Protein AF-G2LEM2-F1 (afdb_monomer)

Foldseek 3Di:
DDDDDDDDDDDDDDDPDDDDDDDPDQKDKLLQPAPLQVLLVLQVVLAAFWKWWDDPPKIKIFGGGGSFTWFIDIPDPCLDLLVLCCVLVLDDPVRSVVLVVVVVVPHDSLVSCCVVVSDPPVLSLLSLQVSRLCSSLVRRQDNTTMIGTGGDHDDDDPSNTDPAGSLQSLLVSLVPDPDLVSLCSLVDDQQWWKAFFLDPSLQPDPHQDDPVLVVLCVVRNDTDRNVVSCVVDPDDNSVSSSSSSSCVSSRRMHTFHFQDQDPVPRDRHGPPSNPPPDPDPDDDDDDDDDDDDDPVVVVLVVVLVCLVVQVVVVALCSNLVHDDPDALVSLVVSLVVLCVSLPLVVCPVPDPVVSVSSVVSNVSNVVSSVVVNVVNVVVVVCVVVVVDDDDDDDDDDDDDDDDDDDDDDDDDDDDDDDDDDDDLDQDDQDPDDDPPDPLLNVLLVLLLCLLVVNDDLLSSLVSLQQQQAPDPPHPDDLLSVLSSQLNSLVVCCVVVVHASLVSSVSSVVSNVSSVSSVSHDNHDCVPRPVVSVVSNLSNHPPVCSVVSVVVVVVVVVSVVVD

Mean predicted aligned error: 21.32 Å

Structure (mmCIF, N/CA/C/O backbone):
data_AF-G2LEM2-F1
#
_entry.id   AF-G2LEM2-F1
#
loop_
_atom_site.group_PDB
_atom_site.id
_atom_site.type_symbol
_atom_site.label_atom_id
_atom_site.label_alt_id
_atom_site.label_comp_id
_atom_site.label_asym_id
_atom_site.label_entity_id
_atom_site.label_seq_id
_atom_site.pdbx_PDB_ins_code
_atom_site.Cartn_x
_atom_site.Cartn_y
_atom_site.Cartn_z
_atom_site.occupancy
_atom_site.B_iso_or_equiv
_atom_site.auth_seq_id
_atom_site.auth_comp_id
_atom_site.auth_asym_id
_atom_site.auth_atom_id
_atom_site.pdbx_PDB_model_num
ATOM 1 N N . MET A 1 1 ? 22.014 70.604 -37.254 1.00 48.66 1 MET A N 1
ATOM 2 C CA . MET A 1 1 ? 20.996 69.541 -37.159 1.00 48.66 1 MET A CA 1
ATOM 3 C C . MET A 1 1 ? 20.065 69.679 -38.343 1.00 48.66 1 MET A C 1
ATOM 5 O O . MET A 1 1 ? 19.527 70.763 -38.530 1.00 48.66 1 MET A O 1
ATOM 9 N N . PRO A 1 2 ? 19.965 68.635 -39.168 1.00 44.72 2 PRO A N 1
ATOM 10 C CA . PRO A 1 2 ? 18.658 68.262 -39.678 1.00 44.72 2 PRO A CA 1
ATOM 11 C C . PRO A 1 2 ? 18.379 66.768 -39.492 1.00 44.72 2 PRO A C 1
ATOM 13 O O . PRO A 1 2 ? 19.257 65.908 -39.535 1.00 44.72 2 PRO A O 1
ATOM 16 N N . GLU A 1 3 ? 17.107 66.547 -39.222 1.00 42.88 3 GLU A N 1
ATOM 17 C CA . GLU A 1 3 ? 16.372 65.333 -38.914 1.00 42.88 3 GLU A CA 1
ATOM 18 C C . GLU A 1 3 ? 16.440 64.327 -40.073 1.00 42.88 3 GLU A C 1
ATOM 20 O O . GLU A 1 3 ? 16.207 64.678 -41.230 1.00 42.88 3 GLU A O 1
ATOM 25 N N . SER A 1 4 ? 16.824 63.083 -39.770 1.00 41.53 4 SER A N 1
ATOM 26 C CA . SER A 1 4 ? 16.866 61.984 -40.743 1.00 41.53 4 SER A CA 1
ATOM 27 C C . SER A 1 4 ? 15.554 61.184 -40.715 1.00 41.53 4 SER A C 1
ATOM 29 O O . SER A 1 4 ? 15.002 60.974 -39.635 1.00 41.53 4 SER A O 1
ATOM 31 N N . PRO A 1 5 ? 15.051 60.742 -41.882 1.00 41.28 5 PRO A N 1
ATOM 32 C CA . PRO A 1 5 ? 13.690 60.236 -42.059 1.00 41.28 5 PRO A CA 1
ATOM 33 C C . PRO A 1 5 ? 13.507 58.781 -41.594 1.00 41.28 5 PRO A C 1
ATOM 35 O O . PRO A 1 5 ? 14.417 57.957 -41.698 1.00 41.28 5 PRO A O 1
ATOM 38 N N . GLN A 1 6 ? 12.295 58.465 -41.123 1.00 42.53 6 GLN A N 1
ATOM 39 C CA . GLN A 1 6 ? 11.853 57.110 -40.770 1.00 42.53 6 GLN A CA 1
ATOM 40 C C . GLN A 1 6 ? 11.747 56.182 -42.001 1.00 42.53 6 GLN A C 1
ATOM 42 O O . GLN A 1 6 ? 11.202 56.600 -43.025 1.00 42.53 6 GLN A O 1
ATOM 47 N N . PRO A 1 7 ? 12.173 54.908 -41.894 1.00 35.25 7 PRO A N 1
ATOM 48 C CA . PRO A 1 7 ? 11.866 53.862 -42.869 1.00 35.25 7 PRO A CA 1
ATOM 49 C C . PRO A 1 7 ? 10.544 53.113 -42.549 1.00 35.25 7 PRO A C 1
ATOM 51 O O . PRO A 1 7 ? 10.043 53.195 -41.426 1.00 35.25 7 PRO A O 1
ATOM 54 N N . PRO A 1 8 ? 9.955 52.411 -43.541 1.00 37.25 8 PRO A N 1
ATOM 55 C CA . PRO A 1 8 ? 8.526 52.093 -43.605 1.00 37.25 8 PRO A CA 1
ATOM 56 C C . PRO A 1 8 ? 8.083 50.897 -42.750 1.00 37.25 8 PRO A C 1
ATOM 58 O O . PRO A 1 8 ? 8.817 49.932 -42.545 1.00 37.25 8 PRO A O 1
ATOM 61 N N . THR A 1 9 ? 6.822 50.952 -42.322 1.00 38.84 9 THR A N 1
ATOM 62 C CA . THR A 1 9 ? 6.052 49.880 -41.682 1.00 38.84 9 THR A CA 1
ATOM 63 C C . THR A 1 9 ? 5.722 48.748 -42.662 1.00 38.84 9 THR A C 1
ATOM 65 O O . THR A 1 9 ? 5.122 48.983 -43.710 1.00 38.84 9 THR A O 1
ATOM 68 N N . TYR A 1 10 ? 6.045 47.509 -42.278 1.00 35.31 10 TYR A N 1
ATOM 69 C CA . TYR A 1 10 ? 5.511 46.271 -42.864 1.00 35.31 10 TYR A CA 1
ATOM 70 C C . TYR A 1 10 ? 4.662 45.521 -41.816 1.00 35.31 10 TYR A C 1
ATOM 72 O O . TYR A 1 10 ? 4.917 45.668 -40.618 1.00 35.31 10 TYR A O 1
ATOM 80 N N . PRO A 1 11 ? 3.617 44.784 -42.239 1.00 31.88 11 PRO A N 1
ATOM 81 C CA . PRO A 1 11 ? 2.566 44.278 -41.361 1.00 31.88 11 PRO A CA 1
ATOM 82 C C . PRO A 1 11 ? 3.060 43.135 -40.468 1.00 31.88 11 PRO A C 1
ATOM 84 O O . PRO A 1 11 ? 3.881 42.319 -40.877 1.00 31.88 11 PRO A O 1
ATOM 87 N N . ALA A 1 12 ? 2.528 43.073 -39.247 1.00 34.19 12 ALA A N 1
ATOM 88 C CA . ALA A 1 12 ? 2.776 41.984 -38.313 1.00 34.19 12 ALA A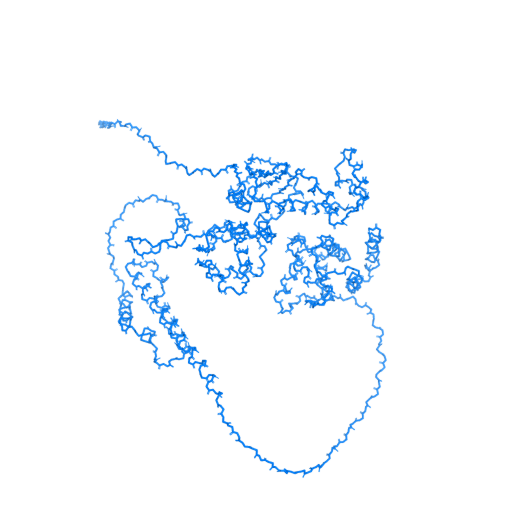 CA 1
ATOM 89 C C . ALA A 1 12 ? 2.167 40.678 -38.852 1.00 34.19 12 ALA A C 1
ATOM 91 O O . ALA A 1 12 ? 0.950 40.495 -38.824 1.00 34.19 12 ALA A O 1
ATOM 92 N N . GLU A 1 13 ? 3.011 39.770 -39.340 1.00 32.81 13 GLU A N 1
ATOM 93 C CA . GLU A 1 13 ? 2.633 38.373 -39.536 1.00 32.81 13 GLU A CA 1
ATOM 94 C C . GLU A 1 13 ? 2.438 37.727 -38.160 1.00 32.81 13 GLU A C 1
ATOM 96 O O . GLU A 1 13 ? 3.331 37.720 -37.312 1.00 32.81 13 GLU A O 1
ATOM 101 N N . GLY A 1 14 ? 1.218 37.244 -37.922 1.00 33.88 14 GLY A N 1
ATOM 102 C CA . GLY A 1 14 ? 0.836 36.583 -36.687 1.00 33.88 14 GLY A CA 1
ATOM 103 C C . GLY A 1 14 ? 1.685 35.342 -36.439 1.00 33.88 14 GLY A C 1
ATOM 104 O O . GLY A 1 14 ? 1.745 34.431 -37.264 1.00 33.88 14 GLY A O 1
ATOM 105 N N . THR A 1 15 ? 2.300 35.289 -35.263 1.00 32.81 15 THR A N 1
ATOM 106 C CA . THR A 1 15 ? 2.918 34.083 -34.724 1.00 32.81 15 THR A CA 1
ATOM 107 C C . THR A 1 15 ? 1.840 33.012 -34.559 1.00 32.81 15 THR A C 1
ATOM 109 O O . THR A 1 15 ? 1.102 32.999 -33.575 1.00 32.81 15 THR A O 1
ATOM 112 N N . SER A 1 16 ? 1.732 32.109 -35.534 1.00 35.38 16 SER A N 1
ATOM 113 C CA . SER A 1 16 ? 0.994 30.855 -35.393 1.00 35.38 16 SER A CA 1
ATOM 114 C C . SER A 1 16 ? 1.686 30.027 -34.312 1.00 35.38 16 SER A C 1
ATOM 116 O O . SER A 1 16 ? 2.724 29.413 -34.558 1.00 35.38 16 SER A O 1
ATOM 118 N N . ALA A 1 17 ? 1.134 30.047 -33.098 1.00 34.84 17 ALA A N 1
ATOM 119 C CA . ALA A 1 17 ? 1.559 29.180 -32.011 1.00 34.84 17 ALA A CA 1
ATOM 120 C C . ALA A 1 17 ? 1.480 27.716 -32.469 1.00 34.84 17 ALA A C 1
ATOM 122 O O . ALA A 1 17 ? 0.454 27.269 -32.983 1.00 34.84 17 ALA A O 1
ATOM 123 N N . ALA A 1 18 ? 2.579 26.979 -32.303 1.00 34.03 18 ALA A N 1
ATOM 124 C CA . ALA A 1 18 ? 2.589 25.535 -32.476 1.00 34.03 18 ALA A CA 1
ATOM 125 C C . ALA A 1 18 ? 1.498 24.907 -31.584 1.00 34.03 18 ALA A C 1
ATOM 127 O O . ALA A 1 18 ? 1.319 25.362 -30.449 1.00 34.03 18 ALA A O 1
ATOM 128 N N . PRO A 1 19 ? 0.753 23.895 -32.063 1.00 34.69 19 PRO A N 1
ATOM 129 C CA . PRO A 1 19 ? -0.320 23.297 -31.284 1.00 34.69 19 PRO A CA 1
ATOM 130 C C . PRO A 1 19 ? 0.258 22.687 -30.004 1.00 34.69 19 PRO A C 1
ATOM 132 O O . PRO A 1 19 ? 1.149 21.838 -30.055 1.00 34.69 19 PRO A O 1
ATOM 135 N N . ALA A 1 20 ? -0.242 23.147 -28.854 1.00 36.91 20 ALA A N 1
ATOM 136 C CA . ALA A 1 20 ? 0.022 22.525 -27.566 1.00 36.91 20 ALA A CA 1
ATOM 137 C C . ALA A 1 20 ? -0.344 21.036 -27.652 1.00 36.91 20 ALA A C 1
ATOM 139 O O . ALA A 1 20 ? -1.383 20.684 -28.217 1.00 36.91 20 ALA A O 1
ATOM 140 N N . ALA A 1 21 ? 0.516 20.167 -27.115 1.00 36.53 21 ALA A N 1
ATOM 141 C CA . ALA A 1 21 ? 0.200 18.751 -26.984 1.00 36.53 21 ALA A CA 1
ATOM 142 C C . ALA A 1 21 ? -1.178 18.607 -26.305 1.00 36.53 21 ALA A C 1
ATOM 144 O O . ALA A 1 21 ? -1.451 19.339 -25.349 1.00 36.53 21 ALA A O 1
ATOM 145 N N . PRO A 1 22 ? -2.064 17.727 -26.802 1.00 40.47 22 PRO A N 1
ATOM 146 C CA . PRO A 1 22 ? -3.411 17.605 -26.265 1.00 40.47 22 PRO A CA 1
ATOM 147 C C . PRO A 1 22 ? -3.344 17.241 -24.781 1.00 40.47 22 PRO A C 1
ATOM 149 O O . PRO A 1 22 ? -2.666 16.282 -24.406 1.00 40.47 22 PRO A O 1
ATOM 152 N N . SER A 1 23 ? -4.041 18.011 -23.941 1.00 55.97 23 SER A N 1
ATOM 153 C CA . SER A 1 23 ? -4.182 17.700 -22.521 1.00 55.97 23 SER A CA 1
ATOM 154 C C . SER A 1 23 ? -4.725 16.276 -22.370 1.00 55.97 23 SER A C 1
ATOM 156 O O . SER A 1 23 ? -5.685 15.922 -23.064 1.00 55.97 23 SER A O 1
ATOM 158 N N . PRO A 1 24 ? -4.128 15.441 -21.504 1.00 69.38 24 PRO A N 1
ATOM 159 C CA . PRO A 1 24 ? -4.568 14.065 -21.355 1.00 69.38 24 PRO A CA 1
ATOM 160 C C . PRO A 1 24 ? -6.041 14.026 -20.916 1.00 69.38 24 PRO A C 1
ATOM 162 O O . PRO A 1 24 ? -6.476 14.874 -20.130 1.00 69.38 24 PRO A O 1
ATOM 165 N N . PRO A 1 25 ? -6.834 13.067 -21.423 1.00 78.62 25 PRO A N 1
ATOM 166 C CA . PRO A 1 25 ? -8.282 13.104 -21.294 1.00 78.62 25 PRO A CA 1
ATOM 167 C C . PRO A 1 25 ? -8.702 13.042 -19.826 1.00 78.62 25 PRO A C 1
ATOM 169 O O . PRO A 1 25 ? -8.184 12.243 -19.042 1.00 78.62 25 PRO A O 1
ATOM 172 N N . THR A 1 26 ? -9.617 13.924 -19.447 1.00 88.69 26 THR A N 1
ATOM 173 C CA . THR A 1 26 ? -10.127 14.043 -18.078 1.00 88.69 26 THR A CA 1
ATOM 174 C C . THR A 1 26 ? -11.081 12.897 -17.732 1.00 88.69 26 THR A C 1
ATOM 176 O O . THR A 1 26 ? -11.184 12.517 -16.573 1.00 88.69 26 THR A O 1
ATOM 179 N N . THR A 1 27 ? -11.722 12.302 -18.739 1.00 93.88 27 THR A N 1
ATOM 180 C CA . THR A 1 27 ? -12.596 11.130 -18.625 1.00 93.88 27 THR A CA 1
ATOM 181 C C . THR A 1 27 ? -12.113 9.999 -19.526 1.00 93.88 27 THR A C 1
ATOM 183 O O . THR A 1 27 ? -11.445 10.233 -20.535 1.00 93.88 27 THR A O 1
ATOM 186 N N . GLY A 1 28 ? -12.454 8.755 -19.197 1.00 94.56 28 GLY A N 1
ATOM 187 C CA . GLY A 1 28 ? -12.117 7.617 -20.050 1.00 94.56 28 GLY A CA 1
ATOM 188 C C . GLY A 1 28 ? -12.521 6.269 -19.469 1.00 94.56 28 GLY A C 1
ATOM 189 O O . GLY A 1 28 ? -13.257 6.193 -18.489 1.00 94.56 28 GLY A O 1
ATOM 190 N N . LEU A 1 29 ? -12.036 5.193 -20.094 1.00 93.06 29 LEU A N 1
ATOM 191 C CA . LEU A 1 29 ? -12.379 3.815 -19.738 1.00 93.06 29 LEU A CA 1
ATOM 192 C C . LEU A 1 29 ? -11.240 3.120 -18.988 1.00 93.06 29 LEU A C 1
ATOM 194 O O . LEU A 1 29 ? -10.089 3.134 -19.434 1.00 93.06 29 LEU A O 1
ATOM 198 N N . LEU A 1 30 ? -11.581 2.388 -17.928 1.00 91.31 30 LEU A N 1
ATOM 199 C CA . LEU A 1 30 ? -10.636 1.559 -17.163 1.00 91.31 30 LEU A CA 1
ATOM 200 C C . LEU A 1 30 ? -10.133 0.328 -17.937 1.00 91.31 30 LEU A C 1
ATOM 202 O O . LEU A 1 30 ? -9.179 -0.327 -17.528 1.00 91.31 30 LEU A O 1
ATOM 206 N N . THR A 1 31 ? -10.737 0.025 -19.088 1.00 87.25 31 THR A N 1
ATOM 207 C CA . THR A 1 31 ? -10.208 -0.968 -20.034 1.00 87.25 31 THR A CA 1
ATOM 208 C C . THR A 1 31 ? -8.964 -0.472 -20.772 1.00 87.25 31 THR A C 1
ATOM 210 O O . THR A 1 31 ? -8.202 -1.291 -21.285 1.00 87.25 31 THR A O 1
ATOM 213 N N . THR A 1 32 ? -8.766 0.850 -20.847 1.00 82.94 32 THR A N 1
ATOM 214 C CA . THR A 1 32 ? -7.669 1.482 -21.599 1.00 82.94 32 THR A CA 1
ATOM 215 C C . THR A 1 32 ? -6.514 1.927 -20.711 1.00 82.94 32 THR A C 1
ATOM 217 O O . THR A 1 32 ? -5.364 1.839 -21.130 1.00 82.94 32 THR A O 1
ATOM 220 N N . VAL A 1 33 ? -6.808 2.372 -19.487 1.00 85.19 33 VAL A N 1
ATOM 221 C CA . VAL A 1 33 ? -5.822 2.875 -18.526 1.00 85.19 33 VAL A CA 1
ATOM 222 C C . VAL A 1 33 ? -6.115 2.258 -17.165 1.00 85.19 33 VAL A C 1
ATOM 224 O O . VAL A 1 33 ? -7.254 2.294 -16.699 1.00 85.19 33 VAL A O 1
ATOM 227 N N . GLY A 1 34 ? -5.095 1.674 -16.536 1.00 88.75 34 GLY A N 1
ATOM 228 C CA . GLY A 1 34 ? -5.231 1.080 -15.211 1.00 88.75 34 GLY A CA 1
ATOM 229 C C . GLY A 1 34 ? -5.282 2.140 -14.114 1.00 88.75 34 GLY A C 1
ATOM 230 O O . GLY A 1 34 ? -4.705 3.219 -14.238 1.00 88.75 34 GLY A O 1
ATOM 231 N N . VAL A 1 35 ? -5.915 1.808 -12.988 1.00 94.12 35 VAL A N 1
ATOM 232 C CA . VAL A 1 35 ? -5.955 2.699 -11.818 1.00 94.12 35 VAL A CA 1
ATOM 233 C C . VAL A 1 35 ? -4.557 3.133 -11.342 1.00 94.12 35 VAL A C 1
ATOM 235 O O . VAL A 1 35 ? -4.398 4.328 -11.099 1.00 94.12 35 VAL A O 1
ATOM 238 N N . PRO A 1 36 ? -3.520 2.266 -11.274 1.00 92.06 36 PRO A N 1
ATOM 239 C CA . PRO A 1 36 ? -2.173 2.703 -10.889 1.00 92.06 36 PRO A CA 1
ATOM 240 C C . PRO A 1 36 ? -1.632 3.860 -11.743 1.00 92.06 36 PRO A C 1
ATOM 242 O O . PRO A 1 36 ? -1.042 4.796 -11.204 1.00 92.06 36 PRO A O 1
ATOM 245 N N . ASP A 1 37 ? -1.898 3.846 -13.053 1.00 88.50 37 ASP A N 1
ATOM 246 C CA . ASP A 1 37 ? -1.466 4.899 -13.977 1.00 88.50 37 ASP A CA 1
ATOM 247 C C . ASP A 1 37 ? -2.232 6.206 -13.750 1.00 88.50 37 ASP A C 1
ATOM 249 O O . ASP A 1 37 ? -1.639 7.285 -13.804 1.00 88.50 37 ASP A O 1
ATOM 253 N N . LEU A 1 38 ? -3.532 6.127 -13.439 1.00 93.81 38 LEU A N 1
ATOM 254 C CA . LEU A 1 38 ? -4.346 7.296 -13.085 1.00 93.81 38 LEU A CA 1
ATOM 255 C C . LEU A 1 38 ? -3.839 7.954 -11.793 1.00 93.81 38 LEU A C 1
ATOM 257 O O . LEU A 1 38 ? -3.707 9.176 -11.740 1.00 93.81 38 LEU A O 1
ATOM 261 N N . LEU A 1 39 ? -3.489 7.158 -10.777 1.00 94.62 39 LEU A N 1
ATOM 262 C CA . LEU A 1 39 ? -2.916 7.670 -9.526 1.00 94.62 39 LEU A CA 1
ATOM 263 C C . LEU A 1 39 ? -1.534 8.301 -9.758 1.00 94.62 39 LEU A C 1
ATOM 265 O O . LEU A 1 39 ? -1.255 9.394 -9.259 1.00 94.62 39 LEU A O 1
ATOM 269 N N . ARG A 1 40 ? -0.678 7.652 -10.560 1.00 88.81 40 ARG A N 1
ATOM 270 C CA . ARG A 1 40 ? 0.634 8.190 -10.956 1.00 88.81 40 ARG A CA 1
ATOM 271 C C . ARG A 1 40 ? 0.494 9.502 -11.719 1.00 88.81 40 ARG A C 1
ATOM 273 O O . ARG A 1 40 ? 1.278 10.428 -11.492 1.00 88.81 40 ARG A O 1
ATOM 280 N N . ARG A 1 41 ? -0.489 9.591 -12.617 1.00 90.44 41 ARG A N 1
ATOM 281 C CA . ARG A 1 41 ? -0.804 10.808 -13.368 1.00 90.44 41 ARG A CA 1
ATOM 282 C C . ARG A 1 41 ? -1.210 11.936 -12.426 1.00 90.44 41 ARG A C 1
ATOM 284 O O . ARG A 1 41 ? -0.595 12.995 -12.488 1.00 90.44 41 ARG A O 1
ATOM 291 N N . ALA A 1 42 ? -2.159 11.689 -11.522 1.00 92.44 42 ALA A N 1
ATOM 292 C CA . ALA A 1 42 ? -2.600 12.673 -10.534 1.00 92.44 42 ALA A CA 1
ATOM 293 C C . ALA A 1 42 ? -1.420 13.222 -9.717 1.00 92.44 42 ALA A C 1
ATOM 295 O O . ALA A 1 42 ? -1.287 14.433 -9.539 1.00 92.44 42 ALA A O 1
ATOM 296 N N . TYR A 1 43 ? -0.515 12.336 -9.292 1.00 89.31 43 TYR A N 1
ATOM 297 C CA . TYR A 1 43 ? 0.700 12.725 -8.585 1.00 89.31 43 TYR A CA 1
ATOM 298 C C . TYR A 1 43 ? 1.646 13.572 -9.450 1.00 89.31 43 TYR A C 1
ATOM 300 O O . TYR A 1 43 ? 2.082 14.646 -9.035 1.00 89.31 43 TYR A O 1
ATOM 308 N N . SER A 1 44 ? 1.949 13.110 -10.665 1.00 85.88 44 SER A N 1
ATOM 309 C CA . SER A 1 44 ? 2.909 13.765 -11.566 1.00 85.88 44 SER A CA 1
ATOM 310 C C . SER A 1 44 ? 2.431 15.146 -12.024 1.00 85.88 44 SER A C 1
ATOM 312 O O . SER A 1 44 ? 3.238 16.062 -12.164 1.00 85.88 44 SER A O 1
ATOM 314 N N . GLU A 1 45 ? 1.120 15.305 -12.210 1.00 88.94 45 GLU A N 1
ATOM 315 C CA . GLU A 1 45 ? 0.467 16.562 -12.594 1.00 88.94 45 GLU A CA 1
ATOM 316 C C . GLU A 1 45 ? 0.172 17.476 -11.390 1.00 88.94 45 GLU A C 1
ATOM 318 O O . GLU A 1 45 ? -0.346 18.575 -11.576 1.00 88.94 45 GLU A O 1
ATOM 323 N N . ARG A 1 46 ? 0.507 17.057 -10.156 1.00 89.88 46 ARG A N 1
ATOM 324 C CA . ARG A 1 46 ? 0.149 17.751 -8.903 1.00 89.88 46 ARG A CA 1
ATOM 325 C C . ARG A 1 46 ? -1.345 18.084 -8.820 1.00 89.88 46 ARG A C 1
ATOM 327 O O . ARG A 1 46 ? -1.726 19.160 -8.362 1.00 89.88 46 ARG A O 1
ATOM 334 N N . PHE A 1 47 ? -2.183 17.159 -9.273 1.00 93.50 47 PHE A N 1
ATOM 335 C CA . PHE A 1 47 ? -3.625 17.341 -9.358 1.00 93.50 47 PHE A CA 1
ATOM 336 C C . PHE A 1 47 ? -4.252 17.600 -7.978 1.00 93.50 47 PHE A C 1
ATOM 338 O O . PHE A 1 47 ? -3.922 16.927 -7.001 1.00 93.50 47 PHE A O 1
ATOM 345 N N . THR A 1 48 ? -5.183 18.552 -7.918 1.00 95.06 48 THR A N 1
ATOM 346 C CA . THR A 1 48 ? -6.037 18.809 -6.751 1.00 95.06 48 THR A CA 1
ATOM 347 C C . THR A 1 48 ? -7.489 18.686 -7.192 1.00 95.06 48 THR A C 1
ATOM 349 O O . THR A 1 48 ? -7.928 19.396 -8.101 1.00 95.06 48 THR A O 1
ATOM 352 N N . GLY A 1 49 ? -8.223 17.763 -6.581 1.00 95.50 49 GLY A N 1
ATOM 353 C CA . GLY A 1 49 ? -9.528 17.353 -7.084 1.00 95.50 49 GLY A CA 1
ATOM 354 C C . GLY A 1 49 ? -9.927 15.959 -6.644 1.00 95.50 49 GLY A C 1
ATOM 355 O O . GLY A 1 49 ? -9.336 15.368 -5.742 1.00 95.50 49 GLY A O 1
ATOM 356 N N . GLU A 1 50 ? -10.923 15.428 -7.330 1.00 96.50 50 GLU A N 1
ATOM 357 C CA . GLU A 1 50 ? -11.431 14.074 -7.168 1.00 96.50 50 GLU A CA 1
ATOM 358 C C . GLU A 1 50 ? -11.139 13.248 -8.427 1.00 96.50 50 GLU A C 1
ATOM 360 O O . GLU A 1 50 ? -11.311 13.722 -9.547 1.00 96.50 50 GLU A O 1
ATOM 365 N N . LEU A 1 51 ? -10.717 11.999 -8.242 1.00 98.06 51 LEU A N 1
ATOM 366 C CA . LEU A 1 51 ? -10.819 10.951 -9.251 1.00 98.06 51 LEU A CA 1
ATOM 367 C C . LEU A 1 51 ? -12.055 10.108 -8.940 1.00 98.06 51 LEU A C 1
ATOM 369 O O . LEU A 1 51 ? -12.052 9.332 -7.979 1.00 98.06 51 LEU A O 1
ATOM 373 N N . LEU A 1 52 ? -13.086 10.250 -9.764 1.00 97.81 52 LEU A N 1
ATOM 374 C CA . LEU A 1 52 ? -14.302 9.454 -9.710 1.00 97.81 52 LEU A CA 1
ATOM 375 C C . LEU A 1 52 ? -14.124 8.199 -10.568 1.00 97.81 52 LEU A C 1
ATOM 377 O O . LEU A 1 52 ? -13.806 8.276 -11.753 1.00 97.81 52 LEU A O 1
ATOM 381 N N . LEU A 1 53 ? -14.354 7.036 -9.972 1.00 98.19 53 LEU A N 1
ATOM 382 C CA . LEU A 1 53 ? -14.304 5.725 -10.611 1.00 98.19 53 LEU A CA 1
ATOM 383 C C . LEU A 1 53 ? -15.695 5.100 -10.539 1.00 98.19 53 LEU A C 1
ATOM 385 O O . LEU A 1 53 ? -16.272 4.999 -9.457 1.00 98.19 53 LEU A O 1
ATOM 389 N N . SER A 1 54 ? -16.234 4.666 -11.679 1.00 97.25 54 SER A N 1
ATOM 390 C CA . SER A 1 54 ? -17.583 4.091 -11.757 1.00 97.25 54 SER A CA 1
ATOM 391 C C . SER A 1 54 ? -17.624 2.770 -12.522 1.00 97.25 54 SER A C 1
ATOM 393 O O . SER A 1 54 ? -17.022 2.629 -13.588 1.00 97.25 54 SER A O 1
ATOM 395 N N . ARG A 1 55 ? -18.363 1.791 -11.992 1.00 96.00 55 ARG A N 1
ATOM 396 C CA . ARG A 1 55 ? -18.596 0.483 -12.616 1.00 96.00 55 ARG A CA 1
ATOM 397 C C . ARG A 1 55 ? -20.006 -0.006 -12.283 1.00 96.00 55 ARG A C 1
ATOM 399 O O . ARG A 1 55 ? -20.250 -0.532 -11.201 1.00 96.00 55 ARG A O 1
ATOM 406 N N . GLY A 1 56 ? -20.932 0.145 -13.231 1.00 92.94 56 GLY A N 1
ATOM 407 C CA . GLY A 1 56 ? -22.354 -0.092 -12.964 1.00 92.94 56 GLY A CA 1
ATOM 408 C C . GLY A 1 56 ? -22.852 0.872 -11.887 1.00 92.94 56 GLY A C 1
ATOM 409 O O . GLY A 1 56 ? -22.620 2.074 -11.998 1.00 92.94 56 GLY A O 1
ATOM 410 N N . ASP A 1 57 ? -23.457 0.334 -10.829 1.00 92.25 57 ASP A N 1
ATOM 411 C CA . ASP A 1 57 ? -23.923 1.116 -9.676 1.00 92.25 57 ASP A CA 1
ATOM 412 C C . ASP A 1 57 ? -22.812 1.402 -8.650 1.00 92.25 57 ASP A C 1
ATOM 414 O O . ASP A 1 57 ? -23.031 2.120 -7.675 1.00 92.25 57 ASP A O 1
ATOM 418 N N . GLU A 1 58 ? -21.612 0.844 -8.833 1.00 96.69 58 GLU A N 1
ATOM 419 C CA . GLU A 1 58 ? -20.482 1.037 -7.927 1.00 96.69 58 GLU A CA 1
ATOM 420 C C . GLU A 1 58 ? -19.725 2.324 -8.261 1.00 96.69 58 GLU A C 1
ATOM 422 O O . GLU A 1 58 ? -19.241 2.488 -9.381 1.00 96.69 58 GLU A O 1
ATOM 427 N N . GLN A 1 59 ? -19.610 3.234 -7.288 1.00 97.38 59 GLN A N 1
ATOM 428 C CA . GLN A 1 59 ? -18.883 4.498 -7.409 1.00 97.38 59 GLN A CA 1
ATOM 429 C C . GLN A 1 59 ? -17.909 4.672 -6.248 1.00 97.38 59 GLN A C 1
ATOM 431 O O . GLN A 1 59 ? -18.289 4.555 -5.079 1.00 97.38 59 GLN A O 1
ATOM 436 N N . LYS A 1 60 ? -16.655 4.974 -6.584 1.00 98.00 60 LYS A N 1
ATOM 437 C CA . LYS A 1 60 ? -15.575 5.229 -5.630 1.00 98.00 60 LYS A CA 1
ATOM 438 C C . LYS A 1 60 ? -14.837 6.499 -6.021 1.00 98.00 60 LYS A C 1
ATOM 440 O O . LYS A 1 60 ? -14.629 6.766 -7.200 1.00 98.00 60 LYS A O 1
ATOM 445 N N . GLN A 1 61 ? -14.456 7.270 -5.018 1.00 97.81 61 GLN A N 1
ATOM 446 C CA . GLN A 1 61 ? -13.911 8.613 -5.164 1.00 97.81 61 GLN A CA 1
ATOM 447 C C . GLN A 1 61 ? -12.576 8.656 -4.440 1.00 97.81 61 GLN A C 1
ATOM 449 O O . GLN A 1 61 ? -12.492 8.207 -3.298 1.00 97.81 61 GLN A O 1
ATOM 454 N N . ILE A 1 62 ? -11.538 9.178 -5.085 1.00 98.19 62 ILE A N 1
ATOM 455 C CA . ILE A 1 62 ? -10.218 9.367 -4.476 1.00 98.19 62 ILE A CA 1
ATOM 456 C C . ILE A 1 62 ? -9.890 10.853 -4.544 1.00 98.19 62 ILE A C 1
ATOM 458 O O . ILE A 1 62 ? -9.882 11.433 -5.627 1.00 98.19 62 ILE A O 1
ATOM 462 N N . TYR A 1 63 ? -9.639 11.475 -3.397 1.00 97.25 63 TYR A N 1
ATOM 463 C CA . TYR A 1 63 ? -9.369 12.908 -3.306 1.00 97.25 63 TYR A CA 1
ATOM 464 C C . TYR A 1 63 ? -7.874 13.176 -3.259 1.00 97.25 63 TYR A C 1
ATOM 466 O O . TYR A 1 63 ? -7.126 12.490 -2.554 1.00 97.25 63 TYR A O 1
ATOM 474 N N . PHE A 1 64 ? -7.463 14.210 -3.985 1.00 96.06 64 PHE A N 1
ATOM 475 C CA . PHE A 1 64 ? -6.077 14.616 -4.135 1.00 96.06 64 PHE A CA 1
ATOM 476 C C . PHE A 1 64 ? -5.867 16.066 -3.718 1.00 96.06 64 PHE A C 1
ATOM 478 O O . PHE A 1 64 ? -6.668 16.940 -4.052 1.00 96.06 64 PHE A O 1
ATOM 485 N N . GLU A 1 65 ? -4.732 16.321 -3.072 1.00 93.25 65 GLU A N 1
ATOM 486 C CA . GLU A 1 65 ? -4.194 17.656 -2.811 1.00 93.25 65 GLU A CA 1
ATOM 487 C C . GLU A 1 65 ? -2.745 17.719 -3.307 1.00 93.25 65 GLU A C 1
ATO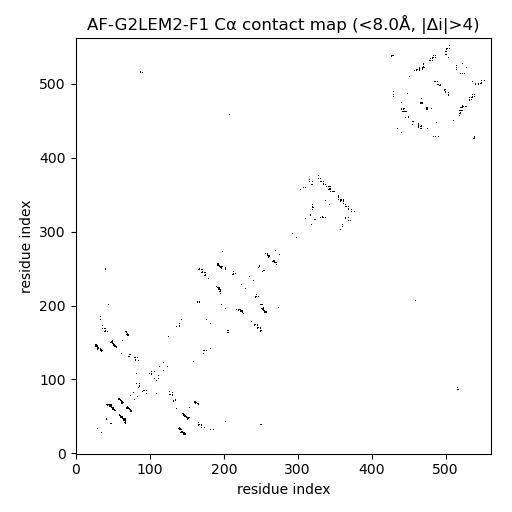M 489 O O . GLU A 1 65 ? -1.856 17.032 -2.795 1.00 93.25 65 GLU A O 1
ATOM 494 N N . THR A 1 66 ? -2.482 18.549 -4.320 1.00 89.75 66 THR A N 1
ATOM 495 C CA . THR A 1 66 ? -1.148 18.703 -4.937 1.00 89.75 66 THR A CA 1
ATOM 496 C C . THR A 1 66 ? -0.547 17.354 -5.371 1.00 89.75 66 THR A C 1
ATOM 498 O O . THR A 1 66 ? 0.648 17.098 -5.227 1.00 89.75 66 THR A O 1
ATOM 501 N N . GLY A 1 67 ? -1.393 16.456 -5.880 1.00 90.00 67 GLY A N 1
ATOM 502 C CA . GLY A 1 67 ? -1.035 15.105 -6.313 1.00 90.00 67 GLY A CA 1
ATOM 503 C C . GLY A 1 67 ? -0.974 14.051 -5.201 1.00 90.00 67 GLY A C 1
ATOM 504 O O . GLY A 1 67 ? -0.831 12.861 -5.496 1.00 90.00 67 GLY A O 1
ATOM 505 N N . ASN A 1 68 ? -1.107 14.440 -3.931 1.00 91.88 68 ASN A N 1
ATOM 506 C CA . ASN A 1 68 ? -1.125 13.501 -2.811 1.00 91.88 68 ASN A CA 1
ATOM 507 C C . ASN A 1 68 ? -2.538 12.992 -2.553 1.00 91.88 68 ASN A C 1
ATOM 509 O O . ASN A 1 68 ? -3.460 13.797 -2.463 1.00 91.88 68 ASN A O 1
ATOM 513 N N . ILE A 1 69 ? -2.708 11.678 -2.406 1.00 94.62 69 ILE A N 1
ATOM 514 C CA . ILE A 1 69 ? -3.994 11.108 -1.995 1.00 94.62 69 ILE A CA 1
ATOM 515 C C . ILE A 1 69 ? -4.239 11.489 -0.537 1.00 94.62 69 ILE A C 1
ATOM 517 O O . ILE A 1 69 ? -3.460 11.110 0.335 1.00 94.62 69 ILE A O 1
ATOM 521 N N . VAL A 1 70 ? -5.333 12.200 -0.274 1.00 94.62 70 VAL A N 1
ATOM 522 C CA . VAL A 1 70 ? -5.695 12.636 1.082 1.00 94.62 70 VAL A CA 1
ATOM 523 C C . VAL A 1 70 ? -6.882 11.873 1.650 1.00 94.62 70 VAL A C 1
ATOM 525 O O . VAL A 1 70 ? -6.978 11.733 2.864 1.00 94.62 70 VAL A O 1
ATOM 528 N N . PHE A 1 71 ? -7.783 11.362 0.808 1.00 95.44 71 PHE A N 1
ATOM 529 C CA . PHE A 1 71 ? -9.006 10.697 1.258 1.00 95.44 71 PHE A CA 1
ATOM 530 C C . PHE A 1 71 ? -9.606 9.812 0.159 1.00 95.44 71 PHE A C 1
ATOM 532 O O . PHE A 1 71 ? -9.264 9.958 -1.016 1.00 95.44 71 PHE A O 1
ATOM 539 N N . ALA A 1 72 ? -10.532 8.927 0.530 1.00 96.19 72 ALA A N 1
ATOM 540 C CA . ALA A 1 72 ? -11.364 8.196 -0.417 1.00 96.19 72 ALA A CA 1
ATOM 541 C C . ALA A 1 72 ? -12.763 7.922 0.147 1.00 96.19 72 ALA A C 1
ATOM 543 O O . ALA A 1 72 ? -12.937 7.737 1.352 1.00 96.19 72 ALA A O 1
ATOM 544 N N . ALA A 1 73 ? -13.754 7.869 -0.737 1.00 94.50 73 ALA A N 1
ATOM 545 C CA . ALA A 1 73 ? -15.146 7.589 -0.411 1.00 94.50 73 ALA A CA 1
ATOM 546 C C . ALA A 1 73 ? -15.736 6.545 -1.366 1.00 94.50 73 ALA A C 1
ATOM 548 O O . ALA A 1 73 ? -15.225 6.313 -2.461 1.00 94.50 73 ALA A O 1
ATOM 549 N N . SER A 1 74 ? -16.816 5.895 -0.937 1.00 96.25 74 SER A N 1
ATOM 550 C CA . SER A 1 74 ? -17.515 4.879 -1.721 1.00 96.25 74 SER A CA 1
ATOM 551 C C . SER A 1 74 ? -19.010 4.913 -1.444 1.00 96.25 74 SER A C 1
ATOM 553 O O . SER A 1 74 ? -19.438 5.144 -0.309 1.00 96.25 74 SER A O 1
ATOM 555 N N . ASN A 1 75 ? -19.805 4.633 -2.475 1.00 94.94 75 ASN A N 1
ATOM 556 C CA . ASN A 1 75 ? -21.249 4.475 -2.343 1.00 94.94 75 ASN A CA 1
ATOM 557 C C . ASN A 1 75 ? -21.671 3.067 -1.870 1.00 94.94 75 ASN A C 1
ATOM 559 O O . ASN A 1 75 ? -22.845 2.856 -1.558 1.00 94.94 75 ASN A O 1
ATOM 563 N N . GLN A 1 76 ? -20.742 2.108 -1.780 1.00 94.56 76 GLN A N 1
ATOM 564 C CA . GLN A 1 76 ? -21.061 0.723 -1.439 1.00 94.56 76 GLN A CA 1
ATOM 565 C C . GLN A 1 76 ? -21.308 0.531 0.061 1.00 94.56 76 GLN A C 1
ATOM 567 O O . GLN A 1 76 ? -20.460 0.897 0.879 1.00 94.56 76 GLN A O 1
ATOM 572 N N . PRO A 1 77 ? -22.411 -0.133 0.463 1.00 90.00 77 PRO A N 1
ATOM 573 C CA . PRO A 1 77 ? -22.654 -0.470 1.864 1.00 90.00 77 PRO A CA 1
ATOM 574 C C . PRO A 1 77 ? -21.528 -1.299 2.489 1.00 90.00 77 PRO A C 1
ATOM 576 O O . PRO A 1 77 ? -21.195 -1.093 3.654 1.00 90.00 77 PRO A O 1
ATOM 579 N N . ALA A 1 78 ? -20.910 -2.189 1.705 1.00 89.81 78 ALA A N 1
ATOM 580 C CA . ALA A 1 78 ? -19.793 -3.018 2.146 1.00 89.81 78 ALA A CA 1
ATOM 581 C C . ALA A 1 78 ? -18.544 -2.198 2.507 1.00 89.81 78 ALA A C 1
ATOM 583 O O . ALA A 1 78 ? -17.764 -2.616 3.358 1.00 89.81 78 ALA A O 1
ATOM 584 N N . ASP A 1 79 ? -18.368 -1.013 1.933 1.00 92.56 79 ASP A N 1
ATOM 585 C CA . ASP A 1 79 ? -17.207 -0.170 2.216 1.00 92.56 79 ASP A CA 1
ATOM 586 C C . ASP A 1 79 ? -17.410 0.733 3.429 1.00 92.56 79 ASP A C 1
ATOM 588 O O . ASP A 1 79 ? -16.482 1.430 3.823 1.00 92.56 79 ASP A O 1
ATOM 592 N N . ARG A 1 80 ? -18.607 0.764 4.030 1.00 91.31 80 ARG A N 1
ATOM 593 C CA . ARG A 1 80 ? -18.892 1.601 5.204 1.00 91.31 80 ARG A CA 1
ATOM 594 C C . ARG A 1 80 ? -18.108 1.120 6.424 1.00 91.31 80 ARG A C 1
ATOM 596 O O . ARG A 1 80 ?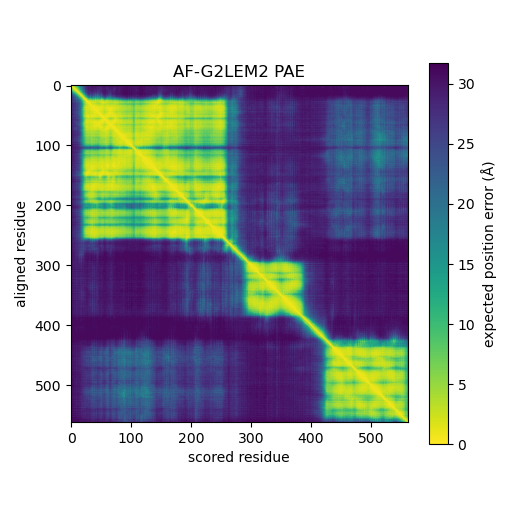 -17.922 -0.081 6.610 1.00 91.31 80 ARG A O 1
ATOM 603 N N . ILE A 1 81 ? -17.756 2.054 7.311 1.00 90.25 81 ILE A N 1
ATOM 604 C CA . ILE A 1 81 ? -16.944 1.780 8.505 1.00 90.25 81 ILE A CA 1
ATOM 605 C C . ILE A 1 81 ? -17.487 0.607 9.326 1.00 90.25 81 ILE A C 1
ATOM 607 O O . ILE A 1 81 ? -16.740 -0.310 9.629 1.00 90.25 81 ILE A O 1
ATOM 611 N N . GLY A 1 82 ? -18.793 0.554 9.603 1.00 90.38 82 GLY A N 1
ATOM 612 C CA . GLY A 1 82 ? -19.362 -0.540 10.391 1.00 90.38 82 GLY A CA 1
ATOM 613 C C . GLY A 1 82 ? -19.250 -1.911 9.708 1.00 90.38 82 GLY A C 1
ATOM 614 O O . GLY A 1 82 ? -18.936 -2.892 10.370 1.00 90.38 82 GLY A O 1
ATOM 615 N N . ALA A 1 83 ? -19.408 -1.981 8.381 1.00 89.31 83 ALA A N 1
ATOM 616 C CA . ALA A 1 83 ? -19.190 -3.220 7.630 1.00 89.31 83 ALA A CA 1
ATOM 617 C C . ALA A 1 83 ? -17.704 -3.621 7.615 1.00 89.31 83 ALA A C 1
ATOM 619 O O . ALA A 1 83 ? -17.384 -4.808 7.693 1.00 89.31 83 ALA A O 1
ATOM 620 N N . SER A 1 84 ? -16.798 -2.639 7.553 1.00 88.19 84 SER A N 1
ATOM 621 C CA . SER A 1 84 ? -15.355 -2.860 7.692 1.00 88.19 84 SER A CA 1
ATOM 622 C C . SER A 1 84 ? -15.005 -3.443 9.063 1.00 88.19 84 SER A C 1
ATOM 624 O O . SER A 1 84 ? -14.332 -4.468 9.141 1.00 88.19 84 SER A O 1
ATOM 626 N N . LEU A 1 85 ? -15.527 -2.847 10.138 1.00 89.12 85 LEU A N 1
ATOM 627 C CA . LEU A 1 85 ? -15.306 -3.296 11.514 1.00 89.12 85 LEU A CA 1
ATOM 628 C C . LEU A 1 85 ? -15.857 -4.709 11.758 1.00 89.12 85 LEU A C 1
ATOM 630 O O . LEU A 1 85 ? -15.177 -5.526 12.377 1.00 89.12 85 LEU A O 1
ATOM 634 N N . LEU A 1 86 ? -17.041 -5.025 11.219 1.00 89.31 86 LEU A N 1
ATOM 635 C CA . LEU A 1 86 ? -17.618 -6.375 11.263 1.00 89.31 86 LEU A CA 1
ATOM 636 C C . LEU A 1 86 ? -16.720 -7.406 10.572 1.00 89.31 86 LEU A C 1
ATOM 638 O O . LEU A 1 86 ? -16.434 -8.454 11.144 1.00 89.31 86 LEU A O 1
ATOM 642 N N . ARG A 1 87 ? -16.240 -7.115 9.353 1.00 85.56 87 ARG A N 1
ATOM 643 C CA . ARG A 1 87 ? -15.347 -8.030 8.617 1.00 85.56 87 ARG A CA 1
ATOM 644 C C . ARG A 1 87 ? -14.040 -8.295 9.357 1.00 85.56 87 ARG A C 1
ATOM 646 O O . ARG A 1 87 ? -13.521 -9.408 9.302 1.00 85.56 87 ARG A O 1
ATOM 653 N N . GLN A 1 88 ? -13.507 -7.278 10.027 1.00 81.38 88 GLN A N 1
ATOM 654 C CA . GLN A 1 88 ? -12.288 -7.394 10.827 1.00 81.38 88 GLN A CA 1
ATOM 655 C C . GLN A 1 88 ? -12.540 -8.119 12.164 1.00 81.38 88 GLN A C 1
ATOM 657 O O . GLN A 1 88 ? -11.599 -8.622 12.778 1.00 81.38 88 GLN A O 1
ATOM 662 N N . GLY A 1 89 ? -13.807 -8.261 12.573 1.00 84.81 89 GLY A N 1
ATOM 663 C CA . GLY A 1 89 ? -14.212 -8.868 13.842 1.00 84.81 89 GLY A CA 1
ATOM 664 C C . GLY A 1 89 ? -14.036 -7.937 15.041 1.00 84.81 89 GLY A C 1
ATOM 665 O O . GLY A 1 89 ? -13.959 -8.414 16.165 1.00 84.81 89 GLY A O 1
ATOM 666 N N . LEU A 1 90 ? -13.941 -6.624 14.808 1.00 85.19 90 LEU A N 1
ATOM 667 C CA . LEU A 1 90 ? -13.762 -5.619 15.861 1.00 85.19 90 LEU A CA 1
ATOM 668 C C . LEU A 1 90 ? -15.068 -5.263 16.575 1.00 85.19 90 LEU A C 1
ATOM 670 O O . LEU A 1 90 ? -15.035 -4.717 17.672 1.00 85.19 90 LEU A O 1
ATOM 674 N N . ILE A 1 91 ? -16.204 -5.554 15.943 1.00 89.19 91 ILE A N 1
ATOM 675 C CA . ILE A 1 91 ? -17.543 -5.458 16.526 1.00 89.19 91 ILE A CA 1
ATOM 676 C C . ILE A 1 91 ? -18.338 -6.705 16.140 1.00 89.19 91 ILE A C 1
ATOM 678 O O . ILE A 1 91 ? -18.094 -7.294 15.083 1.00 89.19 91 ILE A O 1
ATOM 682 N N . THR A 1 92 ? -19.300 -7.099 16.972 1.00 90.25 92 THR A N 1
ATOM 683 C CA . THR A 1 92 ? -20.211 -8.208 16.660 1.00 90.25 92 THR A CA 1
ATOM 684 C C . THR A 1 92 ? -21.393 -7.738 15.809 1.00 90.25 92 THR A C 1
ATOM 686 O O . THR A 1 92 ? -21.698 -6.545 15.752 1.00 90.25 92 THR A O 1
ATOM 689 N N . GLN A 1 93 ? -22.114 -8.670 15.171 1.00 91.69 93 GLN A N 1
ATOM 690 C CA . GLN A 1 93 ? -23.360 -8.331 14.467 1.00 91.69 93 GLN A CA 1
ATOM 691 C C . GLN A 1 93 ? -24.392 -7.704 15.420 1.00 91.69 93 GLN A C 1
ATOM 693 O O . GLN A 1 93 ? -25.047 -6.732 15.059 1.00 91.69 93 GLN A O 1
ATOM 698 N N . ALA A 1 94 ? -24.473 -8.203 16.658 1.00 91.19 94 ALA A N 1
ATOM 699 C CA . ALA A 1 94 ? -25.363 -7.657 17.679 1.00 91.19 94 ALA A CA 1
ATOM 700 C C . ALA A 1 94 ? -24.987 -6.215 18.066 1.00 91.19 94 ALA A C 1
ATOM 702 O O . ALA A 1 94 ? -25.869 -5.366 18.207 1.00 91.19 94 ALA A O 1
ATOM 703 N N . ASP A 1 95 ? -23.690 -5.913 18.191 1.00 90.44 95 ASP A N 1
ATOM 704 C CA . ASP A 1 95 ? -23.216 -4.545 18.417 1.00 90.44 95 ASP A CA 1
ATOM 705 C C . ASP A 1 95 ? -23.525 -3.639 17.235 1.00 90.44 95 ASP A C 1
ATOM 707 O O . ASP A 1 95 ? -24.016 -2.530 17.428 1.00 90.44 95 ASP A O 1
ATOM 711 N N . PHE A 1 96 ? -23.278 -4.110 16.014 1.00 91.50 96 PHE A N 1
ATOM 712 C CA . PHE A 1 96 ? -23.578 -3.351 14.809 1.00 91.50 96 PHE A CA 1
ATOM 713 C C . PHE A 1 96 ? -25.062 -2.981 14.737 1.00 91.50 96 PHE A C 1
ATOM 715 O O . PHE A 1 96 ? -25.372 -1.809 14.538 1.00 91.50 96 PHE A O 1
ATOM 722 N N . ASP A 1 97 ? -25.969 -3.935 14.960 1.00 90.44 97 ASP A N 1
ATOM 723 C CA . ASP A 1 97 ? -27.416 -3.695 14.919 1.00 90.44 97 ASP A CA 1
ATOM 724 C C . ASP A 1 97 ? -27.854 -2.723 16.030 1.00 90.44 97 ASP A C 1
ATOM 726 O O . ASP A 1 97 ? -28.625 -1.790 15.784 1.00 90.44 97 ASP A O 1
ATOM 730 N N . ARG A 1 98 ? -27.301 -2.884 17.243 1.00 88.38 98 ARG A N 1
ATOM 731 C CA . ARG A 1 98 ? -27.541 -1.986 18.385 1.00 88.38 98 ARG A CA 1
ATOM 732 C C . ARG A 1 98 ? -27.112 -0.550 18.082 1.00 88.38 98 ARG A C 1
ATOM 734 O O . ARG A 1 98 ? -27.860 0.385 18.357 1.00 88.38 98 ARG A O 1
ATOM 741 N N . ILE A 1 99 ? -25.917 -0.371 17.528 1.00 89.94 99 ILE A N 1
ATOM 742 C CA . ILE A 1 99 ? -25.350 0.949 17.228 1.00 89.94 99 ILE A CA 1
ATOM 743 C C . ILE A 1 99 ? -26.018 1.570 16.005 1.00 89.94 99 ILE A C 1
ATOM 745 O O . ILE A 1 99 ? -26.252 2.777 15.982 1.00 89.94 99 ILE A O 1
ATOM 749 N N . LEU A 1 100 ? -26.378 0.766 15.003 1.00 87.25 100 LEU A N 1
ATOM 750 C CA . LEU A 1 100 ? -27.104 1.237 13.829 1.00 87.25 100 LEU A CA 1
ATOM 751 C C . LEU A 1 100 ? -28.447 1.852 14.235 1.00 87.25 100 LEU A C 1
ATOM 753 O O . LEU A 1 100 ? -28.765 2.949 13.779 1.00 87.25 100 LEU A O 1
ATOM 757 N N . ALA A 1 101 ? -29.186 1.204 15.143 1.00 82.88 101 ALA A N 1
ATOM 758 C CA . ALA A 1 101 ? -30.440 1.733 15.679 1.00 82.88 101 ALA A CA 1
ATOM 759 C C . ALA A 1 101 ? -30.264 3.107 16.359 1.00 82.88 101 ALA A C 1
ATOM 761 O O . ALA A 1 101 ? -31.094 3.989 16.163 1.00 82.88 101 ALA A O 1
ATOM 762 N N . GLN A 1 102 ? -29.157 3.317 17.080 1.00 76.19 102 GLN A N 1
ATOM 763 C CA . GLN A 1 102 ? -28.824 4.598 17.721 1.00 76.19 102 GLN A CA 1
ATOM 764 C C . GLN A 1 102 ? -28.337 5.660 16.720 1.00 76.19 102 GLN A C 1
ATOM 766 O O . GLN A 1 102 ? -28.621 6.846 16.867 1.00 76.19 102 GLN A O 1
ATOM 771 N N . ALA A 1 103 ? -27.618 5.257 15.669 1.00 72.00 103 ALA A N 1
ATOM 772 C CA . ALA A 1 103 ? -27.116 6.167 14.638 1.00 72.00 103 ALA A CA 1
ATOM 773 C C . ALA A 1 103 ? -28.248 6.788 13.793 1.00 72.00 103 ALA A C 1
ATOM 775 O O . ALA A 1 103 ? -28.114 7.910 13.301 1.00 72.00 103 ALA A O 1
ATOM 776 N N . HIS A 1 104 ? -29.391 6.105 13.666 1.00 64.12 104 HIS A N 1
ATOM 777 C CA . HIS A 1 104 ? -30.586 6.653 13.015 1.00 64.12 104 HIS A CA 1
ATOM 778 C C . HIS A 1 104 ? -31.195 7.865 13.751 1.00 64.12 104 HIS A C 1
ATOM 780 O O . HIS A 1 104 ? -31.931 8.628 13.127 1.00 64.12 104 HIS A O 1
ATOM 786 N N . GLU A 1 105 ? -30.830 8.122 15.014 1.00 61.38 105 GLU A N 1
ATOM 787 C CA . GLU A 1 105 ? -31.250 9.302 15.795 1.00 61.38 105 GLU A CA 1
ATOM 788 C C . GLU A 1 105 ? -30.436 10.579 15.468 1.00 61.38 105 GLU A C 1
ATOM 790 O O . GLU A 1 105 ? -30.402 11.531 16.246 1.00 61.38 105 GLU A O 1
ATOM 795 N N . GLY A 1 106 ? -29.776 10.623 14.302 1.00 55.16 106 GLY A N 1
ATOM 796 C CA . GLY A 1 106 ? -29.055 11.798 13.790 1.00 55.16 106 GLY A CA 1
ATOM 797 C C . GLY A 1 106 ? -27.556 11.840 14.108 1.00 55.16 106 GLY A C 1
ATOM 798 O O . GLY A 1 106 ? -26.903 12.846 13.826 1.00 55.16 106 GLY A O 1
ATOM 799 N N . LYS A 1 107 ? -26.987 10.761 14.662 1.00 69.38 107 LYS A N 1
ATOM 800 C CA . LYS A 1 107 ? -25.556 10.651 15.001 1.00 69.38 107 LYS A CA 1
ATOM 801 C C . LYS A 1 107 ? -24.775 9.870 13.942 1.00 69.38 107 LYS A C 1
ATOM 803 O O . LYS A 1 107 ? -25.285 8.946 13.313 1.00 69.38 107 LYS A O 1
ATOM 808 N N . ARG A 1 108 ? -23.489 10.193 13.755 1.00 82.69 108 ARG A N 1
ATOM 809 C CA . ARG A 1 108 ? -22.607 9.393 12.882 1.00 82.69 108 ARG A CA 1
ATOM 810 C C . ARG A 1 108 ? -22.306 8.054 13.566 1.00 82.69 108 ARG A C 1
ATOM 812 O O . ARG A 1 108 ? -21.938 8.043 14.735 1.00 82.69 108 ARG A O 1
ATOM 819 N N . PHE A 1 109 ? -22.374 6.943 12.827 1.00 86.50 109 PHE A N 1
ATOM 820 C CA . PHE A 1 109 ? -22.137 5.584 13.353 1.00 86.50 109 PHE A CA 1
ATOM 821 C C . PHE A 1 109 ? -20.840 5.457 14.176 1.00 86.50 109 PHE A C 1
ATOM 823 O O . PHE A 1 109 ? -20.836 4.843 15.236 1.00 86.50 109 PHE A O 1
ATOM 830 N N . GLY A 1 110 ? -19.749 6.095 13.732 1.00 87.31 110 GLY A N 1
ATOM 831 C CA . GLY A 1 110 ? -18.480 6.109 14.469 1.00 87.31 110 GLY A CA 1
ATOM 832 C C . GLY A 1 110 ? -18.558 6.804 15.834 1.00 87.31 110 GLY A C 1
ATOM 833 O O . GLY A 1 110 ? -18.011 6.298 16.803 1.00 87.31 110 GLY A O 1
ATOM 834 N N . GLN A 1 111 ? -19.289 7.916 15.943 1.00 86.75 111 GLN A N 1
ATOM 835 C CA . GLN A 1 111 ? -19.477 8.608 17.226 1.00 86.75 111 GLN A CA 1
ATOM 836 C C . GLN A 1 111 ? -20.283 7.746 18.200 1.00 86.75 111 GLN A C 1
ATOM 838 O O . GLN A 1 111 ? -19.923 7.643 19.368 1.00 86.75 111 GLN A O 1
ATOM 843 N N . ALA A 1 112 ? -21.320 7.068 17.701 1.00 89.06 112 ALA A N 1
ATOM 844 C CA . ALA A 1 112 ? -22.121 6.155 18.510 1.00 89.06 112 ALA A CA 1
ATOM 845 C C . ALA A 1 112 ? -21.290 4.974 19.057 1.00 89.06 112 ALA A C 1
ATOM 847 O O . ALA A 1 112 ? -21.488 4.578 20.201 1.00 89.06 112 ALA A O 1
ATOM 848 N N . LEU A 1 113 ? -20.309 4.458 18.299 1.00 89.44 113 LEU A N 1
ATOM 849 C CA . LEU A 1 113 ? -19.371 3.437 18.797 1.00 89.44 113 LEU A CA 1
ATOM 850 C C . LEU A 1 113 ? -18.516 3.932 19.970 1.00 89.44 113 LEU A C 1
ATOM 852 O O . LEU A 1 113 ? -18.299 3.184 20.925 1.00 89.44 113 LEU A O 1
ATOM 856 N N . VAL A 1 114 ? -18.034 5.176 19.891 1.00 90.56 114 VAL A N 1
ATOM 857 C CA . VAL A 1 114 ? -17.192 5.778 20.934 1.00 90.56 114 VAL A CA 1
ATOM 858 C C . VAL A 1 114 ? -18.002 6.056 22.195 1.00 90.56 114 VAL A C 1
ATOM 860 O O . VAL A 1 114 ? -17.590 5.682 23.290 1.00 90.56 114 VAL A O 1
ATOM 863 N N . GLU A 1 115 ? -19.195 6.634 22.050 1.00 88.31 115 GLU A N 1
ATOM 864 C CA . GLU A 1 115 ? -20.106 6.887 23.173 1.00 88.31 115 GLU A CA 1
ATOM 865 C C . GLU A 1 115 ? -20.560 5.593 23.864 1.00 88.31 115 GLU A C 1
ATOM 867 O O . GLU A 1 115 ? -20.685 5.556 25.087 1.00 88.31 115 GLU A O 1
ATOM 872 N N . ALA A 1 116 ? -20.770 4.518 23.099 1.00 86.06 116 ALA A N 1
ATOM 873 C CA . ALA A 1 116 ? -21.127 3.208 23.637 1.00 86.06 116 ALA A CA 1
ATOM 874 C C . ALA A 1 116 ? -19.952 2.476 24.316 1.00 86.06 116 ALA A C 1
ATOM 876 O O . ALA A 1 116 ? -20.147 1.378 24.839 1.00 86.06 116 ALA A O 1
ATOM 877 N N . GLY A 1 117 ? -18.741 3.047 24.298 1.00 86.69 117 GLY A N 1
ATOM 878 C CA . GLY A 1 117 ? -17.542 2.458 24.898 1.00 86.69 117 GLY A CA 1
ATOM 879 C C . GLY A 1 117 ? -16.990 1.241 24.150 1.00 86.69 117 GLY A C 1
ATOM 880 O O . GLY A 1 117 ? -16.135 0.539 24.685 1.00 86.69 117 GLY A O 1
ATOM 881 N N . LEU A 1 118 ? -17.460 0.981 22.924 1.00 85.75 118 LEU A N 1
ATOM 882 C CA . LEU A 1 118 ? -17.005 -0.147 22.102 1.00 85.75 118 LEU A CA 1
ATOM 883 C C . LEU A 1 118 ? -15.652 0.123 21.434 1.00 85.75 118 LEU A C 1
ATOM 885 O O . LEU A 1 118 ? -14.939 -0.810 21.069 1.00 85.75 118 LEU A O 1
ATOM 889 N N . MET A 1 119 ? -15.299 1.395 21.251 1.00 87.31 119 MET A N 1
ATOM 890 C CA . MET A 1 119 ? -14.082 1.812 20.561 1.00 87.31 119 MET A CA 1
ATOM 891 C C . MET A 1 119 ? -13.591 3.155 21.102 1.00 87.31 119 MET A C 1
ATOM 893 O O . MET A 1 119 ? -14.399 4.018 21.431 1.00 87.31 119 MET A O 1
ATOM 897 N N . SER A 1 120 ? -12.275 3.362 21.180 1.00 87.44 120 SER A N 1
ATOM 898 C CA . SER A 1 120 ? -11.727 4.688 21.486 1.00 87.44 120 SER A CA 1
ATOM 899 C C . SER A 1 120 ? -11.754 5.604 20.254 1.00 87.44 120 SER A C 1
ATOM 901 O O . SER A 1 120 ? -11.818 5.140 19.117 1.00 87.44 120 SER A O 1
ATOM 903 N N . GLU A 1 121 ? -11.656 6.919 20.448 1.00 86.25 121 GLU A N 1
ATOM 904 C CA . GLU A 1 121 ? -11.553 7.868 19.327 1.00 86.25 121 GLU A CA 1
ATOM 905 C C . GLU A 1 121 ? -10.291 7.622 18.475 1.00 86.25 121 GLU A C 1
ATOM 907 O O . GLU A 1 121 ? -10.350 7.666 17.245 1.00 86.25 121 GLU A O 1
ATOM 912 N N . ARG A 1 122 ? -9.172 7.248 19.116 1.00 85.44 122 ARG A N 1
ATOM 913 C CA . ARG A 1 122 ? -7.922 6.864 18.436 1.00 85.44 122 ARG A CA 1
ATOM 914 C C . ARG A 1 122 ? -8.116 5.625 17.558 1.00 85.44 122 ARG A C 1
ATOM 916 O O . ARG A 1 122 ? -7.706 5.619 16.394 1.00 85.44 122 ARG A O 1
ATOM 923 N N . ASP A 1 123 ? -8.769 4.595 18.092 1.00 84.44 123 ASP A N 1
ATOM 924 C CA . ASP A 1 123 ? -9.068 3.372 17.342 1.00 84.44 123 ASP A CA 1
ATOM 925 C C . ASP A 1 123 ? -10.015 3.664 16.174 1.00 84.44 123 ASP A C 1
ATOM 927 O O . ASP A 1 123 ? -9.829 3.131 15.080 1.00 84.44 123 ASP A O 1
ATOM 931 N N . LEU A 1 124 ? -11.007 4.540 16.366 1.00 88.62 124 LEU A N 1
ATOM 932 C CA . LEU A 1 124 ? -11.939 4.922 15.309 1.00 88.62 124 LEU A CA 1
ATOM 933 C C . LEU A 1 124 ? -11.214 5.595 14.139 1.00 88.62 124 LEU A C 1
ATOM 935 O O . LEU A 1 124 ? -11.418 5.192 12.995 1.00 88.62 124 LEU A O 1
ATOM 939 N N . ILE A 1 125 ? -10.354 6.582 14.406 1.00 87.06 125 ILE A N 1
ATOM 940 C CA . ILE A 1 125 ? -9.569 7.270 13.365 1.00 87.06 125 ILE A CA 1
ATOM 941 C C . ILE A 1 125 ? -8.686 6.270 12.607 1.00 87.06 125 ILE A C 1
ATOM 943 O O . ILE A 1 125 ? -8.598 6.308 11.374 1.00 87.06 125 ILE A O 1
ATOM 947 N N . THR A 1 126 ? -8.077 5.327 13.324 1.00 86.00 126 THR A N 1
ATOM 948 C CA . THR A 1 126 ? -7.222 4.312 12.701 1.00 86.00 126 THR A CA 1
ATOM 949 C C . THR A 1 126 ? -8.024 3.360 11.814 1.00 86.00 126 THR A C 1
ATOM 951 O O . THR A 1 126 ? -7.629 3.072 10.684 1.00 86.00 126 THR A O 1
ATOM 954 N N . ASN A 1 127 ? -9.211 2.948 12.257 1.00 87.81 127 ASN A N 1
ATOM 955 C CA . ASN A 1 127 ? -10.105 2.114 11.457 1.00 87.81 127 ASN A CA 1
ATOM 956 C C . ASN A 1 127 ? -10.710 2.855 10.260 1.00 87.81 127 ASN A C 1
ATOM 958 O O . ASN A 1 127 ? -10.899 2.249 9.207 1.00 87.81 127 ASN A O 1
ATOM 962 N N . ILE A 1 128 ? -10.955 4.163 10.371 1.00 90.31 128 ILE A N 1
ATOM 963 C CA . ILE A 1 128 ? -11.316 5.002 9.220 1.00 90.31 128 ILE A CA 1
ATOM 964 C C . ILE A 1 128 ? -10.161 5.040 8.214 1.00 90.31 128 ILE A C 1
ATOM 966 O O . ILE A 1 128 ? -10.388 4.888 7.017 1.00 90.31 128 ILE A O 1
ATOM 970 N N . THR A 1 129 ? -8.917 5.164 8.681 1.00 89.38 129 THR A N 1
ATOM 971 C CA . THR A 1 129 ? -7.734 5.102 7.808 1.00 89.38 129 THR A CA 1
ATOM 972 C C . THR A 1 129 ? -7.664 3.765 7.065 1.00 89.38 129 THR A C 1
ATOM 974 O O . THR A 1 129 ? -7.455 3.749 5.851 1.00 89.38 129 THR A O 1
ATOM 977 N N . PHE A 1 130 ? -7.903 2.641 7.752 1.00 88.81 130 PHE A N 1
ATOM 978 C CA . PHE A 1 130 ? -7.974 1.328 7.103 1.00 88.81 130 PHE A CA 1
ATOM 979 C C . PHE A 1 130 ? -9.120 1.227 6.097 1.00 88.81 130 PHE A C 1
ATOM 981 O O . PHE A 1 130 ? -8.898 0.759 4.986 1.00 88.81 130 PHE A O 1
ATOM 988 N N . GLN A 1 131 ? -10.308 1.726 6.438 1.00 92.81 131 GLN A N 1
ATOM 989 C CA . GLN A 1 131 ? -11.456 1.766 5.532 1.00 92.81 131 GLN A CA 1
ATOM 990 C C . GLN A 1 131 ? -11.133 2.552 4.248 1.00 92.81 131 GLN A C 1
ATOM 992 O O . GLN A 1 131 ? -11.433 2.090 3.149 1.00 92.81 131 GLN A O 1
ATOM 997 N N . ILE A 1 132 ? -10.501 3.724 4.371 1.00 94.12 132 ILE A N 1
ATOM 998 C CA . ILE A 1 132 ? -10.080 4.549 3.229 1.00 94.12 132 ILE A CA 1
ATOM 999 C C . ILE A 1 132 ? -9.090 3.776 2.348 1.00 94.12 132 ILE A C 1
ATOM 1001 O O . ILE A 1 132 ? -9.242 3.745 1.126 1.00 94.12 132 ILE A O 1
ATOM 1005 N N . LEU A 1 133 ? -8.089 3.131 2.952 1.00 93.62 133 LEU A N 1
ATOM 1006 C CA . LEU A 1 133 ? -7.111 2.327 2.218 1.00 93.62 133 LEU A CA 1
ATOM 1007 C C . LEU A 1 133 ? -7.753 1.117 1.534 1.00 93.62 133 LEU A C 1
ATOM 1009 O O . LEU A 1 133 ? -7.428 0.845 0.382 1.00 93.62 133 LEU A O 1
ATOM 1013 N N . ASP A 1 134 ? -8.693 0.434 2.184 1.00 92.62 134 ASP A N 1
ATOM 1014 C CA . ASP A 1 134 ? -9.443 -0.675 1.590 1.00 92.62 134 ASP A CA 1
ATOM 1015 C C . ASP A 1 134 ? -10.255 -0.212 0.372 1.00 92.62 134 ASP A C 1
ATOM 1017 O O . ASP A 1 134 ? -10.246 -0.884 -0.664 1.00 92.62 134 ASP A O 1
ATOM 1021 N N . ILE A 1 135 ? -10.887 0.968 0.439 1.00 95.25 135 ILE A N 1
ATOM 1022 C CA . ILE A 1 135 ? -11.564 1.581 -0.714 1.00 95.25 135 ILE A CA 1
ATOM 1023 C C . ILE A 1 135 ? -10.564 1.799 -1.853 1.00 95.25 135 ILE A C 1
ATOM 1025 O O . ILE A 1 135 ? -10.822 1.360 -2.976 1.00 95.25 135 ILE A O 1
ATOM 1029 N N . ILE A 1 136 ? -9.410 2.414 -1.575 1.00 96.50 136 ILE A N 1
ATOM 1030 C CA . ILE A 1 136 ? -8.383 2.672 -2.594 1.00 96.50 136 ILE A CA 1
ATOM 1031 C C . ILE A 1 136 ? -7.857 1.360 -3.185 1.00 96.50 136 ILE A C 1
ATOM 1033 O O . ILE A 1 136 ? -7.773 1.231 -4.400 1.00 96.50 136 ILE A O 1
ATOM 1037 N N . TYR A 1 137 ? -7.534 0.353 -2.377 1.00 94.75 137 TYR A N 1
ATOM 1038 C CA . TYR A 1 137 ? -6.998 -0.911 -2.885 1.00 94.75 137 TYR A CA 1
ATOM 1039 C C . TYR A 1 137 ? -8.043 -1.741 -3.632 1.00 94.75 137 TYR A C 1
ATOM 1041 O O . TYR A 1 137 ? -7.695 -2.450 -4.576 1.00 94.75 137 TYR A O 1
ATOM 1049 N N . SER A 1 138 ? -9.326 -1.620 -3.285 1.00 93.31 138 SER A N 1
ATOM 1050 C CA . SER A 1 138 ? -10.396 -2.346 -3.976 1.00 93.31 138 SER A CA 1
ATOM 1051 C C . SER A 1 138 ? -10.520 -1.974 -5.461 1.00 93.31 138 SER A C 1
ATOM 1053 O O . SER A 1 138 ? -10.889 -2.830 -6.269 1.00 93.31 138 SER A O 1
ATOM 1055 N N . VAL A 1 139 ? -10.160 -0.740 -5.848 1.00 95.12 139 VAL A N 1
ATOM 1056 C CA . VAL A 1 139 ? -10.218 -0.299 -7.253 1.00 95.12 139 VAL A CA 1
ATOM 1057 C C . VAL A 1 139 ? -9.031 -0.761 -8.089 1.00 95.12 139 VAL A C 1
ATOM 1059 O O . VAL A 1 139 ? -9.126 -0.766 -9.312 1.00 95.12 139 VAL A O 1
ATOM 1062 N N . PHE A 1 140 ? -7.929 -1.214 -7.482 1.00 93.12 140 PHE A N 1
ATOM 1063 C CA . PHE A 1 140 ? -6.757 -1.669 -8.244 1.00 93.12 140 PHE A CA 1
ATOM 1064 C C . PHE A 1 140 ? -7.083 -2.868 -9.137 1.00 93.12 140 PHE A C 1
ATOM 1066 O O . PHE A 1 140 ? -6.527 -2.983 -10.225 1.00 93.12 140 PHE A O 1
ATOM 1073 N N . ASN A 1 141 ? -8.017 -3.723 -8.710 1.00 89.69 141 ASN A N 1
ATOM 1074 C CA . ASN A 1 141 ? -8.469 -4.882 -9.480 1.00 89.69 141 ASN A CA 1
ATOM 1075 C C . ASN A 1 141 ? -9.569 -4.548 -10.510 1.00 89.69 141 ASN A C 1
ATOM 1077 O O . ASN A 1 141 ? -10.089 -5.451 -11.166 1.00 89.69 141 ASN A O 1
ATOM 1081 N N . TRP A 1 142 ? -9.972 -3.282 -10.667 1.00 91.88 142 TRP A N 1
ATOM 1082 C CA . TRP A 1 142 ? -10.990 -2.916 -11.654 1.00 91.88 142 TRP A CA 1
ATOM 1083 C C . TRP A 1 142 ? -10.398 -2.887 -13.064 1.00 91.88 142 TRP A C 1
ATOM 1085 O O . TRP A 1 142 ? -9.520 -2.088 -13.376 1.00 91.88 142 TRP A O 1
ATOM 1095 N N . THR A 1 143 ? -10.918 -3.750 -13.939 1.00 86.56 143 THR A N 1
ATOM 1096 C CA . THR A 1 143 ? -10.502 -3.852 -15.350 1.00 86.56 143 THR A CA 1
ATOM 1097 C C . THR A 1 143 ? -11.516 -3.256 -16.328 1.00 86.56 143 THR A C 1
ATOM 1099 O O . THR A 1 143 ? -11.276 -3.237 -17.533 1.00 86.56 143 THR A O 1
ATOM 1102 N N . THR A 1 144 ? -12.677 -2.832 -15.830 1.00 91.62 144 THR A N 1
ATOM 1103 C CA . THR A 1 144 ? -13.791 -2.245 -16.585 1.00 91.62 144 THR A CA 1
ATOM 1104 C C . THR A 1 144 ? -14.414 -1.113 -15.774 1.00 91.62 144 THR A C 1
ATOM 1106 O O . THR A 1 144 ? -14.255 -1.061 -14.555 1.00 91.62 144 THR A O 1
ATOM 1109 N N . GLY A 1 145 ? -15.128 -0.214 -16.452 1.00 94.69 145 GLY A N 1
ATOM 1110 C CA . GLY A 1 145 ? -15.720 0.979 -15.850 1.00 94.69 145 GLY A CA 1
ATOM 1111 C C . GLY A 1 145 ? -15.175 2.262 -16.468 1.00 94.69 145 GLY A C 1
ATOM 1112 O O . GLY A 1 145 ? -14.424 2.218 -17.448 1.00 94.69 145 GLY A O 1
ATOM 1113 N N . ASN A 1 146 ? -15.555 3.390 -15.881 1.00 97.19 146 ASN A N 1
ATOM 1114 C CA . ASN A 1 146 ? -15.156 4.722 -16.314 1.00 97.19 146 ASN A CA 1
ATOM 1115 C C . ASN A 1 146 ? -14.367 5.427 -15.212 1.00 97.19 146 ASN A C 1
ATOM 1117 O O . ASN A 1 146 ? -14.584 5.169 -14.025 1.00 97.19 146 ASN A O 1
ATOM 1121 N N . PHE A 1 147 ? -13.503 6.350 -15.617 1.00 97.62 147 PHE A N 1
ATOM 1122 C CA . PHE A 1 147 ? -12.871 7.310 -14.725 1.00 97.62 147 PHE A CA 1
ATOM 1123 C C . PHE A 1 147 ? -13.199 8.741 -15.155 1.00 97.62 147 PHE A C 1
ATOM 1125 O O . PHE A 1 147 ? -13.403 9.002 -16.343 1.00 97.62 147 PHE A O 1
ATOM 1132 N N . GLU A 1 148 ? -13.197 9.658 -14.194 1.00 97.50 148 GLU A N 1
ATOM 1133 C CA . GLU A 1 148 ? -13.331 11.097 -14.401 1.00 97.50 148 GLU A CA 1
ATOM 1134 C C . GLU A 1 148 ? -12.489 11.861 -13.371 1.00 97.50 148 GLU A C 1
ATOM 1136 O O . GLU A 1 148 ? -12.576 11.602 -12.174 1.00 97.50 148 GLU A O 1
ATOM 1141 N N . PHE A 1 149 ? -11.668 12.802 -13.832 1.00 97.25 149 PHE A N 1
ATOM 1142 C CA . PHE A 1 149 ? -10.964 13.761 -12.983 1.00 97.25 149 PHE A CA 1
ATOM 1143 C C . PHE A 1 149 ? -11.804 15.032 -12.827 1.00 97.25 149 PHE A C 1
ATOM 1145 O O . PHE A 1 149 ? -12.069 15.741 -13.792 1.00 97.25 149 PHE A O 1
ATOM 1152 N N . ILE A 1 150 ? -12.185 15.367 -11.603 1.00 96.19 150 ILE A N 1
ATOM 1153 C CA . ILE A 1 150 ? -12.998 16.542 -11.288 1.00 96.19 150 ILE A CA 1
ATOM 1154 C C . ILE A 1 150 ? -12.121 17.515 -10.492 1.00 96.19 150 ILE A C 1
ATOM 1156 O O . ILE A 1 150 ? -11.838 17.257 -9.319 1.00 96.19 150 ILE A O 1
ATOM 1160 N N . PRO A 1 151 ? -11.630 18.614 -11.096 1.00 94.88 151 PRO A N 1
ATOM 1161 C CA . PRO A 1 151 ? -10.839 19.606 -10.377 1.00 94.88 151 PRO A CA 1
ATOM 1162 C C . PRO A 1 151 ? -11.667 20.280 -9.281 1.00 94.88 151 PRO A C 1
ATOM 1164 O O . PRO A 1 151 ? -12.817 20.658 -9.510 1.00 94.88 151 PRO A O 1
ATOM 1167 N N . GLY A 1 152 ? -11.072 20.486 -8.109 1.00 90.19 152 GLY A N 1
ATOM 1168 C CA . GLY A 1 152 ? -11.743 21.182 -7.013 1.00 90.19 152 GLY A CA 1
ATOM 1169 C C . GLY A 1 152 ? -11.126 20.903 -5.650 1.00 90.19 152 GLY A C 1
ATOM 1170 O O . GLY A 1 152 ? -10.579 19.833 -5.393 1.00 90.19 152 GLY A O 1
ATOM 1171 N N . GLU A 1 153 ? -11.224 21.869 -4.745 1.00 85.12 153 GLU A N 1
ATOM 1172 C CA . GLU A 1 153 ? -10.811 21.658 -3.361 1.00 85.12 153 GLU A CA 1
ATOM 1173 C C . GLU A 1 153 ? -11.910 20.935 -2.587 1.00 85.12 153 GLU A C 1
ATOM 1175 O O . GLU A 1 153 ? -13.065 21.366 -2.557 1.00 85.12 153 GLU A O 1
ATOM 1180 N N . HIS A 1 154 ? -11.534 19.846 -1.924 1.00 83.62 154 HIS A N 1
ATOM 1181 C CA . HIS A 1 154 ? -12.428 19.079 -1.071 1.00 83.62 154 HIS A CA 1
ATOM 1182 C C . HIS A 1 154 ? -12.056 19.326 0.387 1.00 83.62 154 HIS A C 1
ATOM 1184 O O . HIS A 1 154 ? -10.907 19.163 0.788 1.00 83.62 154 HIS A O 1
ATOM 1190 N N . ARG A 1 155 ? -13.037 19.714 1.208 1.00 80.81 155 ARG A N 1
ATOM 1191 C CA . ARG A 1 155 ? -12.816 19.914 2.645 1.00 80.81 155 ARG A CA 1
ATOM 1192 C C . ARG A 1 155 ? -12.838 18.569 3.363 1.00 80.81 155 ARG A C 1
ATOM 1194 O O . ARG A 1 155 ? -13.900 18.084 3.746 1.00 80.81 155 ARG A O 1
ATOM 1201 N N . VAL A 1 156 ? -11.660 17.988 3.548 1.00 84.25 156 VAL A N 1
ATOM 1202 C CA . VAL A 1 156 ? -11.442 16.819 4.408 1.00 84.25 156 VAL A CA 1
ATOM 1203 C C . VAL A 1 156 ? -10.896 17.306 5.747 1.00 84.25 156 VAL A C 1
ATOM 1205 O O . VAL A 1 156 ? -9.991 18.138 5.776 1.00 84.25 156 VAL A O 1
ATOM 1208 N N . ALA A 1 157 ? -11.449 16.812 6.857 1.00 81.62 157 ALA A N 1
ATOM 1209 C CA . ALA A 1 157 ? -10.907 17.110 8.181 1.00 81.62 157 ALA A CA 1
ATOM 1210 C C . ALA A 1 157 ? -9.451 16.620 8.272 1.00 81.62 157 ALA A C 1
ATOM 1212 O O . ALA A 1 157 ? -9.173 15.482 7.905 1.00 81.62 157 ALA A O 1
ATOM 1213 N N . GLU A 1 158 ? -8.539 17.462 8.765 1.00 82.75 158 GLU A N 1
ATOM 1214 C CA . GLU A 1 158 ? -7.091 17.175 8.806 1.00 82.75 158 GLU A CA 1
ATOM 1215 C C . GLU A 1 158 ? -6.754 15.852 9.514 1.00 82.75 158 GLU A C 1
ATOM 1217 O O . GLU A 1 158 ? -5.881 15.112 9.075 1.00 82.75 158 GLU A O 1
ATOM 1222 N N . GLU A 1 159 ? -7.494 15.501 10.566 1.00 80.69 159 GLU A N 1
ATOM 1223 C CA . GLU A 1 159 ? -7.335 14.240 11.305 1.00 80.69 159 GLU A CA 1
ATOM 1224 C C . GLU A 1 159 ? -7.680 12.981 10.490 1.00 80.69 159 GLU A C 1
ATOM 1226 O O . GLU A 1 159 ? -7.208 11.893 10.812 1.00 80.69 159 GLU A O 1
ATOM 1231 N N . LEU A 1 160 ? -8.483 13.124 9.430 1.00 83.38 160 LEU A N 1
ATOM 1232 C CA . LEU A 1 160 ? -8.885 12.035 8.536 1.00 83.38 160 LEU A CA 1
ATOM 1233 C C . LEU A 1 160 ? -8.031 11.970 7.268 1.00 83.38 160 LEU A C 1
ATOM 1235 O O . LEU A 1 160 ? -8.204 11.045 6.470 1.00 83.38 160 LEU A O 1
ATOM 1239 N N . LYS A 1 161 ? -7.144 12.949 7.050 1.00 87.69 161 LYS A N 1
ATOM 1240 C CA . LYS A 1 161 ? -6.262 12.949 5.885 1.00 87.69 161 LYS A CA 1
ATOM 1241 C C . LYS A 1 161 ? -5.220 11.845 6.017 1.00 87.69 161 LYS A C 1
ATOM 1243 O O . LYS A 1 161 ? -4.567 11.688 7.051 1.00 87.69 161 LYS A O 1
ATOM 1248 N N . LEU A 1 162 ? -5.030 11.096 4.935 1.00 87.75 162 LEU A N 1
ATOM 1249 C CA . LEU A 1 162 ? -3.973 10.097 4.863 1.00 87.75 162 LEU A CA 1
ATOM 1250 C C . LEU A 1 162 ? -2.598 10.762 4.977 1.00 87.75 162 LEU A C 1
ATOM 1252 O O . LEU A 1 162 ? -2.287 11.718 4.273 1.00 87.75 162 LEU A O 1
ATOM 1256 N N . LYS A 1 163 ? -1.743 10.193 5.829 1.00 81.75 163 LYS A N 1
ATOM 1257 C CA . LYS A 1 163 ? -0.342 10.621 6.004 1.00 81.75 163 LYS A CA 1
ATOM 1258 C C . LYS A 1 163 ? 0.648 9.833 5.134 1.00 81.75 163 LYS A C 1
ATOM 1260 O O . LYS A 1 163 ? 1.854 10.039 5.223 1.00 81.75 163 LYS A O 1
ATOM 1265 N N . LEU A 1 164 ? 0.154 8.896 4.324 1.00 82.12 164 LEU A N 1
ATOM 1266 C CA . LEU A 1 164 ? 0.967 8.045 3.456 1.00 82.12 164 LEU A CA 1
ATOM 1267 C C . LEU A 1 164 ? 1.277 8.756 2.138 1.00 82.12 164 LEU A C 1
ATOM 1269 O O . LEU A 1 164 ? 0.432 9.448 1.578 1.00 82.12 164 LEU A O 1
ATOM 1273 N N . THR A 1 165 ? 2.476 8.532 1.600 1.00 86.62 165 THR A N 1
ATOM 1274 C CA . THR A 1 165 ? 2.824 9.038 0.268 1.00 86.62 165 THR A CA 1
ATOM 1275 C C . THR A 1 165 ? 2.023 8.297 -0.806 1.00 86.62 165 THR A C 1
ATOM 1277 O O . THR A 1 165 ? 1.846 7.078 -0.722 1.00 86.62 165 THR A O 1
ATOM 1280 N N . THR A 1 166 ? 1.583 9.003 -1.858 1.00 90.25 166 THR A N 1
ATOM 1281 C CA . THR A 1 166 ? 0.844 8.393 -2.985 1.00 90.25 166 THR A CA 1
ATOM 1282 C C . THR A 1 166 ? 1.578 7.186 -3.565 1.00 90.25 166 THR A C 1
ATOM 1284 O O . THR A 1 166 ? 0.959 6.175 -3.876 1.00 90.25 166 THR A O 1
ATOM 1287 N N . ALA A 1 167 ? 2.905 7.238 -3.652 1.00 87.25 167 ALA A N 1
ATOM 1288 C CA . ALA A 1 167 ? 3.691 6.118 -4.145 1.00 87.25 167 ALA A CA 1
ATOM 1289 C C . ALA A 1 167 ? 3.728 4.907 -3.215 1.00 87.25 167 ALA A C 1
ATOM 1291 O O . ALA A 1 167 ? 3.721 3.784 -3.711 1.00 87.25 167 ALA A O 1
ATOM 1292 N N . SER A 1 168 ? 3.706 5.103 -1.892 1.00 87.19 168 SER A N 1
ATOM 1293 C CA . SER A 1 168 ? 3.558 3.985 -0.952 1.00 87.19 168 SER A CA 1
ATOM 1294 C C . SER A 1 168 ? 2.209 3.291 -1.134 1.00 87.19 168 SER A C 1
ATOM 1296 O O . SER A 1 168 ? 2.154 2.064 -1.151 1.00 87.19 168 SER A O 1
ATOM 1298 N N . ILE A 1 169 ? 1.139 4.067 -1.348 1.00 91.06 169 ILE A N 1
ATOM 1299 C CA . ILE A 1 169 ? -0.200 3.537 -1.645 1.00 91.06 169 ILE A CA 1
ATOM 1300 C C . ILE A 1 169 ? -0.197 2.796 -2.989 1.00 91.06 169 ILE A C 1
ATOM 1302 O O . ILE A 1 169 ? -0.684 1.673 -3.070 1.00 91.06 169 ILE A O 1
ATOM 1306 N N . ILE A 1 170 ? 0.388 3.372 -4.044 1.00 92.94 170 ILE A N 1
ATOM 1307 C CA . ILE A 1 170 ? 0.473 2.714 -5.357 1.00 92.94 170 ILE A CA 1
ATOM 1308 C C . ILE A 1 170 ? 1.249 1.398 -5.267 1.00 92.94 170 ILE A C 1
ATOM 1310 O O . ILE A 1 170 ? 0.777 0.373 -5.760 1.00 92.94 170 ILE A O 1
ATOM 1314 N N . LEU A 1 171 ? 2.420 1.411 -4.629 1.00 90.75 171 LEU A N 1
ATOM 1315 C CA . LEU A 1 171 ? 3.275 0.235 -4.519 1.00 90.75 171 LEU A CA 1
ATOM 1316 C C . LEU A 1 171 ? 2.579 -0.880 -3.729 1.00 90.75 171 LEU A C 1
ATOM 1318 O O . LEU A 1 171 ? 2.549 -2.027 -4.177 1.00 90.75 171 LEU A O 1
ATOM 1322 N N . GLU A 1 172 ? 1.954 -0.546 -2.599 1.00 88.31 172 GLU A N 1
ATOM 1323 C CA . GLU A 1 172 ? 1.197 -1.507 -1.796 1.00 88.31 172 GLU A CA 1
ATOM 1324 C C . GLU A 1 172 ? -0.051 -2.030 -2.525 1.00 88.31 172 GLU A C 1
ATOM 1326 O O . GLU A 1 172 ? -0.324 -3.231 -2.496 1.00 88.31 172 GLU A O 1
ATOM 1331 N N . GLY A 1 173 ? -0.758 -1.175 -3.265 1.00 91.88 173 GLY A N 1
ATOM 1332 C CA . GLY A 1 173 ? -1.883 -1.589 -4.103 1.00 91.88 173 GLY A CA 1
ATOM 1333 C C . GLY A 1 173 ? -1.461 -2.562 -5.207 1.00 91.88 173 GLY A C 1
ATOM 1334 O O . GLY A 1 173 ? -2.108 -3.590 -5.407 1.00 91.88 173 GLY A O 1
ATOM 1335 N N . VAL A 1 174 ? -0.324 -2.318 -5.870 1.00 91.88 174 VAL A N 1
ATOM 1336 C CA . VAL A 1 174 ? 0.222 -3.247 -6.873 1.00 91.88 174 VAL A CA 1
ATOM 1337 C C . VAL A 1 174 ? 0.633 -4.577 -6.243 1.00 91.88 174 VAL A C 1
ATOM 1339 O O . VAL A 1 174 ? 0.348 -5.628 -6.817 1.00 91.88 174 VAL A O 1
ATOM 1342 N N . ARG A 1 175 ? 1.235 -4.579 -5.045 1.00 89.19 175 ARG A N 1
ATOM 1343 C CA . ARG A 1 175 ? 1.580 -5.819 -4.317 1.00 89.19 175 ARG A CA 1
ATOM 1344 C C . ARG A 1 175 ? 0.356 -6.690 -4.025 1.00 89.19 175 ARG A C 1
ATOM 1346 O O . ARG A 1 175 ? 0.501 -7.913 -3.976 1.00 89.19 175 ARG A O 1
ATOM 1353 N N . ARG A 1 176 ? -0.830 -6.091 -3.899 1.00 88.56 176 ARG A N 1
ATOM 1354 C CA . ARG A 1 176 ? -2.113 -6.771 -3.647 1.00 88.56 176 ARG A CA 1
ATOM 1355 C C . ARG A 1 176 ? -2.825 -7.269 -4.904 1.00 88.56 176 ARG A C 1
ATOM 1357 O O . ARG A 1 176 ? -3.777 -8.026 -4.777 1.00 88.56 176 ARG A O 1
ATOM 1364 N N . LEU A 1 177 ? -2.372 -6.898 -6.103 1.00 87.38 177 LEU A N 1
ATOM 1365 C CA . LEU A 1 177 ? -2.994 -7.359 -7.349 1.00 87.38 177 LEU A CA 1
ATOM 1366 C C . LEU A 1 177 ? -2.922 -8.881 -7.483 1.00 87.38 177 LEU A C 1
ATOM 1368 O O . LEU A 1 177 ? -1.835 -9.458 -7.429 1.00 87.38 177 LEU A O 1
ATOM 1372 N N . GLU A 1 178 ? -4.058 -9.523 -7.715 1.00 77.44 178 GLU A N 1
ATOM 1373 C CA . GLU A 1 178 ? -4.121 -10.967 -7.979 1.00 77.44 178 GLU A CA 1
ATOM 1374 C C . GLU A 1 178 ? -4.167 -11.253 -9.484 1.00 77.44 178 GLU A C 1
ATOM 1376 O O . GLU A 1 178 ? -3.549 -12.207 -9.959 1.00 77.44 178 GLU A O 1
ATOM 1381 N N . ASP A 1 179 ? -4.832 -10.386 -10.257 1.00 78.12 179 ASP A N 1
ATOM 1382 C CA . ASP A 1 179 ? -4.935 -10.529 -11.707 1.00 78.12 179 ASP A CA 1
ATOM 1383 C C . ASP A 1 179 ? -3.645 -10.084 -12.413 1.00 78.12 179 ASP A C 1
ATOM 1385 O O . ASP A 1 179 ? -3.363 -8.896 -12.615 1.00 78.12 179 ASP A O 1
ATOM 1389 N N . PHE A 1 180 ? -2.875 -11.070 -12.870 1.00 77.94 180 PHE A N 1
ATOM 1390 C CA . PHE A 1 180 ? -1.673 -10.849 -13.667 1.00 77.94 180 PHE A CA 1
ATOM 1391 C C . PHE A 1 180 ? -1.956 -10.162 -15.017 1.00 77.94 180 PHE A C 1
ATOM 1393 O O . PHE A 1 180 ? -1.072 -9.530 -15.599 1.00 77.94 180 PHE A O 1
ATOM 1400 N N . GLY A 1 181 ? -3.191 -10.230 -15.520 1.00 73.06 181 GLY A N 1
ATOM 1401 C CA . GLY A 1 181 ? -3.629 -9.522 -16.718 1.00 73.06 181 GLY A CA 1
ATOM 1402 C C . GLY A 1 181 ? -3.517 -8.003 -16.589 1.00 73.06 181 GLY A C 1
ATOM 1403 O O . GLY A 1 181 ? -3.165 -7.346 -17.569 1.00 73.06 181 GLY A O 1
ATOM 1404 N N . ILE A 1 182 ? -3.743 -7.448 -15.394 1.00 80.69 182 ILE A N 1
ATOM 1405 C CA . ILE A 1 182 ? -3.561 -6.014 -15.107 1.00 80.69 182 ILE A CA 1
ATOM 1406 C C . ILE A 1 182 ? -2.083 -5.642 -15.218 1.00 80.69 182 ILE A C 1
ATOM 1408 O O . ILE A 1 182 ? -1.744 -4.694 -15.921 1.00 80.69 182 ILE A O 1
ATOM 1412 N N . ILE A 1 183 ? -1.209 -6.442 -14.602 1.00 80.38 183 ILE A N 1
ATOM 1413 C CA . ILE A 1 183 ? 0.247 -6.249 -14.625 1.00 80.38 183 ILE A CA 1
ATOM 1414 C C . ILE A 1 183 ? 0.762 -6.303 -16.067 1.00 80.38 183 ILE A C 1
ATOM 1416 O O . ILE A 1 183 ? 1.498 -5.422 -16.500 1.00 80.38 183 ILE A O 1
ATOM 1420 N N . ARG A 1 184 ? 0.333 -7.304 -16.845 1.00 73.25 184 ARG A N 1
ATOM 1421 C CA . ARG A 1 184 ? 0.736 -7.447 -18.250 1.00 73.25 184 ARG A CA 1
ATOM 1422 C C . ARG A 1 184 ? 0.250 -6.282 -19.112 1.00 73.25 184 ARG A C 1
ATOM 1424 O O . ARG A 1 184 ? 1.001 -5.818 -19.959 1.00 73.25 184 ARG A O 1
ATOM 1431 N N . ARG A 1 185 ? -0.990 -5.814 -18.918 1.00 76.06 185 ARG A N 1
ATOM 1432 C CA . ARG A 1 185 ? -1.511 -4.643 -19.644 1.00 76.06 185 ARG A CA 1
ATOM 1433 C C . ARG A 1 185 ? -0.731 -3.377 -19.296 1.00 76.06 185 ARG A C 1
ATOM 1435 O O . ARG A 1 185 ? -0.364 -2.653 -20.210 1.00 76.06 185 ARG A O 1
ATOM 1442 N N . GLY A 1 186 ? -0.457 -3.152 -18.011 1.00 77.69 186 GLY A N 1
ATOM 1443 C CA . GLY A 1 186 ? 0.295 -1.987 -17.545 1.00 77.69 186 GLY A CA 1
ATOM 1444 C C . GLY A 1 186 ? 1.759 -1.993 -17.990 1.00 77.69 186 GLY A C 1
ATOM 1445 O O . GLY A 1 186 ? 2.301 -0.949 -18.332 1.00 77.69 186 GLY A O 1
ATOM 1446 N N . LEU A 1 187 ? 2.399 -3.166 -18.053 1.00 75.69 187 LEU A N 1
ATOM 1447 C CA . LEU A 1 187 ? 3.755 -3.294 -18.593 1.00 75.69 187 LEU A CA 1
ATOM 1448 C C . LEU A 1 187 ? 3.811 -3.209 -20.124 1.00 75.69 187 LEU A C 1
ATOM 1450 O O . LEU A 1 187 ? 4.851 -2.844 -20.662 1.00 75.69 187 LEU A O 1
ATOM 1454 N N . GLY A 1 188 ? 2.733 -3.537 -20.836 1.00 74.25 188 GLY A N 1
ATOM 1455 C CA . GLY A 1 188 ? 2.712 -3.481 -22.295 1.00 74.25 188 GLY A CA 1
ATOM 1456 C C . GLY A 1 188 ? 3.726 -4.433 -22.945 1.00 74.25 188 GLY A C 1
ATOM 1457 O O . GLY A 1 188 ? 3.738 -5.631 -22.658 1.00 74.25 188 GLY A O 1
ATOM 1458 N N . ASP A 1 189 ? 4.542 -3.909 -23.865 1.00 66.81 189 ASP A N 1
ATOM 1459 C CA . ASP A 1 189 ? 5.565 -4.684 -24.578 1.00 66.81 189 ASP A CA 1
ATOM 1460 C C . ASP A 1 189 ? 6.718 -5.073 -23.643 1.00 66.81 189 ASP A C 1
ATOM 1462 O O . ASP A 1 189 ? 7.356 -4.221 -23.025 1.00 66.81 189 ASP A O 1
ATOM 1466 N N . LEU A 1 190 ? 7.012 -6.372 -23.571 1.00 64.69 190 LEU A N 1
ATOM 1467 C CA . LEU A 1 190 ? 8.064 -6.902 -22.709 1.00 64.69 190 LEU A CA 1
ATOM 1468 C C . LEU A 1 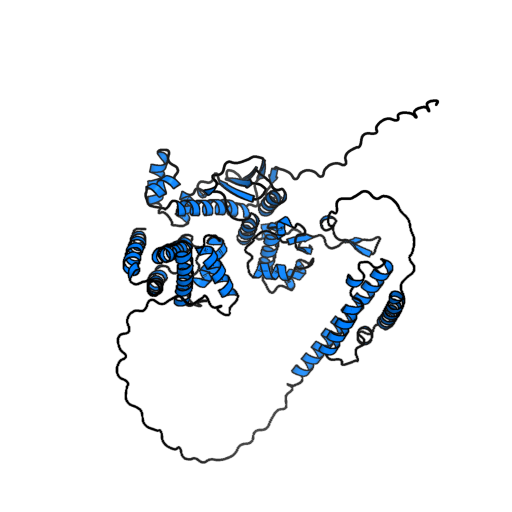190 ? 9.478 -6.717 -23.285 1.00 64.69 190 LEU A C 1
ATOM 1470 O O . LEU A 1 190 ? 10.436 -6.974 -22.569 1.00 64.69 190 LEU A O 1
ATOM 1474 N N . ASN A 1 191 ? 9.626 -6.235 -24.525 1.00 59.12 191 ASN A N 1
ATOM 1475 C CA . ASN A 1 191 ? 10.925 -5.907 -25.139 1.00 59.12 191 ASN A CA 1
ATOM 1476 C C . ASN A 1 191 ? 11.411 -4.476 -24.814 1.00 59.12 191 ASN A C 1
ATOM 1478 O O . ASN A 1 191 ? 12.199 -3.881 -25.555 1.00 59.12 191 ASN A O 1
ATOM 1482 N N . ARG A 1 192 ? 10.879 -3.870 -23.748 1.00 64.94 192 ARG A N 1
ATOM 1483 C CA . ARG A 1 192 ? 11.219 -2.515 -23.294 1.00 64.94 192 ARG A CA 1
ATOM 1484 C C . ARG A 1 192 ? 12.422 -2.541 -22.354 1.00 64.94 192 ARG A C 1
ATOM 1486 O O . ARG A 1 192 ? 12.617 -3.486 -21.590 1.00 64.94 192 ARG A O 1
ATOM 1493 N N . PHE A 1 193 ? 13.177 -1.446 -22.356 1.00 75.81 193 PHE A N 1
ATOM 1494 C CA . PHE A 1 193 ? 14.239 -1.228 -21.382 1.00 75.81 193 PHE A CA 1
ATOM 1495 C C . PHE A 1 193 ? 13.668 -0.537 -20.148 1.00 75.81 193 PHE A C 1
ATOM 1497 O O . PHE A 1 193 ? 12.907 0.429 -20.260 1.00 75.81 193 PHE A O 1
ATOM 1504 N N . ILE A 1 194 ? 14.050 -1.027 -18.975 1.00 81.75 194 ILE A N 1
ATOM 1505 C CA . ILE A 1 194 ? 13.697 -0.460 -17.678 1.00 81.75 194 ILE A CA 1
ATOM 1506 C C . ILE A 1 194 ? 14.876 0.363 -17.178 1.00 81.75 194 ILE A C 1
ATOM 1508 O O . ILE A 1 194 ? 16.004 -0.127 -17.152 1.00 81.75 194 ILE A O 1
ATOM 1512 N N . ALA A 1 195 ? 14.618 1.602 -16.775 1.00 82.69 195 ALA A N 1
ATOM 1513 C CA . ALA A 1 195 ? 15.632 2.517 -16.266 1.00 82.69 195 ALA A CA 1
ATOM 1514 C C . ALA A 1 195 ? 15.167 3.182 -14.961 1.00 82.69 195 ALA A C 1
ATOM 1516 O O . ALA A 1 195 ? 13.957 3.250 -14.707 1.00 82.69 195 ALA A O 1
ATOM 1517 N N . PRO A 1 196 ? 16.092 3.714 -14.141 1.00 83.38 196 PRO A N 1
ATOM 1518 C CA . PRO A 1 196 ? 15.730 4.647 -13.082 1.00 83.38 196 PRO A CA 1
ATOM 1519 C C . PRO A 1 196 ? 14.927 5.813 -13.655 1.00 83.38 196 PRO A C 1
ATOM 1521 O O . PRO A 1 196 ? 15.322 6.396 -14.664 1.00 83.38 196 PRO A O 1
ATOM 1524 N N . SER A 1 197 ? 13.832 6.175 -12.987 1.00 80.38 197 SER A N 1
ATOM 1525 C CA . SER A 1 197 ? 12.992 7.307 -13.386 1.00 80.38 197 SER A CA 1
ATOM 1526 C C . SER A 1 197 ? 13.823 8.565 -13.580 1.00 80.38 197 SER A C 1
ATOM 1528 O O . SER A 1 197 ? 14.701 8.846 -12.771 1.00 80.38 197 SER A O 1
ATOM 1530 N N . SER A 1 198 ? 13.576 9.346 -14.624 1.00 66.81 198 SER A N 1
ATOM 1531 C CA . SER A 1 198 ? 14.314 10.586 -14.902 1.00 66.81 198 SER A CA 1
ATOM 1532 C C . SER A 1 198 ? 13.863 11.767 -14.032 1.00 66.81 198 SER A C 1
ATOM 1534 O O . SER A 1 198 ? 14.635 12.705 -13.817 1.00 66.81 198 SER A O 1
ATOM 1536 N N . SER A 1 199 ? 12.656 11.691 -13.460 1.00 63.00 199 SER A N 1
ATOM 1537 C CA . SER A 1 199 ? 12.040 12.751 -12.658 1.00 63.00 199 SER A CA 1
ATOM 1538 C C . SER A 1 199 ? 12.555 12.771 -11.210 1.00 63.00 199 SER A C 1
ATOM 1540 O O . SER A 1 199 ? 12.302 11.827 -10.453 1.00 63.00 199 SER A O 1
ATOM 1542 N N . PRO A 1 200 ? 13.204 13.863 -10.754 1.00 52.50 200 PRO A N 1
ATOM 1543 C CA . PRO A 1 200 ? 13.665 13.981 -9.370 1.00 52.50 200 PRO A CA 1
ATOM 1544 C C . PRO A 1 200 ? 12.531 13.900 -8.337 1.00 52.50 200 PRO A C 1
ATOM 1546 O O . PRO A 1 200 ? 12.733 13.357 -7.254 1.00 52.50 200 PRO A O 1
ATOM 1549 N N . LEU A 1 201 ? 11.331 14.393 -8.675 1.00 55.22 201 LEU A N 1
ATOM 1550 C CA . LEU A 1 201 ? 10.168 14.388 -7.775 1.00 55.22 201 LEU A CA 1
ATOM 1551 C C . LEU A 1 201 ? 9.672 12.973 -7.461 1.00 55.22 201 LEU A C 1
ATOM 1553 O O . LEU A 1 201 ? 9.216 12.723 -6.351 1.00 55.22 201 LEU A O 1
ATOM 1557 N N . LEU A 1 202 ? 9.782 12.050 -8.419 1.00 58.22 202 LEU A N 1
ATOM 1558 C CA . LEU A 1 202 ? 9.356 10.665 -8.228 1.00 58.22 202 LEU A CA 1
ATOM 1559 C C . LEU A 1 202 ? 10.424 9.824 -7.504 1.00 58.22 202 LEU A C 1
ATOM 1561 O O . LEU A 1 202 ? 10.081 8.876 -6.809 1.00 58.22 202 LEU A O 1
ATOM 1565 N N . ARG A 1 203 ? 11.713 10.191 -7.594 1.00 56.34 203 ARG A N 1
ATOM 1566 C CA . ARG A 1 203 ? 12.796 9.494 -6.867 1.00 56.34 203 ARG A CA 1
ATOM 1567 C C . ARG A 1 203 ? 12.887 9.841 -5.381 1.00 56.34 203 ARG A C 1
ATOM 1569 O O . ARG A 1 203 ? 13.364 9.022 -4.605 1.00 56.34 203 ARG A O 1
ATOM 1576 N N . LEU A 1 204 ? 12.508 11.059 -4.990 1.00 51.56 204 LEU A N 1
ATOM 1577 C CA . LEU A 1 204 ? 12.696 11.572 -3.622 1.00 51.56 204 LEU A CA 1
ATOM 1578 C C . LEU A 1 204 ? 11.593 11.152 -2.639 1.00 51.56 204 LEU A C 1
ATOM 1580 O O . LEU A 1 204 ? 11.557 11.628 -1.505 1.00 51.56 204 LEU A O 1
ATOM 1584 N N . GLN A 1 205 ? 10.678 10.285 -3.058 1.00 59.16 205 GLN A N 1
ATOM 1585 C CA . GLN A 1 205 ? 9.601 9.818 -2.200 1.00 59.16 205 GLN A CA 1
ATOM 1586 C C . GLN A 1 205 ? 10.144 8.874 -1.125 1.00 59.16 205 GLN A C 1
ATOM 1588 O O . GLN A 1 205 ? 10.860 7.915 -1.411 1.00 59.16 205 GLN A O 1
ATOM 1593 N N . THR A 1 206 ? 9.752 9.110 0.123 1.00 62.09 206 THR A N 1
ATOM 1594 C CA . THR A 1 206 ? 9.946 8.153 1.211 1.00 62.09 206 THR A CA 1
ATOM 1595 C C . THR A 1 206 ? 8.996 6.975 0.997 1.00 62.09 206 THR A C 1
ATOM 1597 O O . THR A 1 206 ? 7.802 7.046 1.297 1.00 62.09 206 THR A O 1
ATOM 1600 N N . VAL A 1 207 ? 9.522 5.901 0.404 1.00 72.69 207 VAL A N 1
ATOM 1601 C CA . VAL A 1 207 ? 8.792 4.659 0.128 1.00 72.69 207 VAL A CA 1
ATOM 1602 C C . VAL A 1 207 ? 9.452 3.507 0.875 1.00 72.69 207 VAL A C 1
ATOM 1604 O O . VAL A 1 207 ? 10.670 3.329 0.827 1.00 72.69 207 VAL A O 1
ATOM 1607 N N . THR A 1 208 ? 8.642 2.692 1.546 1.00 76.62 208 THR A N 1
ATOM 1608 C CA . THR A 1 208 ? 9.112 1.455 2.174 1.00 76.62 208 THR A CA 1
ATOM 1609 C C . THR A 1 208 ? 9.230 0.358 1.119 1.00 76.62 208 THR A C 1
ATOM 1611 O O . THR A 1 208 ? 8.236 -0.239 0.691 1.00 76.62 208 THR A O 1
ATOM 1614 N N . LEU A 1 209 ? 10.466 0.107 0.690 1.00 81.12 209 LEU A N 1
ATOM 1615 C CA . LEU A 1 209 ? 10.807 -0.932 -0.280 1.00 81.12 209 LEU A CA 1
ATOM 1616 C C . LEU A 1 209 ? 11.036 -2.277 0.409 1.00 81.12 209 LEU A C 1
ATOM 1618 O O . LEU A 1 209 ? 11.770 -2.355 1.399 1.00 81.12 209 LEU A O 1
ATOM 1622 N N . LYS A 1 210 ? 10.469 -3.345 -0.156 1.00 82.62 210 LYS A N 1
ATOM 1623 C CA . LYS A 1 210 ? 10.780 -4.721 0.256 1.00 82.62 210 LYS A CA 1
ATOM 1624 C C . LYS A 1 210 ? 12.193 -5.115 -0.204 1.00 82.62 210 LYS A C 1
ATOM 1626 O O . LYS A 1 210 ? 12.685 -4.555 -1.188 1.00 82.62 210 LYS A O 1
ATOM 1631 N N . PRO A 1 211 ? 12.841 -6.111 0.432 1.00 83.69 211 PRO A N 1
ATOM 1632 C CA . PRO A 1 211 ? 14.203 -6.524 0.074 1.00 83.69 211 PRO A CA 1
ATOM 1633 C C . PRO A 1 211 ? 14.384 -6.825 -1.420 1.00 83.69 211 PRO A C 1
ATOM 1635 O O . PRO A 1 211 ? 15.353 -6.389 -2.034 1.00 83.69 211 PRO A O 1
ATOM 1638 N N . PHE A 1 212 ? 13.402 -7.494 -2.028 1.00 82.44 212 PHE A N 1
ATOM 1639 C CA . PHE A 1 212 ? 13.430 -7.827 -3.450 1.00 82.44 212 PHE A CA 1
ATOM 1640 C C . PHE A 1 212 ? 13.322 -6.597 -4.368 1.00 82.44 212 PHE A C 1
ATOM 1642 O O . PHE A 1 212 ? 14.004 -6.516 -5.383 1.00 82.44 212 PHE A O 1
ATOM 1649 N N . GLU A 1 213 ? 12.513 -5.602 -3.999 1.00 87.12 213 GLU A N 1
ATOM 1650 C CA . GLU A 1 213 ? 12.405 -4.344 -4.752 1.00 87.12 213 GLU A CA 1
ATOM 1651 C C . GLU A 1 213 ? 13.717 -3.551 -4.674 1.00 87.12 213 GLU A C 1
ATOM 1653 O O . GLU A 1 213 ? 14.165 -3.003 -5.678 1.00 87.12 213 GLU A O 1
ATOM 1658 N N . ARG A 1 214 ? 14.382 -3.551 -3.509 1.00 85.88 214 ARG A N 1
ATOM 1659 C CA . ARG A 1 214 ? 15.706 -2.932 -3.333 1.00 85.88 214 ARG A CA 1
ATOM 1660 C C . ARG A 1 214 ? 16.765 -3.605 -4.207 1.00 85.88 214 ARG A C 1
ATOM 1662 O O . ARG A 1 214 ? 17.498 -2.907 -4.899 1.00 85.88 214 ARG A O 1
ATOM 1669 N N . GLN A 1 215 ? 16.785 -4.938 -4.244 1.00 84.81 215 GLN A N 1
ATOM 1670 C CA . GLN A 1 215 ? 17.681 -5.701 -5.118 1.00 84.81 215 GLN A CA 1
ATOM 1671 C C . GLN A 1 215 ? 17.486 -5.337 -6.599 1.00 84.81 215 GLN A C 1
ATOM 1673 O O . GLN A 1 215 ? 18.461 -5.197 -7.336 1.00 84.81 215 GLN A O 1
ATOM 1678 N N . LEU A 1 216 ? 16.237 -5.160 -7.043 1.00 82.38 216 LEU A N 1
ATOM 1679 C CA . LEU A 1 216 ? 15.947 -4.737 -8.415 1.00 82.38 216 LEU A CA 1
ATOM 1680 C C . LEU A 1 216 ? 16.477 -3.328 -8.707 1.00 82.38 216 LEU A C 1
ATOM 1682 O O . LEU A 1 216 ? 17.022 -3.108 -9.784 1.00 82.38 216 LEU A O 1
ATOM 1686 N N . LEU A 1 217 ? 16.375 -2.389 -7.765 1.00 84.75 217 LEU A N 1
ATOM 1687 C CA . LEU A 1 217 ? 16.923 -1.038 -7.941 1.00 84.75 217 LEU A CA 1
ATOM 1688 C C . LEU A 1 217 ? 18.458 -1.013 -7.963 1.00 84.75 217 LEU A C 1
ATOM 1690 O O . LEU A 1 217 ? 19.040 -0.244 -8.722 1.00 84.75 217 LEU A O 1
ATOM 1694 N N . GLU A 1 218 ? 19.116 -1.862 -7.172 1.00 83.19 218 GLU A N 1
ATOM 1695 C CA . GLU A 1 218 ? 20.579 -2.010 -7.190 1.00 83.19 218 GLU A CA 1
ATOM 1696 C C . GLU A 1 218 ? 21.084 -2.630 -8.502 1.00 83.19 218 GLU A C 1
ATOM 1698 O O . GLU A 1 218 ? 22.169 -2.290 -8.974 1.00 83.19 218 GLU A O 1
ATOM 1703 N N . LEU A 1 219 ? 20.291 -3.513 -9.117 1.00 80.50 219 LEU A N 1
ATOM 1704 C CA . LEU A 1 219 ? 20.589 -4.087 -10.429 1.00 80.50 219 LEU A CA 1
ATOM 1705 C C . LEU A 1 219 ? 20.361 -3.071 -11.561 1.00 80.50 219 LEU A C 1
ATOM 1707 O O . LEU A 1 219 ? 21.189 -2.945 -12.463 1.00 80.50 219 LEU A O 1
ATOM 1711 N N . ILE A 1 220 ? 19.247 -2.337 -11.517 1.00 80.19 220 ILE A N 1
ATOM 1712 C CA . ILE A 1 220 ? 18.811 -1.410 -12.572 1.00 80.19 220 ILE A CA 1
ATOM 1713 C C . ILE A 1 220 ? 19.397 -0.017 -12.303 1.00 80.19 220 ILE A C 1
ATOM 1715 O O . ILE A 1 220 ? 18.684 0.956 -12.083 1.00 80.19 220 ILE A O 1
ATOM 1719 N N . THR A 1 221 ? 20.725 0.092 -12.314 1.00 75.12 221 THR A N 1
ATOM 1720 C CA . THR A 1 221 ? 21.426 1.393 -12.230 1.00 75.12 221 THR A CA 1
ATOM 1721 C C . THR A 1 221 ? 21.538 2.089 -13.588 1.00 75.12 221 THR A C 1
ATOM 1723 O O . THR A 1 221 ? 21.782 3.293 -13.660 1.00 75.12 221 THR A O 1
ATOM 1726 N N . GLN A 1 222 ? 21.332 1.335 -14.668 1.00 72.06 222 GLN A N 1
ATOM 1727 C CA . GLN A 1 222 ? 21.335 1.777 -16.060 1.00 72.06 222 GLN A CA 1
ATOM 1728 C C . GLN A 1 222 ? 20.157 1.119 -16.796 1.00 72.06 222 GLN A C 1
ATOM 1730 O O . GLN A 1 222 ? 19.628 0.122 -16.295 1.00 72.06 222 GLN A O 1
ATOM 1735 N N . PRO A 1 223 ? 19.743 1.637 -17.969 1.00 74.62 223 PRO A N 1
ATOM 1736 C CA . PRO A 1 223 ? 18.703 1.001 -18.769 1.00 74.62 223 PRO A CA 1
ATOM 1737 C C . PRO A 1 223 ? 19.035 -0.469 -19.056 1.00 74.62 223 PRO A C 1
ATOM 1739 O O . PRO A 1 223 ? 20.063 -0.769 -19.663 1.00 74.62 223 PRO A O 1
ATOM 1742 N N . LEU A 1 224 ? 18.157 -1.380 -18.637 1.00 70.25 224 LEU A N 1
ATOM 1743 C CA . LEU A 1 224 ? 18.331 -2.824 -18.785 1.00 70.25 224 LEU A CA 1
ATOM 1744 C C . LEU A 1 224 ? 17.103 -3.440 -19.458 1.00 70.25 224 LEU A C 1
ATOM 1746 O O . LEU A 1 224 ? 15.975 -3.045 -19.173 1.00 70.25 224 LEU A O 1
ATOM 1750 N N . ASP A 1 225 ? 17.314 -4.410 -20.346 1.00 72.88 225 ASP A N 1
ATOM 1751 C CA . ASP A 1 225 ? 16.219 -5.132 -21.000 1.00 72.88 225 ASP A CA 1
ATOM 1752 C C . ASP A 1 225 ? 15.400 -5.913 -19.959 1.00 72.88 225 ASP A C 1
ATOM 1754 O O . ASP A 1 225 ? 15.958 -6.659 -19.147 1.00 72.88 225 ASP A O 1
ATOM 1758 N N . LEU A 1 226 ? 14.074 -5.754 -19.988 1.00 72.25 226 LEU A N 1
ATOM 1759 C CA . LEU A 1 226 ? 13.164 -6.456 -19.090 1.00 72.25 226 LEU A CA 1
ATOM 1760 C C . LEU A 1 226 ? 13.345 -7.976 -19.160 1.00 72.25 226 LEU A C 1
ATOM 1762 O O . LEU A 1 226 ? 13.361 -8.628 -18.115 1.00 72.25 226 LEU A O 1
ATOM 1766 N N . LEU A 1 227 ? 13.547 -8.551 -20.349 1.00 65.12 227 LEU A N 1
ATOM 1767 C CA . LEU A 1 227 ? 13.780 -9.993 -20.488 1.00 65.12 227 LEU A CA 1
ATOM 1768 C C . LEU A 1 227 ? 15.108 -10.419 -19.855 1.00 65.12 227 LEU A C 1
ATOM 1770 O O . LEU A 1 227 ? 15.175 -11.469 -19.214 1.00 65.12 227 LEU A O 1
ATOM 1774 N N . HIS A 1 228 ? 16.147 -9.591 -19.968 1.00 70.00 228 HIS A N 1
ATOM 1775 C CA . HIS A 1 228 ? 17.422 -9.831 -19.297 1.00 70.00 228 HIS A CA 1
ATOM 1776 C C . HIS A 1 228 ? 17.278 -9.785 -17.769 1.00 70.00 228 HIS A C 1
ATOM 1778 O O . HIS A 1 228 ? 17.810 -10.662 -17.086 1.00 70.00 228 HIS A O 1
ATOM 1784 N N . ILE A 1 229 ? 16.504 -8.834 -17.229 1.00 72.44 229 ILE A N 1
ATOM 1785 C CA . ILE A 1 229 ? 16.211 -8.762 -15.788 1.00 72.44 229 ILE A CA 1
ATOM 1786 C C . ILE A 1 229 ? 15.561 -10.069 -15.308 1.00 72.44 229 ILE A C 1
ATOM 1788 O O . ILE A 1 229 ? 15.971 -10.610 -14.283 1.00 72.44 229 ILE A O 1
ATOM 1792 N N . LEU A 1 230 ? 14.603 -10.625 -16.060 1.00 66.88 230 LEU A N 1
ATOM 1793 C CA . LEU A 1 230 ? 13.946 -11.891 -15.700 1.00 66.88 230 LEU A CA 1
ATOM 1794 C C . LEU A 1 230 ? 14.899 -13.095 -15.658 1.00 66.88 230 LEU A C 1
ATOM 1796 O O . LEU A 1 230 ? 14.611 -14.053 -14.948 1.00 66.88 230 LEU A O 1
ATOM 1800 N N . VAL A 1 231 ? 15.999 -13.063 -16.415 1.00 64.06 231 VAL A N 1
ATOM 1801 C CA . VAL A 1 231 ? 16.988 -14.153 -16.469 1.00 64.06 231 VAL A CA 1
ATOM 1802 C C . VAL A 1 231 ? 18.052 -14.007 -15.383 1.00 64.06 231 VAL A C 1
ATOM 1804 O O . VAL A 1 231 ? 18.472 -15.001 -14.794 1.00 64.06 231 VAL A O 1
ATOM 1807 N N . VAL A 1 232 ? 18.514 -12.780 -15.127 1.00 67.31 232 VAL A N 1
ATOM 1808 C CA . VAL A 1 232 ? 19.584 -12.508 -14.152 1.00 67.31 232 VAL A CA 1
ATOM 1809 C C . VAL A 1 232 ? 19.075 -12.600 -12.717 1.00 67.31 232 VAL A C 1
ATOM 1811 O O . VAL A 1 232 ? 19.812 -13.002 -11.814 1.00 67.31 232 VAL A O 1
ATOM 1814 N N . VAL A 1 233 ? 17.814 -12.235 -12.490 1.00 73.38 233 VAL A N 1
ATOM 1815 C CA . VAL A 1 233 ? 17.205 -12.269 -11.164 1.00 73.38 233 VAL A CA 1
ATOM 1816 C C . VAL A 1 233 ? 16.760 -13.694 -10.840 1.00 73.38 233 VAL A C 1
ATOM 1818 O O . VAL A 1 233 ? 15.909 -14.266 -11.514 1.00 73.38 233 VAL A O 1
ATOM 1821 N N . ASN A 1 234 ? 17.292 -14.258 -9.755 1.00 70.00 234 ASN A N 1
ATOM 1822 C CA . ASN A 1 234 ? 16.914 -15.582 -9.257 1.00 70.00 234 ASN A CA 1
ATOM 1823 C C . ASN A 1 234 ? 15.560 -15.551 -8.512 1.00 70.00 234 ASN A C 1
ATOM 1825 O O . ASN A 1 234 ? 15.501 -15.800 -7.307 1.00 70.00 234 ASN A O 1
ATOM 1829 N N . ALA A 1 235 ? 14.478 -15.188 -9.207 1.00 73.94 235 ALA A N 1
ATOM 1830 C CA . ALA A 1 235 ? 13.121 -15.120 -8.662 1.00 73.94 235 ALA A CA 1
ATOM 1831 C C . ALA A 1 235 ? 12.057 -15.505 -9.710 1.00 73.94 235 ALA A C 1
ATOM 1833 O O . ALA A 1 235 ? 12.317 -15.429 -10.912 1.00 73.94 235 ALA A O 1
ATOM 1834 N N . PRO A 1 236 ? 10.836 -15.900 -9.291 1.00 75.25 236 PRO A N 1
ATOM 1835 C CA . PRO A 1 236 ? 9.765 -16.244 -10.224 1.00 75.25 236 PRO A CA 1
ATOM 1836 C C . PRO A 1 236 ? 9.401 -15.070 -11.157 1.00 75.25 236 PRO A C 1
ATOM 1838 O O . PRO A 1 236 ? 9.150 -13.970 -10.655 1.00 75.25 236 PRO A O 1
ATOM 1841 N N . PRO A 1 237 ? 9.254 -15.281 -12.483 1.00 72.25 237 PRO A N 1
ATOM 1842 C CA . PRO A 1 237 ? 8.997 -14.197 -13.439 1.00 72.25 237 PRO A CA 1
ATOM 1843 C C . PRO A 1 237 ? 7.773 -13.339 -13.106 1.00 72.25 237 PRO A C 1
ATOM 1845 O O . PRO A 1 237 ? 7.811 -12.120 -13.243 1.00 72.25 237 PRO A O 1
ATOM 1848 N N . ALA A 1 238 ? 6.696 -13.954 -12.612 1.00 72.81 238 ALA A N 1
ATOM 1849 C CA . ALA A 1 238 ? 5.492 -13.230 -12.214 1.00 72.81 238 ALA A CA 1
ATOM 1850 C C . ALA A 1 238 ? 5.740 -12.272 -11.034 1.00 72.81 238 ALA A C 1
ATOM 1852 O O . ALA A 1 238 ? 5.219 -11.158 -11.028 1.00 72.81 238 ALA A O 1
ATOM 1853 N N . ALA A 1 239 ? 6.564 -12.678 -10.062 1.00 78.94 239 ALA A N 1
ATOM 1854 C CA . ALA A 1 239 ? 6.931 -11.840 -8.924 1.00 78.94 239 ALA A CA 1
ATOM 1855 C C . ALA A 1 239 ? 7.837 -10.678 -9.360 1.00 78.94 239 ALA A C 1
ATOM 1857 O O . ALA A 1 239 ? 7.609 -9.539 -8.952 1.00 78.94 239 ALA A O 1
ATOM 1858 N N . THR A 1 240 ? 8.803 -10.941 -10.247 1.00 83.31 240 THR A N 1
ATOM 1859 C CA . THR A 1 240 ? 9.684 -9.916 -10.829 1.00 83.31 240 THR A CA 1
ATOM 1860 C C . THR A 1 240 ? 8.897 -8.882 -11.631 1.00 83.31 240 THR A C 1
ATOM 1862 O O . THR A 1 240 ? 9.050 -7.684 -11.405 1.00 83.31 240 THR A O 1
ATOM 1865 N N . LEU A 1 241 ? 7.991 -9.322 -12.511 1.00 83.19 241 LEU A N 1
ATOM 1866 C CA . LEU A 1 241 ? 7.148 -8.425 -13.311 1.00 83.19 241 LEU A CA 1
ATOM 1867 C C . LEU A 1 241 ? 6.222 -7.579 -12.434 1.00 83.19 241 LEU A C 1
ATOM 1869 O O . LEU A 1 241 ? 6.074 -6.386 -12.679 1.00 83.19 241 LEU A O 1
ATOM 1873 N N . LYS A 1 242 ? 5.650 -8.163 -11.375 1.00 86.75 242 LYS A N 1
ATOM 1874 C CA . LYS A 1 242 ? 4.825 -7.434 -10.403 1.00 86.75 242 LYS A CA 1
ATOM 1875 C C . LYS A 1 242 ? 5.619 -6.356 -9.665 1.00 86.75 242 LYS A C 1
ATOM 1877 O O . LYS A 1 242 ? 5.140 -5.232 -9.543 1.00 86.75 242 LYS A O 1
ATOM 1882 N N . ALA A 1 243 ? 6.828 -6.681 -9.205 1.00 90.12 243 ALA A N 1
ATOM 1883 C CA . ALA A 1 243 ? 7.700 -5.730 -8.522 1.00 90.12 243 ALA A CA 1
ATOM 1884 C C . ALA A 1 243 ? 8.120 -4.580 -9.455 1.00 90.12 243 ALA A C 1
ATOM 1886 O O . ALA A 1 243 ? 7.992 -3.415 -9.087 1.00 90.12 243 ALA A O 1
ATOM 1887 N N . ILE A 1 244 ? 8.532 -4.891 -10.689 1.00 90.12 244 ILE A N 1
ATOM 1888 C CA . ILE A 1 244 ? 8.886 -3.885 -11.702 1.00 90.12 244 ILE A CA 1
ATOM 1889 C C . ILE A 1 244 ? 7.681 -3.000 -12.036 1.00 90.12 244 ILE A C 1
ATOM 1891 O O . ILE A 1 244 ? 7.808 -1.779 -12.050 1.00 90.12 244 ILE A O 1
ATOM 1895 N N . PHE A 1 245 ? 6.502 -3.589 -12.243 1.00 89.38 245 PHE A N 1
ATOM 1896 C CA . PHE A 1 245 ? 5.273 -2.836 -12.488 1.00 89.38 245 PHE A CA 1
ATOM 1897 C C . PHE A 1 245 ? 4.927 -1.898 -11.324 1.00 89.38 245 PHE A C 1
ATOM 1899 O O . PHE A 1 245 ? 4.564 -0.745 -11.556 1.00 89.38 245 PHE A O 1
ATOM 1906 N N . GLY A 1 246 ? 5.095 -2.352 -10.079 1.00 90.75 246 GLY A N 1
ATOM 1907 C CA . GLY A 1 246 ? 4.898 -1.528 -8.886 1.00 90.75 246 GLY A CA 1
ATOM 1908 C C . GLY A 1 246 ? 5.863 -0.348 -8.824 1.00 90.75 246 GLY A C 1
ATOM 1909 O O . GLY A 1 246 ? 5.432 0.781 -8.606 1.00 90.75 246 GLY A O 1
ATOM 1910 N N . LEU A 1 247 ? 7.149 -0.586 -9.093 1.00 91.12 247 LEU A N 1
ATOM 1911 C CA . LEU A 1 247 ? 8.181 0.454 -9.125 1.00 91.12 247 LEU A CA 1
ATOM 1912 C C . LEU A 1 247 ? 7.965 1.465 -10.263 1.00 91.12 247 LEU A C 1
ATOM 1914 O O . LEU A 1 247 ? 8.209 2.656 -10.069 1.00 91.12 247 LEU A O 1
ATOM 1918 N N . ILE A 1 248 ? 7.474 1.024 -11.426 1.00 89.25 248 ILE A N 1
ATOM 1919 C CA . ILE A 1 248 ? 7.092 1.913 -12.536 1.00 89.25 248 ILE A CA 1
ATOM 1920 C C . ILE A 1 248 ? 5.863 2.748 -12.168 1.00 89.25 248 ILE A C 1
ATOM 1922 O O . ILE A 1 248 ? 5.860 3.966 -12.352 1.00 89.25 248 ILE A O 1
ATOM 1926 N N . SER A 1 249 ? 4.839 2.109 -11.599 1.00 88.38 249 SER A N 1
ATOM 1927 C CA . SER A 1 249 ? 3.598 2.772 -11.181 1.00 88.38 249 SER A CA 1
ATOM 1928 C C . SER A 1 249 ? 3.855 3.800 -10.073 1.00 88.38 249 SER A C 1
ATOM 1930 O O . SER A 1 249 ? 3.285 4.886 -10.089 1.00 88.38 249 SER A O 1
ATOM 1932 N N . ALA A 1 250 ? 4.767 3.501 -9.144 1.00 86.44 250 ALA A N 1
ATOM 1933 C CA . ALA A 1 250 ? 5.236 4.442 -8.127 1.00 86.44 250 ALA A CA 1
ATOM 1934 C C . ALA A 1 250 ? 6.104 5.575 -8.713 1.00 86.44 250 ALA A C 1
ATOM 1936 O O . ALA A 1 250 ? 6.333 6.584 -8.053 1.00 86.44 250 ALA A O 1
ATOM 1937 N N . GLY A 1 251 ? 6.575 5.434 -9.957 1.00 83.06 251 GLY A N 1
ATOM 1938 C CA . GLY A 1 251 ? 7.431 6.406 -10.630 1.00 83.06 251 GLY A CA 1
ATOM 1939 C C . GLY A 1 251 ? 8.908 6.321 -10.249 1.00 83.06 251 GLY A C 1
ATOM 1940 O O . GLY A 1 251 ? 9.662 7.229 -10.586 1.00 83.06 251 GLY A O 1
ATOM 1941 N N . ILE A 1 252 ? 9.329 5.250 -9.574 1.00 86.12 252 ILE A N 1
ATOM 1942 C CA . ILE A 1 252 ? 10.725 4.993 -9.189 1.00 86.12 252 ILE A CA 1
ATOM 1943 C C . ILE A 1 252 ? 11.522 4.483 -10.399 1.00 86.12 252 ILE A C 1
ATOM 1945 O O . ILE A 1 252 ? 12.668 4.882 -10.612 1.00 86.12 252 ILE A O 1
ATOM 1949 N N . LEU A 1 253 ? 10.891 3.641 -11.218 1.00 87.69 253 LEU A N 1
ATOM 1950 C CA . LEU A 1 253 ? 11.402 3.183 -12.509 1.00 87.69 253 LEU A CA 1
ATOM 1951 C C . LEU A 1 253 ? 10.564 3.767 -13.651 1.00 87.69 253 LEU A C 1
ATOM 1953 O O . LEU A 1 253 ? 9.432 4.209 -13.453 1.00 87.69 253 LEU A O 1
ATOM 1957 N N . GLU A 1 254 ? 11.105 3.743 -14.861 1.00 86.19 254 GLU A N 1
ATOM 1958 C CA . GLU A 1 254 ? 10.372 4.090 -16.076 1.00 86.19 254 GLU A CA 1
ATOM 1959 C C . GLU A 1 254 ? 10.682 3.115 -17.213 1.00 86.19 254 GLU A C 1
ATOM 1961 O O . GLU A 1 254 ? 11.762 2.519 -17.276 1.00 86.19 254 GLU A O 1
ATOM 1966 N N . GLN A 1 255 ? 9.705 2.937 -18.105 1.00 80.75 255 GLN A N 1
ATOM 1967 C CA . GLN A 1 255 ? 9.924 2.241 -19.365 1.00 80.75 255 GLN A CA 1
ATOM 1968 C C . GLN A 1 255 ? 10.487 3.210 -20.391 1.00 80.75 255 GLN A C 1
ATOM 1970 O O . GLN A 1 255 ? 10.008 4.333 -20.545 1.00 80.75 255 GLN A O 1
ATOM 1975 N N . THR A 1 256 ? 11.473 2.729 -21.127 1.00 70.38 256 THR A N 1
ATOM 1976 C CA . THR A 1 256 ? 12.187 3.481 -22.150 1.00 70.38 256 THR A CA 1
ATOM 1977 C C . THR A 1 256 ? 12.166 2.694 -23.454 1.00 70.38 256 THR A C 1
ATOM 1979 O O . THR A 1 256 ? 12.104 1.457 -23.457 1.00 70.38 256 THR A O 1
ATOM 1982 N N . GLU A 1 257 ? 12.155 3.403 -24.583 1.00 56.00 257 GLU A N 1
ATOM 1983 C CA . GLU A 1 257 ? 12.334 2.747 -25.876 1.00 56.00 257 GLU A CA 1
ATOM 1984 C C . GLU A 1 257 ? 13.721 2.093 -25.942 1.00 56.00 257 GLU A C 1
ATOM 1986 O O . GLU A 1 257 ? 14.665 2.608 -25.330 1.00 56.00 257 GLU A O 1
ATOM 1991 N N . PRO A 1 258 ? 13.873 0.978 -26.683 1.00 43.78 258 PRO A N 1
ATOM 1992 C CA . PRO A 1 258 ? 15.202 0.496 -27.020 1.00 43.78 258 PRO A CA 1
ATOM 1993 C C . PRO A 1 258 ? 15.968 1.650 -27.677 1.00 43.78 258 PRO A C 1
ATOM 1995 O O . PRO A 1 258 ? 15.398 2.338 -28.529 1.00 43.78 258 PRO A O 1
ATOM 1998 N N . PRO A 1 259 ? 17.227 1.905 -27.289 1.00 44.25 259 PRO A N 1
ATOM 1999 C CA . PRO A 1 259 ? 17.973 3.018 -27.848 1.00 44.25 259 PRO A CA 1
ATOM 2000 C C . PRO A 1 259 ? 17.995 2.885 -29.376 1.00 44.25 259 PRO A C 1
ATOM 2002 O O . PRO A 1 259 ? 18.393 1.853 -29.924 1.00 44.25 259 PRO A O 1
ATOM 2005 N N . THR A 1 260 ? 17.499 3.898 -30.083 1.00 33.53 260 THR A N 1
ATOM 2006 C CA . THR A 1 260 ? 17.350 3.823 -31.538 1.00 33.53 260 THR A CA 1
ATOM 2007 C C . THR A 1 260 ? 18.695 4.050 -32.202 1.00 33.53 260 THR A C 1
ATOM 2009 O O . THR A 1 260 ? 19.339 5.073 -31.985 1.00 33.53 260 THR A O 1
ATOM 2012 N N . LEU A 1 261 ? 19.117 3.110 -33.046 1.00 28.95 261 LEU A N 1
ATOM 2013 C CA . LEU A 1 261 ? 20.232 3.313 -33.967 1.00 28.95 261 LEU A CA 1
ATOM 2014 C C . LEU A 1 261 ? 19.817 4.334 -35.032 1.00 28.95 261 LEU A C 1
ATOM 2016 O O . LEU A 1 261 ? 19.020 4.037 -35.923 1.00 28.95 261 LEU A O 1
ATOM 2020 N N . SER A 1 262 ? 20.364 5.541 -34.932 1.00 30.98 262 SER A N 1
ATOM 2021 C CA . SER A 1 262 ? 20.215 6.590 -35.935 1.00 30.98 262 SER A CA 1
ATOM 2022 C C . SER A 1 262 ? 20.792 6.102 -37.262 1.00 30.98 262 SER A C 1
ATOM 2024 O O . SER A 1 262 ? 21.992 5.827 -37.352 1.00 30.98 262 SER A O 1
ATOM 2026 N N . ARG A 1 263 ? 19.948 5.963 -38.296 1.00 31.47 263 ARG A N 1
ATOM 2027 C CA . ARG A 1 263 ? 20.365 5.449 -39.617 1.00 31.47 263 ARG A CA 1
ATOM 2028 C C . ARG A 1 263 ? 21.384 6.359 -40.313 1.00 31.47 263 ARG A C 1
ATOM 2030 O O . ARG A 1 263 ? 22.154 5.870 -41.132 1.00 31.47 263 ARG A O 1
ATOM 2037 N N . ASP A 1 264 ? 21.451 7.626 -39.908 1.00 32.16 264 ASP A N 1
ATOM 2038 C CA . ASP A 1 264 ? 22.333 8.632 -40.504 1.00 32.16 264 ASP A CA 1
ATOM 2039 C C . ASP A 1 264 ? 23.699 8.721 -39.801 1.00 32.16 264 ASP A C 1
ATOM 2041 O O . ASP A 1 264 ? 24.681 9.163 -40.395 1.00 32.16 264 ASP A O 1
ATOM 2045 N N . THR A 1 265 ? 23.793 8.301 -38.531 1.00 33.78 265 THR A N 1
ATOM 2046 C CA . THR A 1 265 ? 25.022 8.449 -37.722 1.00 33.78 265 THR A CA 1
ATOM 2047 C C . THR A 1 265 ? 25.548 7.158 -37.094 1.00 33.78 265 THR A C 1
ATOM 2049 O O . THR A 1 265 ? 26.654 7.165 -36.549 1.00 33.78 265 THR A O 1
ATOM 2052 N N . GLY A 1 266 ? 24.792 6.056 -37.155 1.00 26.75 266 GLY A N 1
ATOM 2053 C CA . GLY A 1 266 ? 25.170 4.753 -36.596 1.00 26.75 266 GLY A CA 1
ATOM 2054 C C . GLY A 1 266 ? 25.287 4.727 -35.067 1.00 26.75 266 GLY A C 1
ATOM 2055 O O . GLY A 1 266 ? 25.876 3.800 -34.516 1.00 26.75 266 GLY A O 1
ATOM 2056 N N . LYS A 1 267 ? 24.767 5.745 -34.370 1.00 31.58 267 LYS A N 1
ATOM 2057 C CA . LYS A 1 267 ? 24.796 5.856 -32.906 1.00 31.58 267 LYS A CA 1
ATOM 2058 C C . LYS A 1 267 ? 23.442 5.518 -32.293 1.00 31.58 267 LYS A C 1
ATOM 2060 O O . LYS A 1 267 ? 22.406 5.796 -32.887 1.00 31.58 267 LYS A O 1
ATOM 2065 N N . PHE A 1 268 ? 23.480 4.972 -31.081 1.00 34.50 268 PHE A N 1
ATOM 2066 C CA . PHE A 1 268 ? 22.328 4.831 -30.199 1.00 34.50 268 PHE A CA 1
ATOM 2067 C C . PHE A 1 268 ? 21.879 6.219 -29.715 1.00 34.50 268 PHE A C 1
ATOM 2069 O O . PHE A 1 268 ? 22.597 6.883 -28.968 1.00 34.50 268 PHE A O 1
ATOM 2076 N N . GLU A 1 269 ? 20.721 6.686 -30.170 1.00 34.06 269 GLU A N 1
ATOM 2077 C CA . GLU A 1 269 ? 20.083 7.909 -29.686 1.00 34.06 269 GLU A CA 1
ATOM 2078 C C . GLU A 1 269 ? 19.162 7.579 -28.503 1.00 34.06 269 GLU A C 1
ATOM 2080 O O . GLU A 1 269 ? 18.295 6.711 -28.610 1.00 34.06 269 GLU A O 1
ATOM 2085 N N . LEU A 1 270 ? 19.354 8.266 -27.368 1.00 33.44 270 LEU A N 1
ATOM 2086 C CA . LEU A 1 270 ? 18.408 8.209 -26.252 1.00 33.44 270 LEU A CA 1
ATOM 2087 C C . LEU A 1 270 ? 17.114 8.969 -26.611 1.00 33.44 270 LEU A C 1
ATOM 2089 O O . LEU A 1 270 ? 17.203 10.059 -27.201 1.00 33.44 270 LEU A O 1
ATOM 2093 N N . PRO A 1 271 ? 15.935 8.459 -26.198 1.00 40.00 271 PRO A N 1
ATOM 2094 C CA . PRO A 1 271 ? 14.654 9.138 -26.364 1.00 40.00 271 PRO A CA 1
ATOM 2095 C C . PRO A 1 271 ? 14.686 10.570 -25.827 1.00 40.00 271 PRO A C 1
ATOM 2097 O O . PRO A 1 271 ? 15.299 10.849 -24.796 1.00 40.00 271 PRO A O 1
ATOM 2100 N N . ALA A 1 272 ? 13.987 11.486 -26.500 1.00 39.28 272 ALA A N 1
ATOM 2101 C CA . ALA A 1 272 ? 13.958 12.907 -26.144 1.00 39.28 272 ALA A CA 1
ATOM 2102 C C . ALA A 1 272 ? 13.543 13.174 -24.680 1.00 39.28 272 ALA A C 1
ATOM 2104 O O . ALA A 1 272 ? 13.994 14.156 -24.101 1.00 39.28 272 ALA A O 1
ATOM 2105 N N . ALA A 1 273 ? 12.760 12.273 -24.071 1.00 38.72 273 ALA A N 1
ATOM 2106 C CA . ALA A 1 273 ? 12.333 12.330 -22.670 1.00 38.72 273 ALA A CA 1
ATOM 2107 C C . ALA A 1 273 ? 13.483 12.201 -21.647 1.00 38.72 273 ALA A C 1
ATOM 2109 O O . ALA A 1 273 ? 13.354 12.669 -20.522 1.00 38.72 273 ALA A O 1
ATOM 2110 N N . LEU A 1 274 ? 14.615 11.608 -22.046 1.00 36.06 274 LEU A N 1
ATOM 2111 C CA . LEU A 1 274 ? 15.820 11.441 -21.223 1.00 36.06 274 LEU A CA 1
ATOM 2112 C C . LEU A 1 274 ? 16.879 12.518 -21.487 1.00 36.06 274 LEU A C 1
ATOM 2114 O O . LEU A 1 274 ? 17.953 12.501 -20.882 1.00 36.06 274 LEU A O 1
ATOM 2118 N N . ARG A 1 275 ? 16.607 13.466 -22.393 1.00 36.78 275 ARG A N 1
ATOM 2119 C CA . ARG A 1 275 ? 17.468 14.635 -22.577 1.00 36.78 275 ARG A CA 1
ATOM 2120 C C . ARG A 1 275 ? 17.151 15.609 -21.438 1.00 36.78 275 ARG A C 1
ATOM 2122 O O . ARG A 1 275 ? 15.995 16.014 -21.324 1.00 36.78 275 ARG A O 1
ATOM 2129 N N . PRO A 1 276 ? 18.118 16.008 -20.593 1.00 30.89 276 PRO A N 1
ATOM 2130 C CA . PRO A 1 276 ? 17.863 17.044 -19.603 1.00 30.89 276 PRO A CA 1
ATOM 2131 C C . PRO A 1 276 ? 17.379 18.301 -20.333 1.00 30.89 276 PRO A C 1
ATOM 2133 O O . PRO A 1 276 ? 18.077 18.825 -21.202 1.00 30.89 276 PRO A O 1
ATOM 2136 N N . VAL A 1 277 ? 16.168 18.764 -20.011 1.00 32.25 277 VAL A N 1
ATOM 2137 C CA . VAL A 1 277 ? 15.651 20.044 -20.506 1.00 32.25 277 VAL A CA 1
ATOM 2138 C C . VAL A 1 277 ? 16.457 21.141 -19.821 1.00 32.25 277 VAL A C 1
ATOM 2140 O O . VAL A 1 277 ? 16.137 21.586 -18.723 1.00 32.25 277 VAL A O 1
ATOM 2143 N N . ILE A 1 278 ? 17.547 21.553 -20.459 1.00 34.41 278 ILE A N 1
ATOM 2144 C CA . ILE A 1 278 ? 18.187 22.831 -20.170 1.00 34.41 278 ILE A CA 1
ATOM 2145 C C . ILE A 1 278 ? 17.335 23.879 -20.901 1.00 34.41 278 ILE A C 1
ATOM 2147 O O . ILE A 1 278 ? 17.154 23.742 -22.115 1.00 34.41 278 ILE A O 1
ATOM 2151 N N . PRO A 1 279 ? 16.773 24.895 -20.220 1.00 28.36 279 PRO A N 1
ATOM 2152 C CA . PRO A 1 279 ? 16.048 25.962 -20.898 1.00 28.36 279 PRO A CA 1
ATOM 2153 C C . PRO A 1 279 ? 16.960 26.601 -21.950 1.00 28.36 279 PRO A C 1
ATOM 2155 O O . PRO A 1 279 ? 18.064 27.041 -21.624 1.00 28.36 279 PRO A O 1
ATOM 2158 N N . LEU A 1 280 ? 16.522 26.616 -23.214 1.00 29.31 280 LEU A N 1
ATOM 2159 C CA . LEU A 1 280 ? 17.265 27.240 -24.304 1.00 29.31 280 LEU A CA 1
ATOM 2160 C C . LEU A 1 280 ? 17.421 28.741 -24.024 1.00 29.31 280 LEU A C 1
ATOM 2162 O O . LEU A 1 280 ? 16.485 29.515 -24.211 1.00 29.31 280 LEU A O 1
ATOM 2166 N N . ALA A 1 281 ? 18.628 29.158 -23.651 1.00 26.84 281 ALA A N 1
ATOM 2167 C CA . ALA A 1 281 ? 19.104 30.479 -24.026 1.00 26.84 281 ALA A CA 1
ATOM 2168 C C . ALA A 1 281 ? 19.405 30.442 -25.534 1.00 26.84 281 ALA A C 1
ATOM 2170 O O . ALA A 1 281 ? 20.105 29.553 -26.022 1.00 26.84 281 ALA A O 1
ATOM 2171 N N . THR A 1 282 ? 18.814 31.371 -26.280 1.00 24.80 282 THR A N 1
ATOM 2172 C CA . THR A 1 282 ? 18.960 31.521 -27.735 1.00 24.80 282 THR A CA 1
ATOM 2173 C C . THR A 1 282 ? 20.429 31.597 -28.170 1.00 24.80 282 THR A C 1
ATOM 2175 O O . THR A 1 282 ? 21.225 32.243 -27.483 1.00 24.80 282 THR A O 1
ATOM 2178 N N . PRO A 1 283 ? 20.808 31.009 -29.320 1.00 29.11 283 PRO A N 1
ATOM 2179 C CA . PRO A 1 283 ? 22.183 31.040 -29.783 1.00 29.11 283 PRO A CA 1
ATOM 2180 C C . PRO A 1 283 ? 22.486 32.383 -30.456 1.00 29.11 283 PRO A C 1
ATOM 2182 O O . PRO A 1 283 ? 21.830 32.766 -31.422 1.00 29.11 283 PRO A O 1
ATOM 2185 N N . THR A 1 284 ? 23.530 33.061 -29.984 1.00 24.41 284 THR A N 1
ATOM 2186 C CA . THR A 1 284 ? 24.256 34.051 -30.786 1.00 24.41 284 THR A CA 1
ATOM 2187 C C . THR A 1 284 ? 25.461 33.365 -31.422 1.00 24.41 284 THR A C 1
ATOM 2189 O O . THR A 1 284 ? 26.248 32.690 -30.762 1.00 24.41 284 THR A O 1
ATOM 2192 N N . THR A 1 285 ? 25.557 33.537 -32.733 1.00 34.72 285 THR A N 1
ATOM 2193 C CA . THR A 1 285 ? 26.566 33.061 -33.682 1.00 34.72 285 THR A CA 1
ATOM 2194 C C . THR A 1 285 ? 28.017 33.361 -33.279 1.00 34.72 285 THR A C 1
ATOM 2196 O O . THR A 1 285 ? 28.330 34.507 -32.983 1.00 34.72 285 THR A O 1
ATOM 2199 N N . ALA A 1 286 ? 28.917 32.375 -33.397 1.00 25.78 286 ALA A N 1
ATOM 2200 C CA . ALA A 1 286 ? 30.331 32.526 -33.806 1.00 25.78 286 ALA A CA 1
ATOM 2201 C C . ALA A 1 286 ? 30.964 31.120 -33.912 1.00 25.78 286 ALA A C 1
ATOM 2203 O O . ALA A 1 286 ? 30.953 30.359 -32.955 1.00 25.78 286 ALA A O 1
ATOM 2204 N N . SER A 1 287 ? 31.297 30.645 -35.113 1.00 29.12 287 SER A N 1
ATOM 2205 C CA . SER A 1 287 ? 32.578 30.823 -35.823 1.00 29.12 287 SER A CA 1
ATOM 2206 C C . SER A 1 287 ? 33.583 29.696 -35.535 1.00 29.12 287 SER A C 1
ATOM 2208 O O . SER A 1 287 ? 33.920 29.395 -34.395 1.00 29.12 287 SER A O 1
ATOM 2210 N N . GLN A 1 288 ? 34.026 29.057 -36.618 1.00 37.31 288 GLN A N 1
ATOM 2211 C CA . GLN A 1 288 ? 34.966 27.941 -36.663 1.00 37.31 288 GLN A CA 1
ATOM 2212 C C . GLN A 1 288 ? 36.409 28.424 -36.439 1.00 37.31 288 GLN A C 1
ATOM 2214 O O . GLN A 1 288 ? 36.880 29.299 -37.159 1.00 37.31 288 GLN A O 1
ATOM 2219 N N . ALA A 1 289 ? 37.138 27.788 -35.515 1.00 28.44 289 ALA A N 1
ATOM 2220 C CA . ALA A 1 289 ? 38.603 27.773 -35.484 1.00 28.44 289 ALA A CA 1
ATOM 2221 C C . ALA A 1 289 ? 39.106 26.496 -34.779 1.00 28.44 289 ALA A C 1
ATOM 2223 O O . ALA A 1 289 ? 38.666 26.174 -33.677 1.00 28.44 289 ALA A O 1
ATOM 2224 N N . GLN A 1 290 ? 40.016 25.755 -35.419 1.00 39.16 290 GLN A N 1
ATOM 2225 C CA . GLN A 1 290 ? 40.740 24.632 -34.806 1.00 39.16 290 GLN A CA 1
ATOM 2226 C C . GLN A 1 290 ? 41.865 25.170 -33.899 1.00 39.16 290 GLN A C 1
ATOM 2228 O O . GLN A 1 290 ? 42.620 26.026 -34.365 1.00 39.16 290 GLN A O 1
ATOM 2233 N N . PRO A 1 291 ? 42.044 24.687 -32.652 1.00 33.22 291 PRO A N 1
ATOM 2234 C CA . PRO A 1 291 ? 43.117 25.166 -31.787 1.00 33.22 291 PRO A CA 1
ATOM 2235 C C . PRO A 1 291 ? 44.382 24.293 -31.845 1.00 33.22 291 PRO A C 1
ATOM 2237 O O . PRO A 1 291 ? 44.328 23.069 -31.974 1.00 33.22 291 PRO A O 1
ATOM 2240 N N . ALA A 1 292 ? 45.528 24.961 -31.706 1.00 31.78 292 ALA A N 1
ATOM 2241 C CA . ALA A 1 292 ? 46.851 24.384 -31.483 1.00 31.78 292 ALA A CA 1
ATOM 2242 C C . ALA A 1 292 ? 46.932 23.678 -30.109 1.00 31.78 292 ALA A C 1
ATOM 2244 O O . ALA A 1 292 ? 46.413 24.191 -29.119 1.00 31.78 292 ALA A O 1
ATOM 2245 N N . TYR A 1 293 ? 47.577 22.507 -30.045 1.00 37.38 293 TYR A N 1
ATOM 2246 C CA . TYR A 1 293 ? 47.575 21.617 -28.872 1.00 37.38 293 TYR A CA 1
ATOM 2247 C C . TYR A 1 293 ? 48.856 21.682 -28.014 1.00 37.38 293 TYR A C 1
ATOM 2249 O O . TYR A 1 293 ? 49.962 21.789 -28.536 1.00 37.38 293 TYR A O 1
ATOM 2257 N N . SER A 1 294 ? 48.668 21.559 -26.690 1.00 38.66 294 SER A N 1
ATOM 2258 C CA . SER A 1 294 ? 49.673 21.482 -25.606 1.00 38.66 294 SER A CA 1
ATOM 2259 C C . SER A 1 294 ? 50.635 20.272 -25.724 1.00 38.66 294 SER A C 1
ATOM 2261 O O . SER A 1 294 ? 50.220 19.241 -26.259 1.00 38.66 294 SER A O 1
ATOM 2263 N N . PRO A 1 295 ? 51.881 20.328 -25.194 1.00 42.59 295 PRO A N 1
ATOM 2264 C CA . PRO A 1 295 ? 52.834 19.201 -25.166 1.00 42.59 295 PRO A CA 1
ATOM 2265 C C . PRO A 1 295 ? 52.282 17.889 -24.570 1.00 42.59 295 PRO A C 1
ATOM 2267 O O . PRO A 1 295 ? 52.661 16.810 -25.029 1.00 42.59 295 PRO A O 1
ATOM 2270 N N . ASP A 1 296 ? 51.320 17.954 -23.643 1.00 56.59 296 ASP A N 1
ATOM 2271 C CA . ASP A 1 296 ? 50.645 16.768 -23.082 1.00 56.59 296 ASP A CA 1
ATOM 2272 C C . ASP A 1 296 ? 49.810 15.999 -24.119 1.00 56.59 296 ASP A C 1
ATOM 2274 O O . ASP A 1 296 ? 49.643 14.778 -24.032 1.00 56.59 296 ASP A O 1
ATOM 2278 N N . TYR A 1 297 ? 49.321 16.694 -25.148 1.00 58.12 297 TYR A N 1
ATOM 2279 C CA . TYR A 1 297 ? 48.509 16.104 -26.207 1.00 58.12 297 TYR A CA 1
ATOM 2280 C C . TYR A 1 297 ? 49.334 15.228 -27.152 1.00 58.12 297 TYR A C 1
ATOM 2282 O O . TYR A 1 297 ? 48.869 14.172 -27.579 1.00 58.12 297 TYR A O 1
ATOM 2290 N N . ALA A 1 298 ? 50.570 15.635 -27.458 1.00 63.69 298 ALA A N 1
ATOM 2291 C CA . ALA A 1 298 ? 51.470 14.866 -28.316 1.00 63.69 298 ALA A CA 1
ATOM 2292 C C . ALA A 1 298 ? 51.865 13.535 -27.655 1.00 63.69 298 ALA A C 1
ATOM 2294 O O . ALA A 1 298 ? 51.787 12.483 -28.287 1.00 63.69 298 ALA A O 1
ATOM 2295 N N . ALA A 1 299 ? 52.192 13.559 -26.358 1.00 68.75 299 ALA A N 1
ATOM 2296 C CA . ALA A 1 299 ? 52.511 12.356 -25.588 1.00 68.75 299 ALA A CA 1
ATOM 2297 C C . ALA A 1 299 ? 51.297 11.426 -25.393 1.00 68.75 299 ALA A C 1
ATOM 2299 O O . ALA A 1 299 ? 51.444 10.206 -25.293 1.00 68.75 299 ALA A O 1
ATOM 2300 N N . PHE A 1 300 ? 50.085 11.978 -25.310 1.00 69.06 300 PHE A N 1
ATOM 2301 C CA . PHE A 1 300 ? 48.850 11.193 -25.301 1.00 69.06 300 PHE A CA 1
ATOM 2302 C C . PHE A 1 300 ? 48.591 10.516 -26.654 1.00 69.06 300 PHE A C 1
ATOM 2304 O O . PHE A 1 300 ? 48.329 9.315 -26.691 1.00 69.06 300 PHE A O 1
ATOM 2311 N N . ARG A 1 301 ? 48.737 11.251 -27.762 1.00 75.06 301 ARG A N 1
ATOM 2312 C CA . ARG A 1 301 ? 48.534 10.719 -29.118 1.00 75.06 301 ARG A CA 1
ATOM 2313 C C . ARG A 1 301 ? 49.451 9.548 -29.440 1.00 75.06 301 ARG A C 1
ATOM 2315 O O . ARG A 1 301 ? 48.960 8.523 -29.889 1.00 75.06 301 ARG A O 1
ATOM 2322 N N . SER A 1 302 ? 50.737 9.641 -29.101 1.00 73.12 302 SER A N 1
ATOM 2323 C CA . SER A 1 302 ? 51.668 8.524 -29.302 1.00 73.12 302 SER A CA 1
ATOM 2324 C C . SER A 1 302 ? 51.249 7.259 -28.538 1.00 73.12 302 SER A C 1
ATOM 2326 O O . SER A 1 302 ? 51.384 6.155 -29.057 1.00 73.12 302 SER A O 1
ATOM 2328 N N . ARG A 1 303 ? 50.694 7.402 -27.323 1.00 78.75 303 ARG A N 1
ATOM 2329 C CA . ARG A 1 303 ? 50.174 6.268 -26.534 1.00 78.75 303 ARG A CA 1
ATOM 2330 C C . ARG A 1 303 ? 48.893 5.680 -27.133 1.00 78.75 303 ARG A C 1
ATOM 2332 O O . ARG A 1 303 ? 48.709 4.464 -27.095 1.00 78.75 303 ARG A O 1
ATOM 2339 N N . LEU A 1 304 ? 48.024 6.524 -27.688 1.00 78.44 304 LEU A N 1
ATOM 2340 C CA . LEU A 1 304 ? 46.805 6.103 -28.383 1.00 78.44 304 LEU A CA 1
ATOM 2341 C C . LEU A 1 304 ? 47.136 5.352 -29.686 1.00 78.44 304 LEU A C 1
ATOM 2343 O O . LEU A 1 304 ? 46.580 4.284 -29.935 1.00 78.44 304 LEU A O 1
ATOM 2347 N N . ASP A 1 305 ? 48.110 5.834 -30.460 1.00 78.56 305 ASP A N 1
ATOM 2348 C CA . ASP A 1 305 ? 48.594 5.173 -31.681 1.00 78.56 305 ASP A CA 1
ATOM 2349 C C . ASP A 1 305 ? 49.234 3.803 -31.390 1.00 78.56 305 ASP A C 1
ATOM 2351 O O . ASP A 1 305 ? 49.044 2.828 -32.131 1.00 78.56 305 ASP A O 1
ATOM 2355 N N . GLU A 1 306 ? 49.968 3.692 -30.281 1.00 77.25 306 GLU A N 1
ATOM 2356 C CA . GLU A 1 306 ? 50.546 2.429 -29.820 1.00 77.25 306 GLU A CA 1
ATOM 2357 C C . GLU A 1 306 ? 49.462 1.427 -29.383 1.00 77.25 306 GLU A C 1
ATOM 2359 O O . GLU A 1 306 ? 49.570 0.229 -29.663 1.00 77.25 306 GLU A O 1
ATOM 2364 N N . LEU A 1 307 ? 48.395 1.892 -28.724 1.00 76.81 307 LEU A N 1
ATOM 2365 C CA . LEU A 1 307 ? 47.239 1.062 -28.371 1.00 76.81 307 LEU A CA 1
ATOM 2366 C C . LEU A 1 307 ? 46.514 0.565 -29.629 1.00 76.81 307 LEU A C 1
ATOM 2368 O O . LEU A 1 307 ? 46.239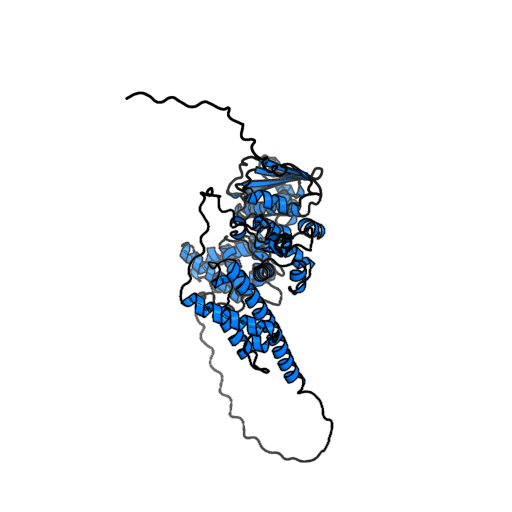 -0.627 -29.747 1.00 76.81 307 LEU A O 1
ATOM 2372 N N . TRP A 1 308 ? 46.289 1.434 -30.613 1.00 77.38 308 TRP A N 1
ATOM 2373 C CA . TRP A 1 308 ? 45.690 1.039 -31.889 1.00 77.38 308 TRP A CA 1
ATOM 2374 C C . TRP A 1 308 ? 46.547 0.057 -32.680 1.00 77.38 308 TRP A C 1
ATOM 2376 O O . TRP A 1 308 ? 46.019 -0.832 -33.347 1.00 77.38 308 TRP A O 1
ATOM 2386 N N . THR A 1 309 ? 47.871 0.159 -32.578 1.00 79.62 309 THR A N 1
ATOM 2387 C CA . THR A 1 309 ? 48.781 -0.830 -33.170 1.00 79.62 309 THR A CA 1
ATOM 2388 C C . THR A 1 309 ? 48.593 -2.203 -32.531 1.00 79.62 309 THR A C 1
ATOM 2390 O O . THR A 1 309 ? 48.535 -3.200 -33.247 1.00 79.62 309 THR A O 1
ATOM 2393 N N . ARG A 1 310 ? 48.393 -2.263 -31.210 1.00 77.75 310 ARG A N 1
ATOM 2394 C CA . ARG A 1 310 ? 48.073 -3.508 -30.494 1.00 77.75 310 ARG A CA 1
ATOM 2395 C C . ARG A 1 310 ? 46.685 -4.049 -30.845 1.00 77.75 310 ARG A C 1
ATOM 2397 O O . ARG A 1 310 ? 46.546 -5.252 -31.049 1.00 77.75 310 ARG A O 1
ATOM 2404 N N . ILE A 1 311 ? 45.683 -3.177 -30.978 1.00 72.56 311 ILE A N 1
ATOM 2405 C CA . ILE A 1 311 ? 44.313 -3.551 -31.371 1.00 72.56 311 ILE A CA 1
ATOM 2406 C C . ILE A 1 311 ? 44.288 -4.149 -32.781 1.00 72.56 311 ILE A C 1
ATOM 2408 O O . ILE A 1 311 ? 43.660 -5.184 -32.993 1.00 72.56 311 ILE A O 1
ATOM 2412 N N . ARG A 1 312 ? 45.030 -3.569 -33.734 1.00 79.62 312 ARG A N 1
ATOM 2413 C CA . ARG A 1 312 ? 45.134 -4.091 -35.110 1.00 79.62 312 ARG A CA 1
ATOM 2414 C C . ARG A 1 312 ? 45.697 -5.511 -35.186 1.00 79.62 312 ARG A C 1
ATOM 2416 O O . ARG A 1 312 ? 45.348 -6.248 -36.102 1.00 79.62 312 ARG A O 1
ATOM 2423 N N . LEU A 1 313 ? 46.538 -5.903 -34.229 1.00 72.69 313 LEU A N 1
ATOM 2424 C CA . LEU A 1 313 ? 47.082 -7.262 -34.138 1.00 72.69 313 LEU A CA 1
ATOM 2425 C C . LEU A 1 313 ? 46.058 -8.283 -33.601 1.00 72.69 313 LEU A C 1
ATOM 2427 O O . LEU A 1 313 ? 46.362 -9.473 -33.572 1.00 72.69 313 LEU A O 1
ATOM 2431 N N . ASN A 1 314 ? 44.866 -7.827 -33.186 1.00 74.00 314 ASN A N 1
ATOM 2432 C CA . ASN A 1 314 ? 43.718 -8.622 -32.738 1.00 74.00 314 ASN A CA 1
ATOM 2433 C C . ASN A 1 314 ? 44.071 -9.729 -31.728 1.00 74.00 314 ASN A C 1
ATOM 2435 O O . ASN A 1 314 ? 43.561 -10.847 -31.787 1.00 74.00 314 ASN A O 1
ATOM 2439 N N . ASN A 1 315 ? 44.985 -9.425 -30.805 1.00 73.44 315 ASN A N 1
ATOM 2440 C CA . ASN A 1 315 ? 45.431 -10.350 -29.773 1.00 73.44 315 ASN A CA 1
ATOM 2441 C C . ASN A 1 315 ? 45.115 -9.768 -28.382 1.00 73.44 315 ASN A C 1
ATOM 2443 O O . ASN A 1 315 ? 45.761 -8.793 -27.984 1.00 73.44 315 ASN A O 1
ATOM 2447 N N . PRO A 1 316 ? 44.179 -10.365 -27.617 1.00 68.19 316 PRO A N 1
ATOM 2448 C CA . PRO A 1 316 ? 43.757 -9.858 -26.307 1.00 68.19 316 PRO A CA 1
ATOM 2449 C C . PRO A 1 316 ? 44.902 -9.675 -25.299 1.00 68.19 316 PRO A C 1
ATOM 2451 O O . PRO A 1 316 ? 44.890 -8.725 -24.515 1.00 68.19 316 PRO A O 1
ATOM 2454 N N . HIS A 1 317 ? 45.925 -10.538 -25.348 1.00 71.88 317 HIS A N 1
ATOM 2455 C CA . HIS A 1 317 ? 47.110 -10.439 -24.487 1.00 71.88 317 HIS A CA 1
ATOM 2456 C C . HIS A 1 317 ? 47.974 -9.222 -24.835 1.00 71.88 317 HIS A C 1
ATOM 2458 O O . HIS A 1 317 ? 48.484 -8.549 -23.943 1.00 71.88 317 HIS A O 1
ATOM 2464 N N . LEU A 1 318 ? 48.097 -8.892 -26.123 1.00 74.19 318 LEU A N 1
ATOM 2465 C CA . LEU A 1 318 ? 48.846 -7.715 -26.571 1.00 74.19 318 LEU A CA 1
ATOM 2466 C C . LEU A 1 318 ? 48.070 -6.415 -26.320 1.00 74.19 318 LEU A C 1
ATOM 2468 O O . LEU A 1 318 ? 48.687 -5.408 -25.980 1.00 74.19 318 LEU A O 1
ATOM 2472 N N . ILE A 1 319 ? 46.736 -6.437 -26.421 1.00 70.25 319 ILE A N 1
ATOM 2473 C CA . ILE A 1 319 ? 45.870 -5.275 -26.148 1.00 70.25 319 ILE A CA 1
ATOM 2474 C C . ILE A 1 319 ? 45.960 -4.864 -24.672 1.00 70.25 319 ILE A C 1
ATOM 2476 O O . ILE A 1 319 ? 46.189 -3.691 -24.380 1.00 70.25 319 ILE A O 1
ATOM 2480 N N . LEU A 1 320 ? 45.869 -5.826 -23.746 1.00 68.00 320 LEU A N 1
ATOM 2481 C CA . LEU A 1 320 ? 46.055 -5.577 -22.310 1.00 68.00 320 LEU A CA 1
ATOM 2482 C C . LEU A 1 320 ? 47.529 -5.501 -21.876 1.00 68.00 320 LEU A C 1
ATOM 2484 O O . LEU A 1 320 ? 47.810 -5.149 -20.733 1.00 68.00 320 LEU A O 1
ATOM 2488 N N . ASN A 1 321 ? 48.469 -5.790 -22.781 1.00 73.38 321 ASN A N 1
ATOM 2489 C CA . ASN A 1 321 ? 49.907 -5.856 -22.517 1.00 73.38 321 ASN A CA 1
ATOM 2490 C C . ASN A 1 321 ? 50.274 -6.812 -21.361 1.00 73.38 321 ASN A C 1
ATOM 2492 O O . ASN A 1 321 ? 51.028 -6.461 -20.451 1.00 73.38 321 ASN A O 1
ATOM 2496 N N . VAL A 1 322 ? 49.715 -8.023 -21.394 1.00 71.62 322 VAL A N 1
ATOM 2497 C CA . VAL A 1 322 ? 49.942 -9.092 -20.410 1.00 71.62 322 VAL A CA 1
ATOM 2498 C C . VAL A 1 322 ? 50.513 -10.342 -21.091 1.00 71.62 322 VAL A C 1
ATOM 2500 O O . VAL A 1 322 ? 50.082 -10.682 -22.193 1.00 71.62 322 VAL A O 1
ATOM 2503 N N . PRO A 1 323 ? 51.464 -11.067 -20.471 1.00 74.69 323 PRO A N 1
ATOM 2504 C CA . PRO A 1 323 ? 52.023 -12.281 -21.062 1.00 74.69 323 PRO A CA 1
ATOM 2505 C C . PRO A 1 323 ? 50.985 -13.412 -21.148 1.00 74.69 323 PRO A C 1
ATOM 2507 O O . PRO A 1 323 ? 50.009 -13.467 -20.393 1.00 74.69 323 PRO A O 1
ATOM 2510 N N . VAL A 1 324 ? 51.210 -14.355 -22.066 1.00 70.62 324 VAL A N 1
ATOM 2511 C CA . VAL A 1 324 ? 50.375 -15.557 -22.200 1.00 70.62 324 VAL A CA 1
ATOM 2512 C C . VAL A 1 324 ? 50.586 -16.436 -20.961 1.00 70.62 324 VAL A C 1
ATOM 2514 O O . VAL A 1 324 ? 51.686 -16.930 -20.731 1.00 70.62 324 VAL A O 1
ATOM 2517 N N . GLY A 1 325 ? 49.542 -16.594 -20.139 1.00 65.19 325 GLY A N 1
ATOM 2518 C CA . GLY A 1 325 ? 49.601 -17.287 -18.842 1.00 65.19 325 GLY A CA 1
ATOM 2519 C C . GLY A 1 325 ? 49.566 -16.379 -17.604 1.00 65.19 325 GLY A C 1
ATOM 2520 O O . GLY A 1 325 ? 49.725 -16.887 -16.495 1.00 65.19 325 GLY A O 1
ATOM 2521 N N . ALA A 1 326 ? 49.349 -15.070 -17.779 1.00 67.44 326 ALA A N 1
ATOM 2522 C CA . ALA A 1 326 ? 49.158 -14.114 -16.687 1.00 67.44 326 ALA A CA 1
ATOM 2523 C C . ALA A 1 326 ? 48.047 -14.543 -15.711 1.00 67.44 326 ALA A C 1
ATOM 2525 O O . ALA A 1 326 ? 47.038 -15.138 -16.109 1.00 67.44 326 ALA A O 1
ATOM 2526 N N . THR A 1 327 ? 48.232 -14.243 -14.424 1.00 61.75 327 THR A N 1
ATOM 2527 C CA . THR A 1 327 ? 47.233 -14.571 -13.404 1.00 61.75 327 THR A CA 1
ATOM 2528 C C . THR A 1 327 ? 46.034 -13.623 -13.486 1.00 61.75 327 THR A C 1
ATOM 2530 O O . THR A 1 327 ? 46.101 -12.548 -14.079 1.00 61.75 327 THR A O 1
ATOM 2533 N N . LEU A 1 328 ? 44.912 -14.010 -12.871 1.00 59.66 328 LEU A N 1
ATOM 2534 C CA . LEU A 1 328 ? 43.711 -13.166 -12.810 1.00 59.66 328 LEU A CA 1
ATOM 2535 C C . LEU A 1 328 ? 43.999 -11.791 -12.178 1.00 59.66 328 LEU A C 1
ATOM 2537 O O . LEU A 1 328 ? 43.397 -10.792 -12.560 1.00 59.66 328 LEU A O 1
ATOM 2541 N N . GLU A 1 329 ? 44.932 -11.747 -11.229 1.00 53.69 329 GLU A N 1
ATOM 2542 C CA . GLU A 1 329 ? 45.359 -10.526 -10.551 1.00 53.69 329 GLU A CA 1
ATOM 2543 C C . GLU A 1 329 ? 46.159 -9.616 -11.494 1.00 53.69 329 GLU A C 1
ATOM 2545 O O . GLU A 1 329 ? 45.836 -8.435 -11.620 1.00 53.69 329 GLU A O 1
ATOM 2550 N N . ASP A 1 330 ? 47.090 -10.183 -12.266 1.00 52.53 330 ASP A N 1
ATOM 2551 C CA . ASP A 1 330 ? 47.859 -9.450 -13.283 1.00 52.53 330 ASP A CA 1
ATOM 2552 C C . ASP A 1 330 ? 46.953 -8.862 -14.382 1.00 52.53 330 ASP A C 1
ATOM 2554 O O . ASP A 1 330 ? 47.157 -7.732 -14.829 1.00 52.53 330 ASP A O 1
ATOM 2558 N N . ILE A 1 331 ? 45.916 -9.608 -14.790 1.00 53.03 331 ILE A N 1
ATOM 2559 C CA . ILE A 1 331 ? 44.926 -9.176 -15.791 1.00 53.03 331 ILE A CA 1
ATOM 2560 C C . ILE A 1 331 ? 44.084 -8.001 -15.262 1.00 53.03 331 ILE A C 1
ATOM 2562 O O . ILE A 1 331 ? 43.861 -7.030 -15.989 1.00 53.03 331 ILE A O 1
ATOM 2566 N N . ASN A 1 332 ? 43.657 -8.043 -13.994 1.00 51.31 332 ASN A N 1
ATOM 2567 C CA . ASN A 1 332 ? 42.913 -6.949 -13.359 1.00 51.31 332 ASN A CA 1
ATOM 2568 C C . ASN A 1 332 ? 43.771 -5.683 -13.209 1.00 51.31 332 ASN A C 1
ATOM 2570 O O . ASN A 1 332 ? 43.306 -4.584 -13.513 1.00 51.31 332 ASN A O 1
ATOM 2574 N N . VAL A 1 333 ? 45.031 -5.822 -12.783 1.00 53.09 333 VAL A N 1
ATOM 2575 C CA . VAL A 1 333 ? 45.961 -4.689 -12.633 1.00 53.09 333 VAL A CA 1
ATOM 2576 C C . VAL A 1 333 ? 46.254 -4.032 -13.985 1.00 53.09 333 VAL A C 1
ATOM 2578 O O . VAL A 1 333 ? 46.286 -2.802 -14.084 1.00 53.09 333 VAL A O 1
ATOM 2581 N N . ALA A 1 334 ? 46.425 -4.828 -15.043 1.00 50.03 334 ALA A N 1
ATOM 2582 C CA . ALA A 1 334 ? 46.629 -4.320 -16.396 1.00 50.03 334 ALA A CA 1
ATOM 2583 C C . ALA A 1 334 ? 45.394 -3.579 -16.940 1.00 50.03 334 ALA A C 1
ATOM 2585 O O . ALA A 1 334 ? 45.537 -2.497 -17.516 1.00 50.03 334 ALA A O 1
ATOM 2586 N N . TYR A 1 335 ? 44.187 -4.104 -16.694 1.00 54.34 335 TYR A N 1
ATOM 2587 C CA . TYR A 1 335 ? 42.931 -3.436 -17.045 1.00 54.34 335 TYR A CA 1
ATOM 2588 C C . TYR A 1 335 ? 42.772 -2.098 -16.318 1.00 54.34 335 TYR A C 1
ATOM 2590 O O . TYR A 1 335 ? 42.531 -1.087 -16.969 1.00 54.34 335 TYR A O 1
ATOM 2598 N N . LEU A 1 336 ? 42.975 -2.055 -14.997 1.00 47.00 336 LEU A N 1
ATOM 2599 C CA . LEU A 1 336 ? 42.841 -0.821 -14.212 1.00 47.00 336 LEU A CA 1
ATOM 2600 C C . LEU A 1 336 ? 43.832 0.261 -14.661 1.00 47.00 336 LEU A C 1
ATOM 2602 O O . LEU A 1 336 ? 43.473 1.434 -14.731 1.00 47.00 336 LEU A O 1
ATOM 2606 N N . ARG A 1 337 ? 45.057 -0.126 -15.041 1.00 58.22 337 ARG A N 1
ATOM 2607 C CA . ARG A 1 337 ? 46.067 0.797 -15.582 1.00 58.22 337 ARG A CA 1
ATOM 2608 C C . ARG A 1 337 ? 45.648 1.405 -16.925 1.00 58.22 337 ARG A C 1
ATOM 2610 O O . ARG A 1 337 ? 45.950 2.571 -17.179 1.00 58.22 337 ARG A O 1
ATOM 2617 N N . LEU A 1 338 ? 45.007 0.623 -17.794 1.00 52.53 338 LEU A N 1
ATOM 2618 C CA . LEU A 1 338 ? 44.501 1.095 -19.086 1.00 52.53 338 LEU A CA 1
ATOM 2619 C C . LEU A 1 338 ? 43.201 1.886 -18.932 1.00 52.53 338 LEU A C 1
ATOM 2621 O O . LEU A 1 338 ? 43.021 2.883 -19.625 1.00 52.53 338 LEU A O 1
ATOM 2625 N N . ALA A 1 339 ? 42.340 1.492 -17.994 1.00 51.81 339 ALA A N 1
ATOM 2626 C CA . ALA A 1 339 ? 41.137 2.228 -17.646 1.00 51.81 339 ALA A CA 1
ATOM 2627 C C . ALA A 1 339 ? 41.477 3.605 -17.088 1.00 51.81 339 ALA A C 1
ATOM 2629 O O . ALA A 1 339 ? 40.926 4.581 -17.570 1.00 51.81 339 ALA A O 1
ATOM 2630 N N . ASP A 1 340 ? 42.455 3.727 -16.191 1.00 54.25 340 ASP A N 1
ATOM 2631 C CA . ASP A 1 340 ? 42.892 5.042 -15.718 1.00 54.25 340 ASP A CA 1
ATOM 2632 C C . ASP A 1 340 ? 43.367 5.940 -16.878 1.00 54.25 340 ASP A C 1
ATOM 2634 O O . ASP A 1 340 ? 43.003 7.110 -16.950 1.00 54.25 340 ASP A O 1
ATOM 2638 N N . GLN A 1 341 ? 44.106 5.392 -17.847 1.00 57.69 341 GLN A N 1
ATOM 2639 C CA . GLN A 1 341 ? 44.686 6.169 -18.952 1.00 57.69 341 GLN A CA 1
ATOM 2640 C C . GLN A 1 341 ? 43.707 6.509 -20.087 1.00 57.69 341 GLN A C 1
ATOM 2642 O O . GLN A 1 341 ? 43.869 7.551 -20.725 1.00 57.69 341 GLN A O 1
ATOM 2647 N N . PHE A 1 342 ? 42.718 5.652 -20.350 1.00 55.03 342 PHE A N 1
ATOM 2648 C CA . PHE A 1 342 ? 41.843 5.737 -21.526 1.00 55.03 342 PHE A CA 1
ATOM 2649 C C . PHE A 1 342 ? 40.345 5.709 -21.180 1.00 55.03 342 PHE A C 1
ATOM 2651 O O . PHE A 1 342 ? 39.527 5.459 -22.063 1.00 55.03 342 PHE A O 1
ATOM 2658 N N . HIS A 1 343 ? 39.963 5.981 -19.923 1.00 56.34 343 HIS A N 1
ATOM 2659 C CA . HIS A 1 343 ? 38.549 6.082 -19.549 1.00 56.34 343 HIS A CA 1
ATOM 2660 C C . HIS A 1 343 ? 37.848 7.184 -20.365 1.00 56.34 343 HIS A C 1
ATOM 2662 O O . HIS A 1 343 ? 38.314 8.330 -20.328 1.00 56.34 343 HIS A O 1
ATOM 2668 N N . PRO A 1 344 ? 36.708 6.901 -21.025 1.00 48.31 344 PRO A N 1
ATOM 2669 C CA . PRO A 1 344 ? 35.977 7.889 -21.823 1.00 48.31 344 PRO A CA 1
ATOM 2670 C C . PRO A 1 344 ? 35.622 9.171 -21.048 1.00 48.31 344 PRO A C 1
ATOM 2672 O O . PRO A 1 344 ? 35.720 10.270 -21.596 1.00 48.31 344 PRO A O 1
ATOM 2675 N N . ASP A 1 345 ? 35.321 9.051 -19.749 1.00 47.59 345 ASP A N 1
ATOM 2676 C CA . ASP A 1 345 ? 34.940 10.193 -18.900 1.00 47.59 345 ASP A CA 1
ATOM 2677 C C . ASP A 1 345 ? 36.059 11.230 -18.702 1.00 47.59 345 ASP A C 1
ATOM 2679 O O . ASP A 1 345 ? 35.789 12.407 -18.461 1.00 47.59 345 ASP A O 1
ATOM 2683 N N . ARG A 1 346 ? 37.333 10.841 -18.853 1.00 50.06 346 ARG A N 1
ATOM 2684 C CA . ARG A 1 346 ? 38.460 11.791 -18.771 1.00 50.06 346 ARG A CA 1
ATOM 2685 C C . ARG A 1 346 ? 38.562 12.687 -20.008 1.00 50.06 346 ARG A C 1
ATOM 2687 O O . ARG A 1 346 ? 39.266 13.693 -19.971 1.00 50.06 346 ARG A O 1
ATOM 2694 N N . PHE A 1 347 ? 37.847 12.351 -21.083 1.00 50.28 347 PHE A N 1
ATOM 2695 C CA . PHE A 1 347 ? 37.893 13.036 -22.376 1.00 50.28 347 PHE A CA 1
ATOM 2696 C C . PHE A 1 347 ? 36.542 13.662 -22.765 1.00 50.28 347 PHE A C 1
ATOM 2698 O O . PHE A 1 347 ? 36.325 13.995 -23.930 1.00 50.28 347 PHE A O 1
ATOM 2705 N N . LEU A 1 348 ? 35.644 13.885 -21.795 1.00 44.62 348 LEU A N 1
ATOM 2706 C CA . LEU A 1 348 ? 34.328 14.514 -22.011 1.00 44.62 348 LEU A CA 1
ATOM 2707 C C . LEU A 1 348 ? 34.424 15.932 -22.589 1.00 44.62 348 LEU A C 1
ATOM 2709 O O . LEU A 1 348 ? 33.554 16.351 -23.350 1.00 44.62 348 LEU A O 1
ATOM 2713 N N . THR A 1 349 ? 35.494 16.655 -22.254 1.00 44.62 349 THR A N 1
ATOM 2714 C CA . THR A 1 349 ? 35.782 18.013 -22.740 1.00 44.62 349 THR A CA 1
ATOM 2715 C C . THR A 1 349 ? 36.670 18.031 -23.991 1.00 44.62 349 THR A C 1
ATOM 2717 O O . THR A 1 349 ? 36.937 19.100 -24.539 1.00 44.62 349 THR A O 1
ATOM 2720 N N . ALA A 1 350 ? 37.131 16.866 -24.464 1.00 52.81 350 ALA A N 1
ATOM 2721 C CA . ALA A 1 350 ? 37.993 16.744 -25.635 1.00 52.81 350 ALA A CA 1
ATOM 2722 C C . ALA A 1 350 ? 37.191 16.820 -26.954 1.00 52.81 350 ALA A C 1
ATOM 2724 O O . ALA A 1 350 ? 35.981 16.563 -26.978 1.00 52.81 350 ALA A O 1
ATOM 2725 N N . PRO A 1 351 ? 37.842 17.140 -28.090 1.00 56.53 351 PRO A N 1
ATOM 2726 C CA . PRO A 1 351 ? 37.173 17.195 -29.384 1.00 56.53 351 PRO A CA 1
ATOM 2727 C C . PRO A 1 351 ? 36.486 15.882 -29.741 1.00 56.53 351 PRO A C 1
ATOM 2729 O O . PRO A 1 351 ? 37.019 14.793 -29.526 1.00 56.53 351 PRO A O 1
ATOM 2732 N N . ILE A 1 352 ? 35.327 16.003 -30.385 1.00 45.34 352 ILE A N 1
ATOM 2733 C CA . ILE A 1 352 ? 34.481 14.874 -30.790 1.00 45.34 352 ILE A CA 1
ATOM 2734 C C . ILE A 1 352 ? 35.250 13.777 -31.557 1.00 45.34 352 ILE A C 1
ATOM 2736 O O . ILE A 1 352 ? 35.001 12.610 -31.258 1.00 45.34 352 ILE A O 1
ATOM 2740 N N . PRO A 1 353 ? 36.171 14.084 -32.497 1.00 58.91 353 PRO A N 1
ATOM 2741 C CA . PRO A 1 353 ? 36.924 13.047 -33.208 1.00 58.91 353 PRO A CA 1
ATOM 2742 C C . PRO A 1 353 ? 37.790 12.193 -32.275 1.00 58.91 353 PRO A C 1
ATOM 2744 O O . PRO A 1 353 ? 37.742 10.971 -32.350 1.00 58.91 353 PRO A O 1
ATOM 2747 N N . LEU A 1 354 ? 38.505 12.830 -31.345 1.00 59.53 354 LEU A N 1
ATOM 2748 C CA . LEU A 1 354 ? 39.396 12.149 -30.408 1.00 59.53 354 LEU A CA 1
ATOM 2749 C C . LEU A 1 354 ? 38.619 11.333 -29.373 1.00 59.53 354 LEU A C 1
ATOM 2751 O O . LEU A 1 354 ? 38.999 10.219 -29.041 1.00 59.53 354 LEU A O 1
ATOM 2755 N N . ARG A 1 355 ? 37.494 11.866 -28.887 1.00 57.97 355 ARG A N 1
ATOM 2756 C CA . ARG A 1 355 ? 36.626 11.149 -27.947 1.00 57.97 355 ARG A CA 1
ATOM 2757 C C . ARG A 1 355 ? 36.076 9.857 -28.555 1.00 57.97 355 ARG A C 1
ATOM 2759 O O . ARG A 1 355 ? 36.096 8.831 -27.889 1.00 57.97 355 ARG A O 1
ATOM 2766 N N . ARG A 1 356 ? 35.638 9.891 -29.820 1.00 61.94 356 ARG A N 1
ATOM 2767 C CA . ARG A 1 356 ? 35.173 8.683 -30.527 1.00 61.94 356 ARG A CA 1
ATOM 2768 C C . ARG A 1 356 ? 36.286 7.642 -30.661 1.00 61.94 356 ARG A C 1
ATOM 2770 O O . ARG A 1 356 ? 36.038 6.464 -30.447 1.00 61.94 356 ARG A O 1
ATOM 2777 N N . GLU A 1 357 ? 37.498 8.088 -30.975 1.00 65.75 357 GLU A N 1
ATOM 2778 C CA . GLU A 1 357 ? 38.674 7.224 -31.108 1.00 65.75 357 GLU A CA 1
ATOM 2779 C C . GLU A 1 357 ? 39.059 6.558 -29.773 1.00 65.75 357 GLU A C 1
ATOM 2781 O O . GLU A 1 357 ? 39.363 5.366 -29.735 1.00 65.75 357 GLU A O 1
ATOM 2786 N N . VAL A 1 358 ? 38.972 7.291 -28.658 1.00 60.47 358 VAL A N 1
ATOM 2787 C CA . VAL A 1 358 ? 39.212 6.755 -27.306 1.00 60.47 358 VAL A CA 1
ATOM 2788 C C . VAL A 1 358 ? 38.098 5.802 -26.864 1.00 60.47 358 VAL A C 1
ATOM 2790 O O . VAL A 1 358 ? 38.396 4.741 -26.323 1.00 60.47 358 VAL A O 1
ATOM 2793 N N . GLU A 1 359 ? 36.829 6.130 -27.120 1.00 59.75 359 GLU A N 1
ATOM 2794 C CA . GLU A 1 359 ? 35.680 5.256 -26.826 1.00 59.75 359 GLU A CA 1
ATOM 2795 C C . GLU A 1 359 ? 35.794 3.904 -27.547 1.00 59.75 359 GLU A C 1
ATOM 2797 O O . GLU A 1 359 ? 35.491 2.852 -26.977 1.00 59.75 359 GLU A O 1
ATOM 2802 N N . GLU A 1 360 ? 36.248 3.917 -28.800 1.00 66.25 360 GLU A N 1
ATOM 2803 C CA . GLU A 1 360 ? 36.422 2.709 -29.601 1.00 66.25 360 GLU A CA 1
ATOM 2804 C C . GLU A 1 360 ? 37.611 1.872 -29.118 1.00 66.25 360 GLU A C 1
ATOM 2806 O O . GLU A 1 360 ? 37.470 0.666 -28.897 1.00 66.25 360 GLU A O 1
ATOM 2811 N N . ALA A 1 361 ? 38.752 2.508 -28.843 1.00 63.03 361 ALA A N 1
ATOM 2812 C CA . ALA A 1 361 ? 39.904 1.829 -28.261 1.00 63.03 361 ALA A CA 1
ATOM 2813 C C . ALA A 1 361 ? 39.575 1.220 -26.883 1.00 63.03 361 ALA A C 1
ATOM 2815 O O . ALA A 1 361 ? 39.950 0.080 -26.595 1.00 63.03 361 ALA A O 1
ATOM 2816 N N . PHE A 1 362 ? 38.812 1.935 -26.050 1.00 58.22 362 PHE A N 1
ATOM 2817 C CA . PHE A 1 362 ? 38.388 1.469 -24.729 1.00 58.22 362 PHE A CA 1
ATOM 2818 C C . PHE A 1 362 ? 37.437 0.267 -24.810 1.00 58.22 362 PHE A C 1
ATOM 2820 O O . PHE A 1 362 ? 37.557 -0.672 -24.021 1.00 58.22 362 PHE A O 1
ATOM 2827 N N . ARG A 1 363 ? 36.556 0.217 -25.816 1.00 66.19 363 ARG A N 1
ATOM 2828 C CA . ARG A 1 363 ? 35.705 -0.957 -26.071 1.00 66.19 363 ARG A CA 1
ATOM 2829 C C . ARG A 1 363 ? 36.536 -2.221 -26.313 1.00 66.19 363 ARG A C 1
ATOM 2831 O O . ARG A 1 363 ? 36.231 -3.267 -25.743 1.00 66.19 363 ARG A O 1
ATOM 2838 N N . HIS A 1 364 ? 37.606 -2.122 -27.103 1.00 65.50 364 HIS A N 1
ATOM 2839 C CA . HIS A 1 364 ? 38.512 -3.247 -27.357 1.00 65.50 364 HIS A CA 1
ATOM 2840 C C . HIS A 1 364 ? 39.287 -3.688 -26.103 1.00 65.50 364 HIS A C 1
ATOM 2842 O O . HIS A 1 364 ? 39.558 -4.882 -25.941 1.00 65.50 364 HIS A O 1
ATOM 2848 N N . ILE A 1 365 ? 39.597 -2.759 -25.190 1.00 58.72 365 ILE A N 1
ATOM 2849 C CA . ILE A 1 365 ? 40.207 -3.064 -23.885 1.00 58.72 365 ILE A CA 1
ATOM 2850 C C . ILE A 1 365 ? 39.245 -3.890 -23.021 1.00 58.72 365 ILE A C 1
ATOM 2852 O O . ILE A 1 365 ? 39.638 -4.939 -22.509 1.00 58.72 365 ILE A O 1
ATOM 2856 N N . VAL A 1 366 ? 37.986 -3.456 -22.894 1.00 54.50 366 VAL A N 1
ATOM 2857 C CA . VAL A 1 366 ? 36.961 -4.152 -22.093 1.00 54.50 366 VAL A CA 1
ATOM 2858 C C . VAL A 1 366 ? 36.697 -5.557 -22.642 1.00 54.50 366 VAL A C 1
ATOM 2860 O O . VAL A 1 366 ? 36.744 -6.528 -21.890 1.00 54.50 366 VAL A O 1
ATOM 2863 N N . GLN A 1 367 ? 36.521 -5.692 -23.959 1.00 62.41 367 GLN A N 1
ATOM 2864 C CA . GLN A 1 367 ? 36.307 -6.994 -24.604 1.00 62.41 367 GLN A CA 1
ATOM 2865 C C . GLN A 1 367 ? 37.485 -7.955 -24.388 1.00 62.41 367 GLN A C 1
ATOM 2867 O O . GLN A 1 367 ? 37.289 -9.135 -24.090 1.00 62.41 367 GLN A O 1
ATOM 2872 N N . SER A 1 368 ? 38.719 -7.452 -24.494 1.00 56.69 368 SER A N 1
ATOM 2873 C CA . SER A 1 368 ? 39.926 -8.256 -24.261 1.00 56.69 368 SER A CA 1
ATOM 2874 C C . SER A 1 368 ? 40.045 -8.696 -22.799 1.00 56.69 368 SER A C 1
ATOM 2876 O O . SER A 1 368 ? 40.424 -9.835 -22.524 1.00 56.69 368 SER A O 1
ATOM 2878 N N . PHE A 1 369 ? 39.687 -7.819 -21.858 1.00 58.97 369 PHE A N 1
ATOM 2879 C CA . PHE A 1 369 ? 39.656 -8.124 -20.430 1.00 58.97 369 PHE A CA 1
ATOM 2880 C C . PHE A 1 369 ? 38.649 -9.221 -20.095 1.00 58.97 369 PHE A C 1
ATOM 2882 O O . PHE A 1 369 ? 39.010 -10.197 -19.437 1.00 58.97 369 PHE A O 1
ATOM 2889 N N . GLU A 1 370 ? 37.412 -9.107 -20.574 1.00 64.69 370 GLU A N 1
ATOM 2890 C CA . GLU A 1 370 ? 36.377 -10.108 -20.316 1.00 64.69 370 GLU A CA 1
ATOM 2891 C C . GLU A 1 370 ? 36.765 -11.484 -20.859 1.00 64.69 370 GLU A C 1
ATOM 2893 O O . GLU A 1 370 ? 36.617 -12.486 -20.153 1.00 64.69 370 GLU A O 1
ATOM 2898 N N . TYR A 1 371 ? 37.339 -11.522 -22.065 1.00 70.62 371 TYR A N 1
ATOM 2899 C CA . TYR A 1 371 ? 37.822 -12.751 -22.686 1.00 70.62 371 TYR A CA 1
ATOM 2900 C C . TYR A 1 371 ? 38.936 -13.419 -21.859 1.00 70.62 371 TYR A C 1
ATOM 2902 O O . TYR A 1 371 ? 38.825 -14.594 -21.495 1.00 70.62 371 TYR A O 1
ATOM 2910 N N . LEU A 1 372 ? 39.983 -12.673 -21.483 1.00 64.88 372 LEU A N 1
ATOM 2911 C CA . LEU A 1 372 ? 41.091 -13.218 -20.686 1.00 64.88 372 LEU A CA 1
ATOM 2912 C C . LEU A 1 372 ? 40.660 -13.608 -19.267 1.00 64.88 372 LEU A C 1
ATOM 2914 O O . LEU A 1 372 ? 41.129 -14.616 -18.731 1.00 64.88 372 LEU A O 1
ATOM 2918 N N . ARG A 1 373 ? 39.726 -12.859 -18.669 1.00 72.56 373 ARG A N 1
ATOM 2919 C CA . ARG A 1 373 ? 39.143 -13.164 -17.355 1.00 72.56 373 ARG A CA 1
ATOM 2920 C C . ARG A 1 373 ? 38.408 -14.503 -17.373 1.00 72.56 373 ARG A C 1
ATOM 2922 O O . ARG A 1 373 ? 38.595 -15.316 -16.466 1.00 72.56 373 ARG A O 1
ATOM 2929 N N . GLN A 1 374 ? 37.596 -14.750 -18.402 1.00 67.31 374 GLN A N 1
ATOM 2930 C CA . GLN A 1 374 ? 36.880 -16.017 -18.577 1.00 67.31 374 GLN A CA 1
ATOM 2931 C C . GLN A 1 374 ? 37.848 -17.183 -18.817 1.00 67.31 374 GLN A C 1
ATOM 2933 O O . GLN A 1 374 ? 37.707 -18.234 -18.187 1.00 67.31 374 GLN A O 1
ATOM 2938 N N . GLN A 1 375 ? 38.874 -16.985 -19.649 1.00 70.00 375 GLN A N 1
ATOM 2939 C CA . GLN A 1 375 ? 39.887 -18.005 -19.929 1.00 70.00 375 GLN A CA 1
ATOM 2940 C C . GLN A 1 375 ? 40.695 -18.385 -18.672 1.00 70.00 375 GLN A C 1
ATOM 2942 O O . GLN A 1 375 ? 40.876 -19.569 -18.383 1.00 70.00 375 GLN A O 1
ATOM 2947 N N . ALA A 1 376 ? 41.131 -17.405 -17.872 1.00 63.91 376 ALA A N 1
ATOM 2948 C CA . ALA A 1 376 ? 41.857 -17.649 -16.622 1.00 63.91 376 ALA A CA 1
ATOM 2949 C C . ALA A 1 376 ? 40.993 -18.373 -15.570 1.00 63.91 376 ALA A C 1
ATOM 2951 O O . ALA A 1 376 ? 41.483 -19.255 -14.855 1.00 63.91 376 ALA A O 1
ATOM 2952 N N . LEU A 1 377 ? 39.697 -18.046 -15.501 1.00 60.75 377 LEU A N 1
ATOM 2953 C CA . LEU A 1 377 ? 38.744 -18.710 -14.610 1.00 60.75 377 LEU A CA 1
ATOM 2954 C C . LEU A 1 377 ? 38.523 -20.176 -15.013 1.00 60.75 377 LEU A C 1
ATOM 2956 O O . LEU A 1 377 ? 38.543 -21.055 -14.151 1.00 60.75 377 LEU A O 1
ATOM 2960 N N . GLN A 1 378 ? 38.394 -20.460 -16.312 1.00 60.22 378 GLN A N 1
ATOM 2961 C CA . GLN A 1 378 ? 38.272 -21.829 -16.823 1.00 60.22 378 GLN A CA 1
ATOM 2962 C C . GLN A 1 378 ? 39.521 -22.673 -16.534 1.00 60.22 378 GLN A C 1
ATOM 2964 O O . GLN A 1 378 ? 39.395 -23.802 -16.062 1.00 60.22 378 GLN A O 1
ATOM 2969 N N . ILE A 1 379 ? 40.726 -22.125 -16.728 1.00 62.59 379 ILE A N 1
ATOM 2970 C CA . ILE A 1 379 ? 41.986 -22.824 -16.406 1.00 62.59 379 ILE A CA 1
ATOM 2971 C C . ILE A 1 379 ? 42.076 -23.132 -14.900 1.00 62.59 379 ILE A C 1
ATOM 2973 O O . ILE A 1 379 ? 42.524 -24.215 -14.511 1.00 62.59 379 ILE A O 1
ATOM 2977 N N . ARG A 1 380 ? 41.611 -22.221 -14.032 1.00 56.16 380 ARG A N 1
ATOM 2978 C CA . ARG A 1 380 ? 41.553 -22.445 -12.576 1.00 56.16 380 ARG A CA 1
ATOM 2979 C C . ARG A 1 380 ? 40.593 -23.581 -12.211 1.00 56.16 380 ARG A C 1
ATOM 2981 O O . ARG A 1 380 ? 40.968 -24.439 -11.415 1.00 56.16 380 ARG A O 1
ATOM 2988 N N . LEU A 1 381 ? 39.411 -23.619 -12.830 1.00 50.91 381 LEU A N 1
ATOM 2989 C CA . LEU A 1 381 ? 38.400 -24.662 -12.618 1.00 50.91 381 LEU A CA 1
ATOM 2990 C C . LEU A 1 381 ? 38.867 -26.045 -13.107 1.00 50.91 381 LEU A C 1
ATOM 2992 O O . LEU A 1 381 ? 38.626 -27.055 -12.436 1.00 50.91 381 LEU A O 1
ATOM 2996 N N . GLN A 1 382 ? 39.595 -26.098 -14.226 1.00 57.31 382 GLN A N 1
ATOM 2997 C CA . GLN A 1 382 ? 40.191 -27.330 -14.760 1.00 57.31 382 GLN A CA 1
ATOM 2998 C C . GLN A 1 382 ? 41.318 -27.873 -13.865 1.00 57.31 382 GLN A C 1
ATOM 3000 O O . GLN A 1 382 ? 41.418 -29.080 -13.651 1.00 57.31 382 GLN A O 1
ATOM 3005 N N . ARG A 1 383 ? 42.133 -27.001 -13.250 1.00 55.94 383 ARG A N 1
ATOM 3006 C CA . ARG A 1 383 ? 43.159 -27.418 -12.270 1.00 55.94 383 ARG A CA 1
ATOM 3007 C C . ARG A 1 383 ? 42.565 -27.968 -10.970 1.00 55.94 383 ARG A C 1
ATOM 3009 O O . ARG A 1 383 ? 43.177 -28.837 -10.353 1.00 55.94 383 ARG A O 1
ATOM 3016 N N . THR A 1 384 ? 41.387 -27.501 -10.558 1.00 51.31 384 THR A N 1
ATOM 3017 C CA . THR A 1 384 ? 40.673 -28.041 -9.389 1.00 51.31 384 THR A CA 1
ATOM 3018 C 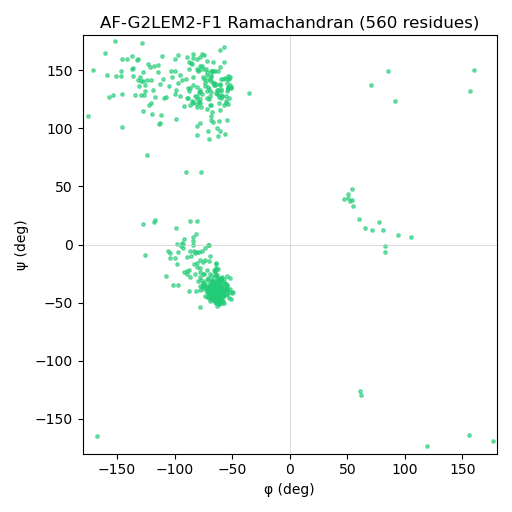C . THR A 1 384 ? 39.949 -29.358 -9.672 1.00 51.31 384 THR A C 1
ATOM 3020 O O . THR A 1 384 ? 39.816 -30.173 -8.765 1.00 51.31 384 THR A O 1
ATOM 3023 N N . THR A 1 385 ? 39.532 -29.608 -10.917 1.00 48.66 385 THR A N 1
ATOM 3024 C CA . THR A 1 385 ? 38.853 -30.855 -11.327 1.00 48.66 385 THR A CA 1
ATOM 3025 C C . THR A 1 385 ? 39.827 -31.954 -11.769 1.00 48.66 385 THR A C 1
ATOM 3027 O O . THR A 1 385 ? 39.545 -33.132 -11.573 1.00 48.66 385 THR A O 1
ATOM 3030 N N . GLY A 1 386 ? 41.028 -31.604 -12.244 1.00 42.12 386 GLY A N 1
ATOM 3031 C CA . GLY A 1 386 ? 42.081 -32.556 -12.634 1.00 42.12 386 GLY A CA 1
ATOM 3032 C C . GLY A 1 386 ? 42.768 -33.323 -11.490 1.00 42.12 386 GLY A C 1
ATOM 3033 O O . GLY A 1 386 ? 43.643 -34.141 -11.759 1.00 42.12 386 GLY A O 1
ATOM 3034 N N . ARG A 1 387 ? 42.399 -33.092 -10.219 1.00 40.91 387 ARG A N 1
ATOM 3035 C CA . ARG A 1 387 ? 42.945 -33.820 -9.051 1.00 40.91 387 ARG A CA 1
ATOM 3036 C C . ARG A 1 387 ? 42.142 -35.055 -8.626 1.00 40.91 387 ARG A C 1
ATOM 3038 O O . ARG A 1 387 ? 42.558 -35.740 -7.699 1.00 40.91 387 ARG A O 1
ATOM 3045 N N . PHE A 1 388 ? 41.048 -35.373 -9.317 1.00 37.19 388 PHE A N 1
ATOM 3046 C CA . PHE A 1 388 ? 40.261 -36.584 -9.081 1.00 37.19 388 PHE A CA 1
ATOM 3047 C C . PHE A 1 388 ? 40.145 -37.409 -10.366 1.00 37.19 388 PHE A C 1
ATOM 3049 O O . PHE A 1 388 ? 39.113 -37.421 -11.027 1.00 37.19 388 PHE A O 1
ATOM 3056 N N . THR A 1 389 ? 41.210 -38.127 -10.719 1.00 32.94 389 THR A N 1
ATOM 3057 C CA . THR A 1 389 ? 41.092 -39.338 -11.545 1.00 32.94 389 THR A CA 1
ATOM 3058 C C . THR A 1 389 ? 41.796 -40.484 -10.825 1.00 32.94 389 THR A C 1
ATOM 3060 O O . THR A 1 389 ? 42.896 -40.335 -10.299 1.00 32.94 389 THR A O 1
ATOM 3063 N N . ALA A 1 390 ? 41.061 -41.583 -10.686 1.00 33.97 390 ALA A N 1
ATOM 3064 C CA . ALA A 1 390 ? 41.323 -42.696 -9.789 1.00 33.97 390 ALA A CA 1
ATOM 3065 C C . ALA A 1 390 ? 42.420 -43.652 -10.287 1.00 33.97 390 ALA A C 1
ATOM 3067 O O . ALA A 1 390 ? 42.565 -43.874 -11.487 1.00 33.97 390 ALA A O 1
ATOM 3068 N N . THR A 1 391 ? 43.077 -44.330 -9.345 1.00 29.14 391 THR A N 1
ATOM 3069 C CA . THR A 1 391 ? 43.715 -45.642 -9.546 1.00 29.14 391 THR A CA 1
ATOM 3070 C C . THR A 1 391 ? 43.196 -46.637 -8.491 1.00 29.14 391 THR A C 1
ATOM 3072 O O . THR A 1 391 ? 43.052 -46.253 -7.329 1.00 29.14 391 THR A O 1
ATOM 3075 N N . PRO A 1 392 ? 42.872 -47.897 -8.860 1.00 41.41 392 PRO A N 1
ATOM 3076 C CA . PRO A 1 392 ? 42.308 -48.895 -7.947 1.00 41.41 392 PRO A CA 1
ATOM 3077 C C . PRO A 1 392 ? 43.334 -49.918 -7.402 1.00 41.41 392 PRO A C 1
ATOM 3079 O O . PRO A 1 392 ? 44.349 -50.191 -8.036 1.00 41.41 392 PRO A O 1
ATOM 3082 N N . HIS A 1 393 ? 42.951 -50.545 -6.275 1.00 29.30 393 HIS A N 1
ATOM 3083 C CA . HIS A 1 393 ? 43.530 -51.709 -5.558 1.00 29.30 393 HIS A CA 1
ATOM 3084 C C . HIS A 1 393 ? 44.884 -51.502 -4.838 1.00 29.30 393 HIS A C 1
ATOM 3086 O O . HIS A 1 393 ? 45.773 -50.834 -5.337 1.00 29.30 393 HIS A O 1
ATOM 3092 N N . VAL A 1 394 ? 45.102 -52.007 -3.609 1.00 28.20 394 VAL A N 1
ATOM 3093 C CA . VAL A 1 394 ? 45.166 -53.431 -3.205 1.00 28.20 394 VAL A CA 1
ATOM 3094 C C . VAL A 1 394 ? 44.913 -53.617 -1.689 1.00 28.20 394 VAL A C 1
ATOM 3096 O O . VAL A 1 394 ? 45.329 -52.806 -0.867 1.00 28.20 394 VAL A O 1
ATOM 3099 N N . VAL A 1 395 ? 44.269 -54.736 -1.333 1.00 37.78 395 VAL A N 1
ATOM 3100 C CA . VAL A 1 395 ? 44.119 -55.297 0.026 1.00 37.78 395 VAL A CA 1
ATOM 3101 C C . VAL A 1 395 ? 45.434 -55.919 0.514 1.00 37.78 395 VAL A C 1
ATOM 3103 O O . VAL A 1 395 ? 46.012 -56.722 -0.215 1.00 37.78 395 VAL A O 1
ATOM 3106 N N . ARG A 1 396 ? 45.838 -55.678 1.774 1.00 28.55 396 ARG A N 1
ATOM 3107 C CA . ARG A 1 396 ? 46.595 -56.657 2.584 1.00 28.55 396 ARG A CA 1
ATOM 3108 C C . ARG A 1 396 ? 46.462 -56.416 4.096 1.00 28.55 396 ARG A C 1
ATOM 3110 O O . ARG A 1 396 ? 46.702 -55.328 4.602 1.00 28.55 396 ARG A O 1
ATOM 3117 N N . THR A 1 397 ? 46.068 -57.486 4.774 1.00 31.42 397 THR A N 1
ATOM 3118 C CA . THR A 1 397 ? 45.985 -57.757 6.218 1.00 31.42 397 THR A CA 1
ATOM 3119 C C . THR A 1 397 ? 47.373 -57.940 6.858 1.00 31.42 397 THR A C 1
ATOM 3121 O O . THR A 1 397 ? 48.247 -58.469 6.183 1.00 31.42 397 THR A O 1
ATOM 3124 N N . THR A 1 398 ? 47.558 -57.565 8.142 1.00 27.84 398 THR A N 1
ATOM 3125 C CA . THR A 1 398 ? 47.862 -58.444 9.317 1.00 27.84 398 THR A CA 1
ATOM 3126 C C . THR A 1 398 ? 48.569 -57.729 10.490 1.00 27.84 398 THR A C 1
ATOM 3128 O O . THR A 1 398 ? 49.633 -57.155 10.291 1.00 27.84 398 THR A O 1
ATOM 3131 N N . GLY A 1 399 ? 48.040 -57.958 11.710 1.00 26.72 399 GLY A N 1
ATOM 3132 C CA . GLY A 1 399 ? 48.750 -58.076 13.008 1.00 26.72 399 GLY A CA 1
ATOM 3133 C C . GLY A 1 399 ? 49.052 -56.777 13.776 1.00 26.72 399 GLY A C 1
ATOM 3134 O O . GLY A 1 399 ? 49.295 -55.755 13.160 1.00 26.72 399 GLY A O 1
ATOM 3135 N N . ALA A 1 400 ? 49.121 -56.703 15.109 1.00 27.38 400 ALA A N 1
ATOM 3136 C CA . ALA A 1 400 ? 48.713 -57.522 16.259 1.00 27.38 400 ALA A CA 1
ATOM 3137 C C . ALA A 1 400 ? 48.933 -56.651 17.540 1.00 27.38 400 ALA A C 1
ATOM 3139 O O . ALA A 1 400 ? 49.798 -55.781 17.541 1.00 27.38 400 ALA A O 1
ATOM 3140 N N . TYR A 1 401 ? 48.133 -56.876 18.591 1.00 32.12 401 TYR A N 1
ATOM 3141 C CA . TYR A 1 401 ? 48.065 -56.232 19.936 1.00 32.12 401 TYR A CA 1
ATOM 3142 C C . TYR A 1 401 ? 49.383 -56.265 20.778 1.00 32.12 401 TYR A C 1
ATOM 3144 O O . TYR A 1 401 ? 50.257 -57.035 20.377 1.00 32.12 401 TYR A O 1
ATOM 3152 N N . PRO A 1 402 ? 49.564 -55.548 21.942 1.00 40.72 402 PRO A N 1
ATOM 3153 C CA . PRO A 1 402 ? 48.611 -55.455 23.080 1.00 40.72 402 PRO A CA 1
ATOM 3154 C C . PRO A 1 402 ? 48.574 -54.189 23.996 1.00 40.72 402 PRO A C 1
ATOM 3156 O O . PRO A 1 402 ? 49.364 -53.260 23.882 1.00 40.72 402 PRO A O 1
ATOM 3159 N N . MET A 1 403 ? 47.584 -54.212 24.913 1.00 31.83 403 MET A N 1
ATOM 3160 C CA . MET A 1 403 ? 47.308 -53.334 26.084 1.00 31.83 403 MET A CA 1
ATOM 3161 C C . MET A 1 403 ? 48.460 -53.341 27.126 1.00 31.83 403 MET A C 1
ATOM 3163 O O . MET A 1 403 ? 49.295 -54.234 27.050 1.00 31.83 403 MET A O 1
ATOM 3167 N N . ALA A 1 404 ? 48.616 -52.484 28.155 1.00 32.25 404 ALA A N 1
ATOM 3168 C CA . ALA A 1 404 ? 47.773 -51.660 29.064 1.00 32.25 404 ALA A CA 1
ATOM 3169 C C . ALA A 1 404 ? 48.718 -50.656 29.833 1.00 32.25 404 ALA A C 1
ATOM 3171 O O . ALA A 1 404 ? 49.888 -50.616 29.448 1.00 32.25 404 ALA A O 1
ATOM 3172 N N . PRO A 1 405 ? 48.384 -49.943 30.952 1.00 41.81 405 PRO A N 1
ATOM 3173 C CA . PRO A 1 405 ? 47.109 -49.605 31.616 1.00 41.81 405 PRO A CA 1
ATOM 3174 C C . PRO A 1 405 ? 46.911 -48.081 31.920 1.00 41.81 405 PRO A C 1
ATOM 3176 O O . PRO A 1 405 ? 47.811 -47.260 31.764 1.00 41.81 405 PRO A O 1
ATOM 3179 N N . LEU A 1 406 ? 45.709 -47.714 32.389 1.00 44.06 406 LEU A N 1
ATOM 3180 C CA . LEU A 1 406 ? 45.289 -46.369 32.844 1.00 44.06 406 LEU A CA 1
ATOM 3181 C C . LEU A 1 406 ? 45.774 -46.020 34.274 1.00 44.06 406 LEU A C 1
ATOM 3183 O O . LEU A 1 406 ? 45.813 -46.919 35.115 1.00 44.06 406 LEU A O 1
ATOM 3187 N N . PRO A 1 407 ? 46.015 -44.731 34.606 1.00 43.41 407 PRO A N 1
ATOM 3188 C CA . PRO A 1 407 ? 46.099 -44.237 35.984 1.00 43.41 407 PRO A CA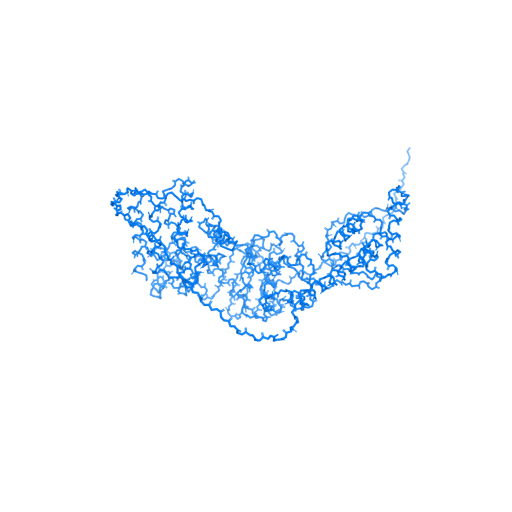 1
ATOM 3189 C C . PRO A 1 407 ? 44.773 -43.597 36.483 1.00 43.41 407 PRO A C 1
ATOM 3191 O O . PRO A 1 407 ? 43.890 -43.297 35.676 1.00 43.41 407 PRO A O 1
ATOM 3194 N N . PRO A 1 408 ? 44.601 -43.417 37.812 1.00 48.25 408 PRO A N 1
ATOM 3195 C CA . PRO A 1 408 ? 43.297 -43.266 38.465 1.00 48.25 408 PRO A CA 1
ATOM 3196 C C . PRO A 1 408 ? 42.757 -41.826 38.528 1.00 48.25 408 PRO A C 1
ATOM 3198 O O . PRO A 1 408 ? 43.497 -40.845 38.506 1.00 48.25 408 PRO A O 1
ATOM 3201 N N . THR A 1 409 ? 41.434 -41.730 38.669 1.00 49.34 409 THR A N 1
ATOM 3202 C CA . THR A 1 409 ? 40.635 -40.511 38.881 1.00 49.34 409 THR A CA 1
ATOM 3203 C C . THR A 1 409 ? 40.859 -39.867 40.260 1.00 49.34 409 THR A C 1
ATOM 3205 O O . THR A 1 409 ? 40.889 -40.597 41.254 1.00 49.34 409 THR A O 1
ATOM 3208 N N . PRO A 1 410 ? 40.922 -38.523 40.367 1.00 46.66 410 PRO A N 1
ATOM 3209 C CA . PRO A 1 410 ? 40.919 -37.816 41.649 1.00 46.66 410 PRO A CA 1
ATOM 3210 C C . PRO A 1 410 ? 39.490 -37.591 42.203 1.00 46.66 410 PRO A C 1
ATOM 3212 O O . PRO A 1 410 ? 38.519 -37.669 41.446 1.00 46.66 410 PRO A O 1
ATOM 3215 N N . PRO A 1 411 ? 39.346 -37.328 43.519 1.00 48.47 411 PRO A N 1
ATOM 3216 C CA . PRO A 1 411 ? 38.066 -37.355 44.221 1.00 48.47 411 PRO A CA 1
ATOM 3217 C C . PRO A 1 411 ? 37.262 -36.048 44.120 1.00 48.47 411 PRO A C 1
ATOM 3219 O O . PRO A 1 411 ? 37.796 -34.953 43.951 1.00 48.47 411 PRO A O 1
ATOM 3222 N N . THR A 1 412 ? 35.951 -36.205 44.278 1.00 49.31 412 THR A N 1
ATOM 3223 C CA . THR A 1 412 ? 34.885 -35.196 44.269 1.00 49.31 412 THR A CA 1
ATOM 3224 C C . THR A 1 412 ? 34.981 -34.208 45.447 1.00 49.31 412 THR A C 1
ATOM 3226 O O . THR A 1 412 ? 35.173 -34.655 46.580 1.00 49.31 412 THR A O 1
ATOM 3229 N N . PRO A 1 413 ? 34.778 -32.889 45.247 1.00 47.25 413 PRO A N 1
ATOM 3230 C CA . PRO A 1 413 ? 34.611 -31.932 46.344 1.00 47.25 413 PRO A CA 1
ATOM 3231 C C . PRO A 1 413 ? 33.145 -31.848 46.846 1.00 47.25 413 PRO A C 1
ATOM 3233 O O . PRO A 1 413 ? 32.222 -32.182 46.099 1.00 47.25 413 PRO A O 1
ATOM 3236 N N . PRO A 1 414 ? 32.916 -31.411 48.105 1.00 50.34 414 PRO A N 1
ATOM 3237 C CA . PRO A 1 414 ? 31.599 -31.367 48.756 1.00 50.34 414 PRO A CA 1
ATOM 3238 C C . PRO A 1 414 ? 30.717 -30.200 48.261 1.00 50.34 414 PRO A C 1
ATOM 3240 O O . PRO A 1 414 ? 31.228 -29.261 47.645 1.00 50.34 414 PRO A O 1
ATOM 3243 N N . PRO A 1 415 ? 29.392 -30.229 48.521 1.00 51.47 415 PRO A N 1
ATOM 3244 C CA . PRO A 1 415 ? 28.457 -29.267 47.943 1.00 51.47 415 PRO A CA 1
ATOM 3245 C C . PRO A 1 415 ? 28.573 -27.880 48.603 1.00 51.47 415 PRO A C 1
ATOM 3247 O O . PRO A 1 415 ? 28.734 -27.797 49.824 1.00 51.47 415 PRO A O 1
ATOM 3250 N N . PRO A 1 416 ? 28.448 -26.778 47.840 1.00 44.56 416 PRO A N 1
ATOM 3251 C CA . PRO A 1 416 ? 28.350 -25.445 48.415 1.00 44.56 416 PRO A CA 1
ATOM 3252 C C . PRO A 1 416 ? 26.958 -25.188 49.019 1.00 44.56 416 PRO A C 1
ATOM 3254 O O . PRO A 1 416 ? 25.933 -25.633 48.504 1.00 44.56 416 PRO A O 1
ATOM 3257 N N . ALA A 1 417 ? 26.957 -24.443 50.126 1.00 41.19 417 ALA A N 1
ATOM 3258 C CA . ALA A 1 417 ? 25.794 -23.929 50.847 1.00 41.19 417 ALA A CA 1
ATOM 3259 C C . ALA A 1 417 ? 24.869 -23.064 49.955 1.00 41.19 417 ALA A C 1
ATOM 3261 O O . ALA A 1 417 ? 25.334 -22.504 48.957 1.00 41.19 417 ALA A O 1
ATOM 3262 N N . PRO A 1 418 ? 23.572 -22.918 50.299 1.00 43.31 418 PRO A N 1
ATOM 3263 C CA . PRO A 1 418 ? 22.617 -22.202 49.459 1.00 43.31 418 PRO A CA 1
ATOM 3264 C C . PRO A 1 418 ? 22.981 -20.709 49.362 1.00 43.31 418 PRO A C 1
ATOM 3266 O O . PRO A 1 418 ? 23.331 -20.100 50.377 1.00 43.31 418 PRO A O 1
ATOM 3269 N N . PRO A 1 419 ? 22.897 -20.086 48.171 1.00 38.34 419 PRO A N 1
ATOM 3270 C CA . PRO A 1 419 ? 23.130 -18.657 48.042 1.00 38.34 419 PRO A CA 1
ATOM 3271 C C . PRO A 1 419 ? 22.011 -17.848 48.728 1.00 38.34 419 PRO A C 1
ATOM 3273 O O . PRO A 1 419 ? 20.859 -18.287 48.774 1.00 38.34 419 PRO A O 1
ATOM 3276 N N . PRO A 1 420 ? 22.334 -16.652 49.251 1.00 34.06 420 PRO A N 1
ATOM 3277 C CA . PRO A 1 420 ? 21.391 -15.802 49.965 1.00 34.06 420 PRO A CA 1
ATOM 3278 C C . PRO A 1 420 ? 20.317 -15.258 49.017 1.00 34.06 420 PRO A C 1
ATOM 3280 O O . PRO A 1 420 ? 20.599 -14.950 47.856 1.00 34.06 420 PRO A O 1
ATOM 3283 N N . GLN A 1 421 ? 19.097 -15.090 49.534 1.00 43.44 421 GLN A N 1
ATOM 3284 C CA . GLN A 1 421 ? 18.004 -14.393 48.856 1.00 43.44 421 GLN A CA 1
ATOM 3285 C C . GLN A 1 421 ? 18.470 -12.985 48.456 1.00 43.44 421 GLN A C 1
ATOM 3287 O O . GLN A 1 421 ? 18.661 -12.107 49.301 1.00 43.44 421 GLN A O 1
ATOM 3292 N N . LYS A 1 422 ? 18.702 -12.772 47.158 1.00 31.58 422 LYS A N 1
ATOM 3293 C CA . LYS A 1 422 ? 19.033 -11.455 46.614 1.00 31.58 422 LYS A CA 1
ATOM 3294 C C . LYS A 1 422 ? 17.741 -10.690 46.354 1.00 31.58 422 LYS A C 1
ATOM 3296 O O . LYS A 1 422 ? 16.887 -11.137 45.597 1.00 31.58 422 LYS A O 1
ATOM 3301 N N . ARG A 1 423 ? 17.656 -9.527 47.002 1.00 33.94 423 ARG A N 1
ATOM 3302 C CA . ARG A 1 423 ? 16.733 -8.420 46.732 1.00 33.94 423 ARG A CA 1
ATOM 3303 C C . ARG A 1 423 ? 16.461 -8.284 45.230 1.00 33.94 423 ARG A C 1
ATOM 3305 O O . ARG A 1 423 ? 17.405 -8.232 44.443 1.00 33.94 423 ARG A O 1
ATOM 3312 N N . THR A 1 424 ? 15.187 -8.196 44.866 1.00 33.09 424 THR A N 1
ATOM 3313 C CA . THR A 1 424 ? 14.690 -7.836 43.534 1.00 33.09 424 THR A CA 1
ATOM 3314 C C . THR A 1 424 ? 15.254 -6.476 43.123 1.00 33.09 424 THR A C 1
ATOM 3316 O O . THR A 1 424 ? 14.744 -5.432 43.516 1.00 33.09 424 THR A O 1
ATOM 3319 N N . ALA A 1 425 ? 16.357 -6.489 42.377 1.00 37.75 425 ALA A N 1
ATOM 3320 C CA . ALA A 1 425 ? 16.868 -5.317 41.684 1.00 37.75 425 ALA A CA 1
ATOM 3321 C C . ALA A 1 425 ? 16.136 -5.206 40.343 1.00 37.75 425 ALA A C 1
ATOM 3323 O O . ALA A 1 425 ? 16.153 -6.155 39.557 1.00 37.75 425 ALA A O 1
ATOM 3324 N N . THR A 1 426 ? 15.495 -4.067 40.091 1.00 46.69 426 THR A N 1
ATOM 3325 C CA . THR A 1 426 ? 14.920 -3.713 38.789 1.00 46.69 426 THR A CA 1
ATOM 3326 C C . THR A 1 426 ? 16.001 -3.853 37.716 1.00 46.69 426 THR A C 1
ATOM 3328 O O . THR A 1 426 ? 17.093 -3.296 37.868 1.00 46.69 426 THR A O 1
ATOM 3331 N N . ARG A 1 427 ? 15.745 -4.617 36.647 1.00 55.06 427 ARG A N 1
ATOM 3332 C CA . ARG A 1 427 ? 16.696 -4.735 35.531 1.00 55.06 427 ARG A CA 1
ATOM 3333 C C . ARG A 1 427 ? 16.679 -3.419 34.759 1.00 55.06 427 ARG A C 1
ATOM 3335 O O . ARG A 1 427 ? 15.657 -3.065 34.183 1.00 55.06 427 ARG A O 1
ATOM 3342 N N . THR A 1 428 ? 17.795 -2.698 34.721 1.00 53.44 428 THR A N 1
ATOM 3343 C CA . THR A 1 428 ? 17.962 -1.604 33.761 1.00 53.44 428 THR A CA 1
ATOM 3344 C C . THR A 1 428 ? 18.068 -2.193 32.349 1.00 53.44 428 THR A C 1
ATOM 3346 O O . THR A 1 428 ? 18.813 -3.160 32.155 1.00 53.44 428 THR A O 1
ATOM 3349 N N . PRO A 1 429 ? 17.317 -1.673 31.361 1.00 58.81 429 PRO A N 1
ATOM 3350 C CA . PRO A 1 429 ? 17.402 -2.164 29.991 1.00 58.81 429 PRO A CA 1
ATOM 3351 C C . PRO A 1 429 ? 18.801 -1.883 29.424 1.00 58.81 429 PRO A C 1
ATOM 3353 O O . PRO A 1 429 ? 19.317 -0.770 29.539 1.00 58.81 429 PRO A O 1
ATOM 3356 N N . ASN A 1 430 ? 19.442 -2.894 28.828 1.00 56.47 430 ASN A N 1
ATOM 3357 C CA . ASN A 1 430 ? 20.700 -2.674 28.117 1.00 56.47 430 ASN A CA 1
ATOM 3358 C C . ASN A 1 430 ? 20.434 -1.929 26.801 1.00 56.47 430 ASN A C 1
ATOM 3360 O O . ASN A 1 430 ? 19.391 -2.144 26.181 1.00 56.47 430 ASN A O 1
ATOM 3364 N N . PRO A 1 431 ? 21.397 -1.125 26.310 1.00 56.56 431 PRO A N 1
ATOM 3365 C CA . PRO A 1 431 ? 21.297 -0.531 24.983 1.00 56.56 431 PRO A CA 1
ATOM 3366 C C . PRO A 1 431 ? 21.066 -1.614 23.919 1.00 56.56 431 PRO A C 1
ATOM 3368 O O . PRO A 1 431 ? 21.625 -2.716 24.006 1.00 56.56 431 PRO A O 1
ATOM 3371 N N . VAL A 1 432 ? 20.236 -1.299 22.917 1.00 63.19 432 VAL A N 1
ATOM 3372 C CA . VAL A 1 432 ? 19.907 -2.197 21.801 1.00 63.19 432 VAL A CA 1
ATOM 3373 C C . VAL A 1 432 ? 21.189 -2.504 21.022 1.00 63.19 432 VAL A C 1
ATOM 3375 O O . VAL A 1 432 ? 21.630 -1.738 20.175 1.00 63.19 432 VAL A O 1
ATOM 3378 N N . LYS A 1 433 ? 21.851 -3.610 21.372 1.00 60.09 433 LYS A N 1
ATOM 3379 C CA . LYS A 1 433 ? 22.990 -4.138 20.618 1.00 60.09 433 LYS A CA 1
ATOM 3380 C C . LYS A 1 433 ? 22.502 -4.779 19.312 1.00 60.09 433 LYS A C 1
ATOM 3382 O O . LYS A 1 433 ? 21.501 -5.503 19.377 1.00 60.09 433 LYS A O 1
ATOM 3387 N N . PRO A 1 434 ? 23.216 -4.569 18.188 1.00 63.59 434 PRO A N 1
ATOM 3388 C CA . PRO A 1 434 ? 22.883 -5.188 16.910 1.00 63.59 434 PRO A CA 1
ATOM 3389 C C . PRO A 1 434 ? 22.945 -6.709 17.030 1.00 63.59 434 PRO A C 1
ATOM 3391 O O . PRO A 1 434 ? 23.840 -7.263 17.677 1.00 63.59 434 PRO A O 1
ATOM 3394 N N . THR A 1 435 ? 21.969 -7.377 16.428 1.00 63.31 435 THR A N 1
ATOM 3395 C CA . THR A 1 435 ? 21.797 -8.834 16.498 1.00 63.31 435 THR A CA 1
ATOM 3396 C C . THR A 1 435 ? 22.756 -9.578 15.568 1.00 63.31 435 THR A C 1
ATOM 3398 O O . THR A 1 435 ? 22.934 -10.787 15.710 1.00 63.31 435 THR A O 1
ATOM 3401 N N . GLY A 1 436 ? 23.409 -8.8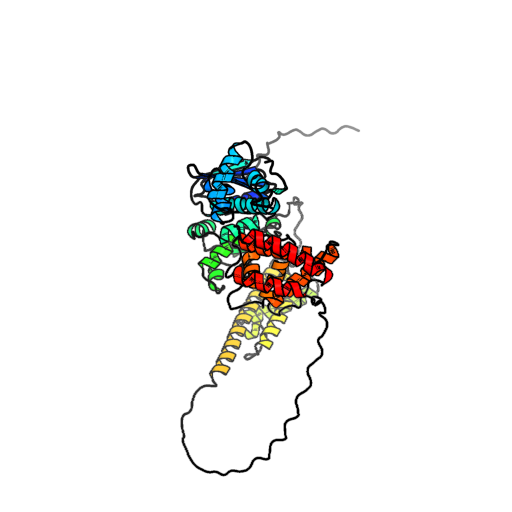60 14.643 1.00 62.62 436 GLY A N 1
ATOM 3402 C CA . GLY A 1 436 ? 24.307 -9.425 13.632 1.00 62.62 436 GLY A CA 1
ATOM 3403 C C . GLY A 1 436 ? 23.569 -9.971 12.406 1.00 62.62 436 GLY A C 1
ATOM 3404 O O . GLY A 1 436 ? 24.217 -10.414 11.460 1.00 62.62 436 GLY A O 1
ATOM 3405 N N . ASN A 1 437 ? 22.233 -9.910 12.402 1.00 76.88 437 ASN A N 1
ATOM 3406 C CA . ASN A 1 437 ? 21.386 -10.220 11.260 1.00 76.88 437 ASN A CA 1
ATOM 3407 C C . ASN A 1 437 ? 20.716 -8.929 10.765 1.00 76.88 437 ASN A C 1
ATOM 3409 O O . ASN A 1 437 ? 19.830 -8.392 11.426 1.00 76.88 437 ASN A O 1
ATOM 3413 N N . ALA A 1 438 ? 21.115 -8.467 9.578 1.00 74.88 438 ALA A N 1
ATOM 3414 C CA . ALA A 1 438 ? 20.640 -7.211 8.998 1.00 74.88 438 ALA A CA 1
ATOM 3415 C C . ALA A 1 438 ? 19.114 -7.164 8.792 1.00 74.88 438 ALA A C 1
ATOM 3417 O O . ALA A 1 438 ? 18.523 -6.091 8.864 1.00 74.88 438 ALA A O 1
ATOM 3418 N N . GLU A 1 439 ? 18.469 -8.311 8.555 1.00 78.62 439 GLU A N 1
ATOM 3419 C CA . GLU A 1 439 ? 17.011 -8.390 8.405 1.00 78.62 439 GLU A CA 1
ATOM 3420 C C . GLU A 1 439 ? 16.294 -8.177 9.744 1.00 78.62 439 GLU A C 1
ATOM 3422 O O . GLU A 1 439 ? 15.307 -7.449 9.817 1.00 78.62 439 GLU A O 1
ATOM 3427 N N . VAL A 1 440 ? 16.830 -8.762 10.818 1.00 83.12 440 VAL A N 1
ATOM 3428 C CA . VAL A 1 440 ? 16.287 -8.613 12.174 1.00 83.12 440 VAL A CA 1
ATOM 3429 C C . VAL A 1 440 ? 16.529 -7.201 12.694 1.00 83.12 440 VAL A C 1
ATOM 3431 O O . VAL A 1 440 ? 15.618 -6.608 13.261 1.00 83.12 440 VAL A O 1
ATOM 3434 N N . ASP A 1 441 ? 17.715 -6.637 12.459 1.00 80.81 441 ASP A N 1
ATOM 3435 C CA . ASP A 1 441 ? 18.037 -5.269 12.873 1.00 80.81 441 ASP A CA 1
ATOM 3436 C C . ASP A 1 441 ? 17.130 -4.243 12.160 1.00 80.81 441 ASP A C 1
ATOM 3438 O O . ASP A 1 441 ? 16.554 -3.377 12.815 1.00 80.81 441 ASP A O 1
ATOM 3442 N N . ALA A 1 442 ? 16.882 -4.405 10.853 1.00 81.25 442 ALA A N 1
ATOM 3443 C CA . ALA A 1 442 ? 15.925 -3.566 10.125 1.00 81.25 442 ALA A CA 1
ATOM 3444 C C . ALA A 1 442 ? 14.479 -3.728 10.635 1.00 81.25 442 ALA A C 1
ATOM 3446 O O . ALA A 1 442 ? 13.734 -2.750 10.710 1.00 81.25 442 ALA A O 1
ATOM 3447 N N . ALA A 1 443 ? 14.078 -4.946 11.014 1.00 86.00 443 ALA A N 1
ATOM 3448 C CA . ALA A 1 443 ? 12.759 -5.189 11.590 1.00 86.00 443 ALA A CA 1
ATOM 3449 C C . ALA A 1 443 ? 12.598 -4.534 12.971 1.00 86.00 443 ALA A C 1
ATOM 3451 O O . ALA A 1 443 ? 11.515 -4.033 13.280 1.00 86.00 443 ALA A O 1
ATOM 3452 N N . ILE A 1 444 ? 13.659 -4.508 13.790 1.00 87.06 444 ILE A N 1
ATOM 3453 C CA . ILE A 1 444 ? 13.676 -3.787 15.072 1.00 87.06 444 ILE A CA 1
ATOM 3454 C C . ILE A 1 444 ? 13.462 -2.291 14.831 1.00 87.06 444 ILE A C 1
ATOM 3456 O O . ILE A 1 444 ? 12.608 -1.699 15.486 1.00 87.06 444 ILE A O 1
ATOM 3460 N N . ASP A 1 445 ? 14.176 -1.694 13.876 1.00 84.31 445 ASP A N 1
ATOM 3461 C CA . ASP A 1 445 ? 14.026 -0.271 13.546 1.00 84.31 445 ASP A CA 1
ATOM 3462 C C . ASP A 1 445 ? 12.601 0.061 13.072 1.00 84.31 445 ASP A C 1
ATOM 3464 O O . ASP A 1 445 ? 12.009 1.058 13.488 1.00 84.31 445 ASP A O 1
ATOM 3468 N N . ASP A 1 446 ? 12.016 -0.797 12.232 1.00 82.81 446 ASP A N 1
ATOM 3469 C CA . ASP A 1 446 ? 10.622 -0.681 11.800 1.00 82.81 446 ASP A CA 1
ATOM 3470 C C . ASP A 1 446 ? 9.637 -0.771 12.970 1.00 82.81 446 ASP A C 1
ATOM 3472 O O . ASP A 1 446 ? 8.683 0.006 13.031 1.00 82.81 446 ASP A O 1
ATOM 3476 N N . PHE A 1 447 ? 9.866 -1.694 13.905 1.00 90.06 447 PHE A N 1
ATOM 3477 C CA . PHE A 1 447 ? 9.021 -1.860 15.083 1.00 90.06 447 PHE A CA 1
ATOM 3478 C C . PHE A 1 447 ? 9.103 -0.661 16.028 1.00 90.06 447 PHE A C 1
ATOM 3480 O O . PHE A 1 447 ? 8.073 -0.179 16.489 1.00 90.06 447 PHE A O 1
ATOM 3487 N N . LEU A 1 448 ? 10.299 -0.128 16.269 1.00 88.19 448 LEU A N 1
ATOM 3488 C CA . LEU A 1 448 ? 10.472 1.077 17.081 1.00 88.19 448 LEU A CA 1
ATOM 3489 C C . LEU A 1 448 ? 9.814 2.298 16.423 1.00 88.19 448 LEU A C 1
ATOM 3491 O O . LEU A 1 448 ? 9.130 3.060 17.101 1.00 88.19 448 LEU A O 1
ATOM 3495 N N . ALA A 1 449 ? 9.937 2.446 15.101 1.00 80.44 449 ALA A N 1
ATOM 3496 C CA . ALA A 1 449 ? 9.252 3.503 14.358 1.00 80.44 449 ALA A CA 1
ATOM 3497 C C . ALA A 1 449 ? 7.719 3.361 14.396 1.00 80.44 449 ALA A C 1
ATOM 3499 O O . ALA A 1 449 ? 7.009 4.364 14.349 1.00 80.44 449 ALA A O 1
ATOM 3500 N N . TYR A 1 450 ? 7.200 2.133 14.481 1.00 87.94 450 TYR A N 1
ATOM 3501 C CA . TYR A 1 450 ? 5.778 1.882 14.709 1.00 87.94 450 TYR A CA 1
ATOM 3502 C C . TYR A 1 450 ? 5.330 2.329 16.105 1.00 87.94 450 TYR A C 1
ATOM 3504 O O . TYR A 1 450 ? 4.353 3.063 16.207 1.00 87.94 450 TYR A O 1
ATOM 3512 N N . LEU A 1 451 ? 6.068 1.959 17.159 1.00 86.81 451 LEU A N 1
ATOM 3513 C CA . LEU A 1 451 ? 5.769 2.388 18.534 1.00 86.81 451 LEU A CA 1
ATOM 3514 C C . LEU A 1 451 ? 5.849 3.917 18.706 1.00 86.81 451 LEU A C 1
ATOM 3516 O O . LEU A 1 451 ? 5.130 4.499 19.512 1.00 86.81 451 LEU A O 1
ATOM 3520 N N . ASP A 1 452 ? 6.696 4.590 17.924 1.00 83.81 452 ASP A N 1
ATOM 3521 C CA . ASP A 1 452 ? 6.775 6.055 17.880 1.00 83.81 452 ASP A CA 1
ATOM 3522 C C . ASP A 1 452 ? 5.704 6.715 16.982 1.00 83.81 452 ASP A C 1
ATOM 3524 O O . ASP A 1 452 ? 5.774 7.922 16.738 1.00 83.81 452 ASP A O 1
ATOM 3528 N N . ASP A 1 453 ? 4.715 5.958 16.490 1.00 78.88 453 ASP A N 1
ATOM 3529 C CA . ASP A 1 453 ? 3.630 6.423 15.606 1.00 78.88 453 ASP A CA 1
ATOM 3530 C C . ASP A 1 453 ? 4.133 7.020 14.265 1.00 78.88 453 ASP A C 1
ATOM 3532 O O . ASP A 1 453 ? 3.447 7.796 13.594 1.00 78.88 453 ASP A O 1
ATOM 3536 N N . GLN A 1 454 ? 5.351 6.659 13.838 1.00 70.75 454 GLN A N 1
ATOM 3537 C CA . GLN A 1 454 ? 5.970 7.144 12.593 1.00 70.75 454 GLN A CA 1
ATOM 3538 C C . GLN A 1 454 ? 5.630 6.271 11.380 1.00 70.75 454 GLN A C 1
ATOM 3540 O O . GLN A 1 454 ? 5.720 6.727 10.237 1.00 70.75 454 GLN A O 1
ATOM 3545 N N . LYS A 1 455 ? 5.259 5.007 11.606 1.00 75.38 455 LYS A N 1
ATOM 3546 C CA . LYS A 1 455 ? 4.861 4.057 10.558 1.00 75.38 455 LYS A CA 1
ATOM 3547 C C . LYS A 1 455 ? 3.534 3.408 10.926 1.00 75.38 455 LYS A C 1
ATOM 3549 O O . LYS A 1 455 ? 3.321 3.063 12.075 1.00 75.38 455 LYS A O 1
ATOM 3554 N N . ALA A 1 456 ? 2.654 3.201 9.948 1.00 75.00 456 ALA A N 1
ATOM 3555 C CA . ALA A 1 456 ? 1.395 2.491 10.170 1.00 75.00 456 ALA A CA 1
ATOM 3556 C C . ALA A 1 456 ? 1.628 0.968 10.300 1.00 75.00 456 ALA A C 1
ATOM 3558 O O . ALA A 1 456 ? 2.521 0.447 9.622 1.00 75.00 456 ALA A O 1
ATOM 3559 N N . PRO A 1 457 ? 0.791 0.225 11.056 1.00 73.25 457 PRO A N 1
ATOM 3560 C CA . PRO A 1 457 ? 0.988 -1.210 11.293 1.00 73.25 457 PRO A CA 1
ATOM 3561 C C . PRO A 1 457 ? 1.112 -2.016 9.993 1.00 73.25 457 PRO A C 1
ATOM 3563 O O . PRO A 1 457 ? 1.955 -2.897 9.870 1.00 73.25 457 PRO A O 1
ATOM 3566 N N . LEU A 1 458 ? 0.310 -1.667 8.981 1.00 68.31 458 LEU A N 1
ATOM 3567 C CA . LEU A 1 458 ? 0.287 -2.334 7.677 1.00 68.31 458 LEU A CA 1
ATOM 3568 C C . LEU A 1 458 ? 1.638 -2.254 6.941 1.00 68.31 458 LEU A C 1
ATOM 3570 O O . LEU A 1 458 ? 2.030 -3.199 6.264 1.00 68.31 458 LEU A O 1
ATOM 3574 N N . VAL A 1 459 ? 2.351 -1.131 7.091 1.00 72.12 459 VAL A N 1
ATOM 3575 C CA . VAL A 1 459 ? 3.651 -0.878 6.443 1.00 72.12 459 VAL A CA 1
ATOM 3576 C C . VAL A 1 459 ? 4.739 -1.750 7.060 1.00 72.12 459 VAL A C 1
ATOM 3578 O O . VAL A 1 459 ? 5.612 -2.243 6.352 1.00 72.12 459 VAL A O 1
ATOM 3581 N N . VAL A 1 460 ? 4.659 -1.968 8.371 1.00 82.38 460 VAL A N 1
ATOM 3582 C CA . VAL A 1 460 ? 5.627 -2.755 9.144 1.00 82.38 460 VAL A CA 1
ATOM 3583 C C . VAL A 1 460 ? 5.149 -4.189 9.395 1.00 82.38 460 VAL A C 1
ATOM 3585 O O . VAL A 1 460 ? 5.721 -4.887 10.221 1.00 82.38 460 VAL A O 1
ATOM 3588 N N . SER A 1 461 ? 4.115 -4.655 8.685 1.00 78.75 461 SER A N 1
ATOM 3589 C CA . SER A 1 461 ? 3.461 -5.950 8.927 1.00 78.75 461 SER A CA 1
ATOM 3590 C C . SER A 1 461 ? 4.422 -7.133 8.951 1.00 78.75 461 SER A C 1
ATOM 3592 O O . SER A 1 461 ? 4.354 -7.969 9.854 1.00 78.75 461 SER A O 1
ATOM 3594 N N . ASP A 1 462 ? 5.322 -7.196 7.969 1.00 80.62 462 ASP A N 1
ATOM 3595 C CA . ASP A 1 462 ? 6.286 -8.288 7.850 1.00 80.62 462 ASP A CA 1
ATOM 3596 C C . ASP A 1 462 ? 7.323 -8.213 8.995 1.00 80.62 462 ASP A C 1
ATOM 3598 O O . ASP A 1 462 ? 7.621 -9.235 9.610 1.00 80.62 462 ASP A O 1
ATOM 3602 N N . SER A 1 463 ? 7.770 -7.007 9.367 1.00 86.19 463 SER A N 1
ATOM 3603 C CA . SER A 1 463 ? 8.689 -6.752 10.489 1.00 86.19 463 SER A CA 1
ATOM 3604 C C . SER A 1 463 ? 8.057 -7.088 11.849 1.00 86.19 463 SER A C 1
ATOM 3606 O O . SER A 1 463 ? 8.657 -7.796 12.657 1.00 86.19 463 SER A O 1
ATOM 3608 N N . LEU A 1 464 ? 6.809 -6.670 12.085 1.00 85.94 464 LEU A N 1
ATOM 3609 C CA . LEU A 1 464 ? 6.050 -7.009 13.292 1.00 85.94 464 LEU A CA 1
ATOM 3610 C C . LEU A 1 464 ? 5.797 -8.517 13.390 1.00 85.94 464 LEU A C 1
ATOM 3612 O O . LEU A 1 464 ? 5.973 -9.103 14.456 1.00 85.94 464 LEU A O 1
ATOM 3616 N N . SER A 1 465 ? 5.430 -9.157 12.276 1.00 85.81 465 SER A N 1
ATOM 3617 C CA . SER A 1 465 ? 5.213 -10.609 12.220 1.00 85.81 465 SER A CA 1
ATOM 3618 C C . SER A 1 465 ? 6.499 -11.396 12.464 1.00 85.81 465 SER A C 1
ATOM 3620 O O . SER A 1 465 ? 6.451 -12.473 13.050 1.00 85.81 465 SER A O 1
ATOM 3622 N N . LEU A 1 466 ? 7.649 -10.875 12.027 1.00 86.50 466 LEU A N 1
ATOM 3623 C CA . LEU A 1 466 ? 8.953 -11.493 12.256 1.00 86.50 466 LEU A CA 1
ATOM 3624 C C . LEU A 1 466 ? 9.345 -11.451 13.740 1.00 86.50 466 LEU A C 1
ATOM 3626 O O . LEU A 1 466 ? 9.841 -12.446 14.270 1.00 86.50 466 LEU A O 1
ATOM 3630 N N . LEU A 1 467 ? 9.117 -10.313 14.401 1.00 86.31 467 LEU A N 1
ATOM 3631 C CA . LEU A 1 467 ? 9.536 -10.076 15.785 1.00 86.31 467 LEU A CA 1
ATOM 3632 C C . LEU A 1 467 ? 8.584 -10.665 16.826 1.00 86.31 467 LEU A C 1
ATOM 3634 O O . LEU A 1 467 ? 9.038 -11.194 17.836 1.00 86.31 467 LEU A O 1
ATOM 3638 N N . LEU A 1 468 ? 7.274 -10.567 16.599 1.00 87.00 468 LEU A N 1
ATOM 3639 C CA . LEU A 1 468 ? 6.250 -10.962 17.572 1.00 87.00 468 LEU A CA 1
ATOM 3640 C C . LEU A 1 468 ? 5.791 -12.415 17.395 1.00 87.00 468 LEU A C 1
ATOM 3642 O O . LEU A 1 468 ? 4.879 -12.866 18.081 1.00 87.00 468 LEU A O 1
ATOM 3646 N N . ARG A 1 469 ? 6.412 -13.164 16.481 1.00 84.56 469 ARG A N 1
ATOM 3647 C CA . ARG A 1 469 ? 6.020 -14.531 16.130 1.00 84.56 469 ARG A CA 1
ATOM 3648 C C . ARG A 1 469 ? 5.935 -15.456 17.350 1.00 84.56 469 ARG A C 1
ATOM 3650 O O . ARG A 1 469 ? 6.863 -15.530 18.151 1.00 84.56 469 ARG A O 1
ATOM 3657 N N . THR A 1 470 ? 4.861 -16.242 17.425 1.00 82.94 470 THR A N 1
ATOM 3658 C CA . THR A 1 470 ? 4.635 -17.235 18.500 1.00 82.94 470 THR A CA 1
ATOM 3659 C C . THR A 1 470 ? 4.890 -18.683 18.083 1.00 82.94 470 THR A C 1
ATOM 3661 O O . THR A 1 470 ? 4.937 -19.571 18.930 1.00 82.94 470 THR A O 1
ATOM 3664 N N . GLU A 1 471 ? 5.128 -18.926 16.794 1.00 77.19 471 GLU A N 1
ATOM 3665 C CA . GLU A 1 471 ? 5.456 -20.246 16.250 1.00 77.19 471 GLU A CA 1
ATOM 3666 C C . GLU A 1 471 ? 6.920 -20.321 15.781 1.00 77.19 471 GLU A C 1
ATOM 3668 O O . GLU A 1 471 ? 7.418 -19.365 15.179 1.00 77.19 471 GLU A O 1
ATOM 3673 N N . PRO A 1 472 ? 7.616 -21.454 15.979 1.00 68.62 472 PRO A N 1
ATOM 3674 C CA . PRO A 1 472 ? 8.974 -21.634 15.477 1.00 68.62 472 PRO A CA 1
ATOM 3675 C C . PRO A 1 472 ? 9.021 -21.676 13.933 1.00 68.62 472 PRO A C 1
ATOM 3677 O O . PRO A 1 472 ? 8.085 -22.170 13.299 1.00 68.62 472 PRO A O 1
ATOM 3680 N N . PRO A 1 473 ? 10.122 -21.226 13.297 1.00 72.00 473 PRO A N 1
ATOM 3681 C CA . PRO A 1 473 ? 11.348 -20.702 13.903 1.00 72.00 473 PRO A CA 1
ATOM 3682 C C . PRO A 1 473 ? 11.220 -19.232 14.340 1.00 72.00 473 PRO A C 1
ATOM 3684 O O . PRO A 1 473 ? 10.727 -18.386 13.593 1.00 72.00 473 PRO A O 1
ATOM 3687 N N . PHE A 1 474 ? 11.717 -18.934 15.543 1.00 77.94 474 PHE A N 1
ATOM 3688 C CA . PHE A 1 474 ? 11.744 -17.583 16.106 1.00 77.94 474 PHE A CA 1
ATOM 3689 C C . PHE A 1 474 ? 12.953 -16.805 15.581 1.00 77.94 474 PHE A C 1
ATOM 3691 O O . PHE A 1 474 ? 14.082 -17.284 15.687 1.00 77.94 474 PHE A O 1
ATOM 3698 N N . ALA A 1 475 ? 12.729 -15.601 15.046 1.00 76.50 475 ALA A N 1
ATOM 3699 C CA . ALA A 1 475 ? 13.817 -14.707 14.646 1.00 76.50 475 ALA A CA 1
ATOM 3700 C C . ALA A 1 475 ? 14.528 -14.098 15.865 1.00 76.50 475 ALA A C 1
ATOM 3702 O O . ALA A 1 475 ? 15.751 -13.968 15.877 1.00 76.50 475 ALA A O 1
ATOM 3703 N N . LEU A 1 476 ? 13.758 -13.775 16.909 1.00 82.44 476 LEU A N 1
ATOM 3704 C CA . LEU A 1 476 ? 14.249 -13.329 18.206 1.00 82.44 476 LEU A CA 1
ATOM 3705 C C . LEU A 1 476 ? 13.485 -14.018 19.340 1.00 82.44 476 LEU A C 1
ATOM 3707 O O . LEU A 1 476 ? 12.284 -14.252 19.212 1.00 82.44 476 LEU A O 1
ATOM 3711 N N . PRO A 1 477 ? 14.156 -14.327 20.462 1.00 84.56 477 PRO A N 1
ATOM 3712 C CA . PRO A 1 477 ? 13.471 -14.803 21.651 1.00 84.56 477 PRO A CA 1
ATOM 3713 C C . PRO A 1 477 ? 12.617 -13.679 22.255 1.00 84.56 477 PRO A C 1
ATOM 3715 O O . PRO A 1 477 ? 13.007 -12.507 22.259 1.00 84.56 477 PRO A O 1
ATOM 3718 N N . ARG A 1 478 ? 11.459 -14.046 22.803 1.00 86.94 478 ARG A N 1
ATOM 3719 C CA . ARG A 1 478 ? 10.473 -13.134 23.404 1.00 86.94 478 ARG A CA 1
ATOM 3720 C C . ARG A 1 478 ? 11.078 -12.233 24.485 1.00 86.94 478 ARG A C 1
ATOM 3722 O O . ARG A 1 478 ? 10.782 -11.041 24.517 1.00 86.94 478 ARG A O 1
ATOM 3729 N N . GLU A 1 479 ? 11.998 -12.761 25.291 1.00 84.31 479 GLU A N 1
ATOM 3730 C CA . GLU A 1 479 ? 12.676 -12.008 26.354 1.00 84.31 479 GLU A CA 1
ATOM 3731 C C . GLU A 1 479 ? 13.507 -10.850 25.781 1.00 84.31 479 GLU A C 1
ATOM 3733 O O . GLU A 1 479 ? 13.656 -9.801 26.411 1.00 84.31 479 GLU A O 1
ATOM 3738 N N . ARG A 1 480 ? 14.046 -11.025 24.567 1.00 84.00 480 ARG A N 1
ATOM 3739 C CA . ARG A 1 480 ? 14.807 -9.984 23.871 1.00 84.00 480 ARG A CA 1
ATOM 3740 C C . ARG A 1 480 ? 13.888 -8.916 23.290 1.00 84.00 480 ARG A C 1
ATOM 3742 O O . ARG A 1 480 ? 14.238 -7.742 23.345 1.00 84.00 480 ARG A O 1
ATOM 3749 N N . VAL A 1 481 ? 12.715 -9.299 22.789 1.00 86.88 481 VAL A N 1
ATOM 3750 C CA . VAL A 1 481 ? 11.684 -8.343 22.352 1.00 86.88 481 VAL A CA 1
ATOM 3751 C C . VAL A 1 481 ? 11.203 -7.501 23.537 1.00 86.88 481 VAL A C 1
ATOM 3753 O O . VAL A 1 481 ? 11.112 -6.281 23.419 1.00 86.88 481 VAL A O 1
ATOM 3756 N N . ALA A 1 482 ? 10.989 -8.120 24.702 1.00 86.44 482 ALA A N 1
ATOM 3757 C CA . ALA A 1 482 ? 10.624 -7.412 25.929 1.00 86.44 482 ALA A CA 1
ATOM 3758 C C . ALA A 1 482 ? 11.709 -6.410 26.362 1.00 86.44 482 ALA A C 1
ATOM 3760 O O . ALA A 1 482 ? 11.395 -5.284 26.738 1.00 86.44 482 ALA A O 1
ATOM 3761 N N . GLU A 1 483 ? 12.991 -6.774 26.246 1.00 85.50 483 GLU A N 1
ATOM 3762 C CA . GLU A 1 483 ? 14.108 -5.862 26.529 1.00 85.50 483 GLU A CA 1
ATOM 3763 C C . GLU A 1 483 ? 14.155 -4.664 25.564 1.00 85.50 483 GLU A C 1
ATOM 3765 O O . GLU A 1 483 ? 14.434 -3.546 25.996 1.00 85.50 483 GLU A O 1
ATOM 3770 N N . ILE A 1 484 ? 13.853 -4.872 24.277 1.00 87.00 484 ILE A N 1
ATOM 3771 C CA . ILE A 1 484 ? 13.782 -3.795 23.275 1.00 87.00 484 ILE A CA 1
ATOM 3772 C C . ILE A 1 484 ? 12.645 -2.823 23.612 1.00 87.00 484 ILE A C 1
ATOM 3774 O O . ILE A 1 484 ? 12.875 -1.614 23.667 1.00 87.00 484 ILE A O 1
ATOM 3778 N N . VAL A 1 485 ? 11.446 -3.342 23.896 1.00 88.44 485 VAL A N 1
ATOM 3779 C CA . VAL A 1 485 ? 10.285 -2.525 24.289 1.00 88.44 485 VAL A CA 1
ATOM 3780 C C . VAL A 1 485 ? 10.562 -1.770 25.588 1.00 88.44 485 VAL A C 1
ATOM 3782 O O . VAL A 1 485 ? 10.273 -0.579 25.675 1.00 88.44 485 VAL A O 1
ATOM 3785 N N . ALA A 1 486 ? 11.183 -2.414 26.579 1.00 86.19 486 ALA A N 1
ATOM 3786 C CA . ALA A 1 486 ? 11.569 -1.760 27.825 1.00 86.19 486 ALA A CA 1
ATOM 3787 C C . ALA A 1 486 ? 12.607 -0.646 27.605 1.00 86.19 486 ALA A C 1
ATOM 3789 O O . ALA A 1 486 ? 12.504 0.419 28.214 1.00 86.19 486 ALA A O 1
ATOM 3790 N N . GLY A 1 487 ? 13.585 -0.858 26.718 1.00 85.25 487 GLY A N 1
ATOM 3791 C CA . GLY A 1 487 ? 14.566 0.163 26.342 1.00 85.25 487 GLY A CA 1
ATOM 3792 C C . GLY A 1 487 ? 13.927 1.371 25.655 1.00 85.25 487 GLY A C 1
ATOM 3793 O O . GLY A 1 487 ? 14.233 2.512 26.002 1.00 85.25 487 GLY A O 1
ATOM 3794 N N . TRP A 1 488 ? 12.997 1.131 24.729 1.00 90.31 488 TRP A N 1
ATOM 3795 C CA . TRP A 1 488 ? 12.200 2.184 24.099 1.00 90.31 488 TRP A CA 1
ATOM 3796 C C . TRP A 1 488 ? 11.357 2.950 25.125 1.00 90.31 488 TRP A C 1
ATOM 3798 O O . TRP A 1 488 ? 11.433 4.178 25.189 1.00 90.31 488 TRP A O 1
ATOM 3808 N N . ALA A 1 489 ? 10.631 2.233 25.986 1.00 87.56 489 ALA A N 1
ATOM 3809 C CA . ALA A 1 489 ? 9.768 2.825 27.000 1.00 87.56 489 ALA A CA 1
ATOM 3810 C C . ALA A 1 489 ? 10.563 3.693 27.984 1.00 87.56 489 ALA A C 1
ATOM 3812 O O . ALA A 1 489 ? 10.108 4.775 28.344 1.00 87.56 489 ALA A O 1
ATOM 3813 N N . TYR A 1 490 ? 11.772 3.269 28.369 1.00 85.31 490 TYR A N 1
ATOM 3814 C CA . TYR A 1 490 ? 12.667 4.049 29.226 1.00 85.31 490 TYR A CA 1
ATOM 3815 C C . TYR A 1 490 ? 13.104 5.362 28.563 1.00 85.31 490 TYR A C 1
ATOM 3817 O O . TYR A 1 490 ? 13.049 6.426 29.184 1.00 85.31 490 TYR A O 1
ATOM 3825 N N . ASN A 1 491 ? 13.487 5.307 27.284 1.00 84.19 491 ASN A N 1
ATOM 3826 C CA . ASN A 1 491 ? 13.863 6.498 26.523 1.00 84.19 491 ASN A CA 1
ATOM 3827 C C . ASN A 1 491 ? 12.679 7.464 26.362 1.00 84.19 491 ASN A C 1
ATOM 3829 O O . ASN A 1 491 ? 12.835 8.663 26.600 1.00 84.19 491 ASN A O 1
ATOM 3833 N N . GLN A 1 492 ? 11.491 6.955 26.023 1.00 84.12 492 GLN A N 1
ATOM 3834 C CA . GLN A 1 492 ? 10.284 7.774 25.876 1.00 84.12 492 GLN A CA 1
ATOM 3835 C C . GLN A 1 492 ? 9.809 8.360 27.210 1.00 84.12 492 GLN A C 1
ATOM 3837 O O . GLN A 1 492 ? 9.460 9.539 27.265 1.00 84.12 492 GLN A O 1
ATOM 3842 N N . ALA A 1 493 ? 9.856 7.589 28.299 1.00 84.75 493 ALA A N 1
ATOM 3843 C CA . ALA A 1 493 ? 9.518 8.057 29.643 1.00 84.75 493 ALA A CA 1
ATOM 3844 C C . ALA A 1 493 ? 10.410 9.236 30.059 1.00 84.75 493 ALA A C 1
ATOM 3846 O O . ALA A 1 493 ? 9.914 10.258 30.539 1.00 84.75 493 ALA A O 1
ATOM 3847 N N . SER A 1 494 ? 11.718 9.134 29.791 1.00 82.88 494 SER A N 1
ATOM 3848 C CA . SER A 1 494 ? 12.678 10.205 30.064 1.00 82.88 494 SER A CA 1
ATOM 3849 C C . SER A 1 494 ? 12.431 11.451 29.207 1.00 82.88 494 SER A C 1
ATOM 3851 O O . SER A 1 494 ? 12.419 12.559 29.742 1.00 82.88 494 SER A O 1
ATOM 3853 N N . GLN A 1 495 ? 12.192 11.290 27.901 1.00 80.56 495 GLN A N 1
ATOM 3854 C CA . GLN A 1 495 ? 11.955 12.414 26.987 1.00 80.56 495 GLN A CA 1
ATOM 3855 C C . GLN A 1 495 ? 10.627 13.133 27.254 1.00 80.56 495 GLN A C 1
ATOM 3857 O O . GLN A 1 495 ? 10.563 14.358 27.168 1.00 80.56 495 GLN A O 1
ATOM 3862 N N . ARG A 1 496 ? 9.566 12.385 27.579 1.00 80.38 496 ARG A N 1
ATOM 3863 C CA . ARG A 1 496 ? 8.205 12.916 27.765 1.00 80.38 496 ARG A CA 1
ATOM 3864 C C . ARG A 1 496 ? 7.866 13.253 29.219 1.00 80.38 496 ARG A C 1
ATOM 3866 O O . ARG A 1 496 ? 6.757 13.714 29.468 1.00 80.38 496 ARG A O 1
ATOM 3873 N N . GLN A 1 497 ? 8.790 13.017 30.157 1.00 79.56 497 GLN A N 1
ATOM 3874 C CA . GLN A 1 497 ? 8.578 13.160 31.606 1.00 79.56 497 GLN A CA 1
ATOM 3875 C C . GLN A 1 497 ? 7.319 12.423 32.097 1.00 79.56 497 GLN A C 1
ATOM 3877 O O . GLN A 1 497 ? 6.524 12.952 32.873 1.00 79.56 497 GLN A O 1
ATOM 3882 N N . ARG A 1 498 ? 7.122 11.195 31.610 1.00 82.62 498 ARG A N 1
ATOM 3883 C CA . ARG A 1 498 ? 5.991 10.327 31.967 1.00 82.62 498 ARG A CA 1
ATOM 3884 C C . ARG A 1 498 ? 6.470 9.082 32.712 1.00 82.62 498 ARG A C 1
ATOM 3886 O O . ARG A 1 498 ? 7.618 8.686 32.513 1.00 82.62 498 ARG A O 1
ATOM 3893 N N . PRO A 1 499 ? 5.623 8.460 33.552 1.00 82.44 499 PRO A N 1
ATOM 3894 C CA . PRO A 1 499 ? 5.994 7.236 34.255 1.00 82.44 499 PRO A CA 1
ATOM 3895 C C . PRO A 1 499 ? 6.217 6.080 33.269 1.00 82.44 499 PRO A C 1
ATOM 3897 O O . PRO A 1 499 ? 5.601 6.026 32.197 1.00 82.44 499 PRO A O 1
ATOM 3900 N N . LEU A 1 500 ? 7.117 5.156 33.617 1.00 84.94 500 LEU A N 1
ATOM 3901 C CA . LEU A 1 500 ? 7.529 4.076 32.715 1.00 84.94 500 LEU A CA 1
ATOM 3902 C C . LEU A 1 500 ? 6.365 3.131 32.406 1.00 84.94 500 LEU A C 1
ATOM 3904 O O . LEU A 1 500 ? 6.224 2.664 31.275 1.00 84.94 500 LEU A O 1
ATOM 3908 N N . ASN A 1 501 ? 5.515 2.873 33.398 1.00 82.88 501 ASN A N 1
ATOM 3909 C CA . ASN A 1 501 ? 4.345 2.017 33.252 1.00 82.88 501 ASN A CA 1
ATOM 3910 C C . ASN A 1 501 ? 3.369 2.493 32.164 1.00 82.88 501 ASN A C 1
ATOM 3912 O O . ASN A 1 501 ? 2.761 1.654 31.506 1.00 82.88 501 ASN A O 1
ATOM 3916 N N . GLU A 1 502 ? 3.238 3.801 31.926 1.00 82.31 502 GLU A N 1
ATOM 3917 C CA . GLU A 1 502 ? 2.400 4.339 30.852 1.00 82.31 502 GLU A CA 1
ATOM 3918 C C . GLU A 1 502 ? 2.995 4.059 29.481 1.00 82.31 502 GLU A C 1
ATOM 3920 O O . GLU A 1 502 ? 2.255 3.734 28.559 1.00 82.31 502 GLU A O 1
ATOM 3925 N N . MET A 1 503 ? 4.317 4.152 29.339 1.00 85.44 503 MET A N 1
ATOM 3926 C CA . MET A 1 503 ? 4.978 3.867 28.064 1.00 85.44 503 MET A CA 1
ATOM 3927 C C . MET A 1 503 ? 4.955 2.365 27.766 1.00 85.44 503 MET A C 1
ATOM 3929 O O . MET A 1 503 ? 4.664 1.963 26.645 1.00 85.44 503 MET A O 1
ATOM 3933 N N . LEU A 1 504 ? 5.172 1.520 28.778 1.00 84.69 504 LEU A N 1
ATOM 3934 C CA . LEU A 1 504 ? 5.021 0.068 28.638 1.00 84.69 504 LEU A CA 1
ATOM 3935 C C . LEU A 1 504 ? 3.585 -0.326 28.270 1.00 84.69 504 LEU A C 1
ATOM 3937 O O . LEU A 1 504 ? 3.388 -1.207 27.434 1.00 84.69 504 LEU A O 1
ATOM 3941 N N . LEU A 1 505 ? 2.588 0.332 28.869 1.00 82.44 505 LEU A N 1
ATOM 3942 C CA . LEU A 1 505 ? 1.185 0.113 28.531 1.00 82.44 505 LEU A CA 1
ATOM 3943 C C . LEU A 1 505 ? 0.878 0.568 27.100 1.00 82.44 505 LEU A C 1
ATOM 3945 O O . LEU A 1 505 ? 0.250 -0.188 26.369 1.00 82.44 505 LEU A O 1
ATOM 3949 N N . ALA A 1 506 ? 1.379 1.734 26.681 1.00 80.75 506 ALA A N 1
ATOM 3950 C CA . ALA A 1 506 ? 1.220 2.230 25.315 1.00 80.75 506 ALA A CA 1
ATOM 3951 C C . ALA A 1 506 ? 1.802 1.248 24.285 1.00 80.75 506 ALA A C 1
ATOM 3953 O O . ALA A 1 506 ? 1.128 0.902 23.322 1.00 80.75 506 ALA A O 1
ATOM 3954 N N . ALA A 1 507 ? 2.995 0.697 24.536 1.00 86.31 507 ALA A N 1
ATOM 3955 C CA . ALA A 1 507 ? 3.565 -0.320 23.653 1.00 86.31 507 ALA A CA 1
ATOM 3956 C C . ALA A 1 507 ? 2.711 -1.597 23.585 1.00 86.31 507 ALA A C 1
ATOM 3958 O O . ALA A 1 507 ? 2.545 -2.174 22.512 1.00 86.31 507 ALA A O 1
ATOM 3959 N N . LEU A 1 508 ? 2.157 -2.054 24.713 1.00 86.38 508 LEU A N 1
ATOM 3960 C CA . LEU A 1 508 ? 1.241 -3.200 24.731 1.00 86.38 508 LEU A CA 1
ATOM 3961 C C . LEU A 1 508 ? -0.056 -2.908 23.966 1.00 86.38 508 LEU A C 1
ATOM 3963 O O . LEU A 1 508 ? -0.546 -3.781 23.247 1.00 86.38 508 LEU A O 1
ATOM 3967 N N . GLU A 1 509 ? -0.596 -1.698 24.099 1.00 82.12 509 GLU A N 1
ATOM 3968 C CA . GLU A 1 509 ? -1.761 -1.230 23.348 1.00 82.12 509 GLU A CA 1
ATOM 3969 C C . GLU A 1 509 ? -1.475 -1.179 21.847 1.00 82.12 509 GLU A C 1
ATOM 3971 O O . GLU A 1 509 ? -2.286 -1.687 21.076 1.00 82.12 509 GLU A O 1
ATOM 3976 N N . ASP A 1 510 ? -0.313 -0.675 21.430 1.00 82.94 510 ASP A N 1
ATOM 3977 C CA . ASP A 1 510 ? 0.087 -0.618 20.023 1.00 82.94 510 ASP A CA 1
ATOM 3978 C C . ASP A 1 510 ? 0.327 -2.029 19.449 1.00 82.94 510 ASP A C 1
ATOM 3980 O O . ASP A 1 510 ? -0.085 -2.326 18.325 1.00 82.94 510 ASP A O 1
ATOM 3984 N N . ILE A 1 511 ? 0.922 -2.955 20.212 1.00 85.56 511 ILE A N 1
ATOM 3985 C CA . ILE A 1 511 ? 1.046 -4.366 19.797 1.00 85.56 511 ILE A CA 1
ATOM 3986 C C . ILE A 1 511 ? -0.343 -5.002 19.641 1.00 85.56 511 ILE A C 1
ATOM 3988 O O . ILE A 1 511 ? -0.603 -5.689 18.653 1.00 85.56 511 ILE A O 1
ATOM 3992 N N . ARG A 1 512 ? -1.257 -4.751 20.585 1.00 81.69 512 ARG A N 1
ATOM 3993 C CA . ARG A 1 512 ? -2.652 -5.216 20.510 1.00 81.69 512 ARG A CA 1
ATOM 3994 C C . ARG A 1 512 ? -3.406 -4.594 19.344 1.00 81.69 512 ARG A C 1
ATOM 3996 O O . ARG A 1 512 ? -4.204 -5.259 18.698 1.00 81.69 512 ARG A O 1
ATOM 4003 N N . HIS A 1 513 ? -3.145 -3.334 19.041 1.00 76.62 513 HIS A N 1
ATOM 4004 C CA . HIS A 1 513 ? -3.713 -2.672 17.882 1.00 76.62 513 HIS A CA 1
ATOM 4005 C C . HIS A 1 513 ? -3.259 -3.353 16.575 1.00 76.62 513 HIS A C 1
ATOM 4007 O O . HIS A 1 513 ? -4.083 -3.623 15.701 1.00 76.62 513 HIS A O 1
ATOM 4013 N N . ALA A 1 514 ? -1.978 -3.725 16.462 1.00 78.44 514 ALA A N 1
ATOM 4014 C CA . ALA A 1 514 ? -1.473 -4.486 15.316 1.00 78.44 514 ALA A CA 1
ATOM 4015 C C . ALA A 1 514 ? -2.083 -5.901 15.213 1.00 78.44 514 ALA A C 1
ATOM 4017 O O . ALA A 1 514 ? -2.361 -6.375 14.107 1.00 78.44 514 ALA A O 1
ATOM 4018 N N . GLU A 1 515 ? -2.315 -6.561 16.352 1.00 79.12 515 GLU A N 1
ATOM 4019 C CA . GLU A 1 515 ? -3.011 -7.851 16.442 1.00 79.12 515 GLU A CA 1
ATOM 4020 C C . GLU A 1 515 ? -4.467 -7.746 15.971 1.00 79.12 515 GLU A C 1
ATOM 4022 O O . GLU A 1 515 ? -4.860 -8.450 15.039 1.00 79.12 515 GLU A O 1
ATOM 4027 N N . ARG A 1 516 ? -5.237 -6.803 16.524 1.00 74.25 516 ARG A N 1
ATOM 4028 C CA . ARG A 1 516 ? -6.631 -6.521 16.140 1.00 74.25 516 ARG A CA 1
ATOM 4029 C C . ARG A 1 516 ? -6.789 -6.165 14.667 1.00 74.25 516 ARG A C 1
ATOM 4031 O O . ARG A 1 516 ? -7.751 -6.586 14.029 1.00 74.25 516 ARG A O 1
ATOM 4038 N N . ALA A 1 517 ? -5.821 -5.450 14.104 1.00 68.94 517 ALA A N 1
ATOM 4039 C CA . ALA A 1 517 ? -5.778 -5.139 12.679 1.00 68.94 517 ALA A CA 1
ATOM 4040 C C . ALA A 1 517 ? -5.451 -6.366 11.790 1.00 68.94 517 ALA A C 1
ATOM 4042 O O . ALA A 1 517 ? -5.384 -6.236 10.567 1.00 68.94 517 ALA A O 1
ATOM 4043 N N . ARG A 1 518 ? -5.244 -7.557 12.379 1.00 73.19 518 ARG A N 1
ATOM 4044 C CA . ARG A 1 518 ? -4.868 -8.825 11.718 1.00 73.19 518 ARG A CA 1
ATOM 4045 C C . ARG A 1 518 ? -3.609 -8.722 10.864 1.00 73.19 518 ARG A C 1
ATOM 4047 O O . ARG A 1 518 ? -3.466 -9.383 9.836 1.00 73.19 518 ARG A O 1
ATOM 4054 N N . VAL A 1 519 ? -2.686 -7.876 11.302 1.00 75.75 519 VAL A N 1
ATOM 4055 C CA . VAL A 1 519 ? -1.444 -7.594 10.583 1.00 75.75 519 VAL A CA 1
ATOM 4056 C C . VAL A 1 519 ? -0.338 -8.588 10.958 1.00 75.75 519 VAL A C 1
ATOM 4058 O O . VAL A 1 519 ? 0.601 -8.785 10.183 1.00 75.75 519 VAL A O 1
ATOM 4061 N N . LEU A 1 520 ? -0.458 -9.232 12.124 1.00 81.25 520 LEU A N 1
ATOM 4062 C CA . LEU A 1 520 ? 0.503 -10.197 12.655 1.00 81.25 520 LEU A CA 1
ATOM 4063 C C . LEU A 1 520 ? 0.218 -11.614 12.135 1.00 81.25 520 LEU A C 1
ATOM 4065 O O . LEU A 1 520 ? -0.843 -12.182 12.386 1.00 81.25 520 LEU A O 1
ATOM 4069 N N . LYS A 1 521 ? 1.184 -12.212 11.434 1.00 79.12 521 LYS A N 1
ATOM 4070 C CA . LYS A 1 521 ? 1.129 -13.614 10.981 1.00 79.12 521 LYS A CA 1
ATOM 4071 C C . LYS A 1 521 ? 1.748 -14.538 12.038 1.00 79.12 521 LYS A C 1
ATOM 4073 O O . LYS A 1 521 ? 2.767 -14.191 12.624 1.00 79.12 521 LYS A O 1
ATOM 4078 N N . ALA A 1 522 ? 1.180 -15.735 12.231 1.00 77.44 522 ALA A N 1
ATOM 4079 C CA . ALA A 1 522 ? 1.672 -16.745 13.188 1.00 77.44 522 ALA A CA 1
ATOM 4080 C C . ALA A 1 522 ? 1.824 -16.215 14.637 1.00 77.44 522 ALA A C 1
ATOM 4082 O O . ALA A 1 522 ? 2.783 -16.534 15.354 1.00 77.44 522 ALA A O 1
ATOM 4083 N N . PHE A 1 523 ? 0.869 -15.374 15.045 1.00 83.50 523 PHE A N 1
ATOM 4084 C CA . PHE A 1 523 ? 0.765 -14.771 16.370 1.00 83.50 523 PHE A CA 1
ATOM 4085 C C . PHE A 1 523 ? -0.418 -15.371 17.134 1.00 83.50 523 PHE A C 1
ATOM 4087 O O . PHE A 1 523 ? -1.544 -15.359 16.640 1.00 83.50 523 PHE A O 1
ATOM 4094 N N . ASN A 1 524 ? -0.163 -15.878 18.337 1.00 81.56 524 ASN A N 1
ATOM 4095 C CA . ASN A 1 524 ? -1.164 -16.419 19.242 1.00 81.56 524 ASN A CA 1
ATOM 4096 C C . ASN A 1 524 ? -1.265 -15.521 20.494 1.00 81.56 524 ASN A C 1
ATOM 4098 O O . ASN A 1 524 ? -0.393 -15.608 21.370 1.00 81.56 524 ASN A O 1
ATOM 4102 N N . PRO A 1 525 ? -2.316 -14.686 20.601 1.00 78.81 525 PRO A N 1
ATOM 4103 C CA . PRO A 1 525 ? -2.466 -13.722 21.689 1.00 78.81 525 PRO A CA 1
ATOM 4104 C C . PRO A 1 525 ? -2.556 -14.389 23.067 1.00 78.81 525 PRO A C 1
ATOM 4106 O O . PRO A 1 525 ? -1.933 -13.901 24.012 1.00 78.81 525 PRO A O 1
ATOM 4109 N N . ASP A 1 526 ? -3.250 -15.526 23.174 1.00 73.75 526 ASP A N 1
ATOM 4110 C CA . ASP A 1 526 ? -3.491 -16.216 24.449 1.00 73.75 526 ASP A CA 1
ATOM 4111 C C . ASP A 1 526 ? -2.184 -16.661 25.108 1.00 73.75 526 ASP A C 1
ATOM 4113 O O . ASP A 1 526 ? -2.002 -16.540 26.316 1.00 73.75 526 ASP A O 1
ATOM 4117 N N . THR A 1 527 ? -1.242 -17.138 24.295 1.00 76.62 527 THR A N 1
ATOM 4118 C CA . THR A 1 527 ? 0.068 -17.599 24.778 1.00 76.62 527 THR A CA 1
ATOM 4119 C C . THR A 1 527 ? 1.098 -16.477 24.887 1.00 76.62 527 THR A C 1
ATOM 4121 O O . THR A 1 527 ? 2.013 -16.553 25.708 1.00 76.62 527 THR A O 1
ATOM 4124 N N . PHE A 1 528 ? 0.970 -15.433 24.064 1.00 83.62 528 PHE A N 1
ATOM 4125 C CA . PHE A 1 528 ? 1.960 -14.367 23.990 1.00 83.62 528 PHE A CA 1
ATOM 4126 C C . PHE A 1 528 ? 1.834 -13.387 25.150 1.00 83.62 528 PHE A C 1
ATOM 4128 O O . PHE A 1 528 ? 2.821 -13.141 25.840 1.00 83.62 528 PHE A O 1
ATOM 4135 N N . TYR A 1 529 ? 0.644 -12.818 25.375 1.00 83.00 529 TYR A N 1
ATOM 4136 C CA . TYR A 1 529 ? 0.498 -11.679 26.283 1.00 83.00 529 TYR A CA 1
ATOM 4137 C C . TYR A 1 529 ? 0.773 -12.037 27.737 1.00 83.00 529 TYR A C 1
ATOM 4139 O O . TYR A 1 529 ? 1.448 -11.271 28.417 1.00 83.00 529 TYR A O 1
ATOM 4147 N N . GLU A 1 530 ? 0.301 -13.191 28.217 1.00 80.12 530 GLU A N 1
ATOM 4148 C CA . GLU A 1 530 ? 0.528 -13.611 29.607 1.00 80.12 530 GLU A CA 1
ATOM 4149 C C . GLU A 1 530 ? 2.024 -13.670 29.921 1.00 80.12 530 GLU A C 1
ATOM 4151 O O . GLU A 1 530 ? 2.511 -13.063 30.877 1.00 80.12 530 GLU A O 1
ATOM 4156 N N . ALA A 1 531 ? 2.765 -14.345 29.049 1.00 79.88 531 ALA A N 1
ATOM 4157 C CA . ALA A 1 531 ? 4.188 -14.508 29.202 1.00 79.88 531 ALA A CA 1
ATOM 4158 C C . ALA A 1 531 ? 4.905 -13.154 28.984 1.00 79.88 531 ALA A C 1
ATOM 4160 O O . ALA A 1 531 ? 5.764 -12.757 29.771 1.00 79.88 531 ALA A O 1
ATOM 4161 N N . PHE A 1 532 ? 4.590 -12.430 27.907 1.00 84.69 532 PHE A N 1
ATOM 4162 C CA . PHE A 1 532 ? 5.260 -11.177 27.538 1.00 84.69 532 PHE A CA 1
ATOM 4163 C C . PHE A 1 532 ? 5.089 -10.078 28.594 1.00 84.69 532 PHE A C 1
ATOM 4165 O O . PHE A 1 532 ? 6.039 -9.362 28.904 1.00 84.69 532 PHE A O 1
ATOM 4172 N N . VAL A 1 533 ? 3.912 -9.986 29.216 1.00 84.38 533 VAL A N 1
ATOM 4173 C CA . VAL A 1 533 ? 3.676 -9.076 30.343 1.00 84.38 533 VAL A CA 1
ATOM 4174 C C . VAL A 1 533 ? 4.545 -9.450 31.541 1.00 84.38 533 VAL A C 1
ATOM 4176 O O . VAL A 1 533 ? 5.116 -8.555 32.166 1.00 84.38 533 VAL A O 1
ATOM 4179 N N . ALA A 1 534 ? 4.694 -10.743 31.846 1.00 82.12 534 ALA A N 1
ATOM 4180 C CA . ALA A 1 534 ? 5.578 -11.191 32.922 1.00 82.12 534 ALA A CA 1
ATOM 4181 C C . ALA A 1 534 ? 7.040 -10.775 32.674 1.00 82.12 534 ALA A C 1
ATOM 4183 O O . ALA A 1 534 ? 7.717 -10.338 33.606 1.00 82.12 534 ALA A O 1
ATOM 4184 N N . ASP A 1 535 ? 7.504 -10.825 31.421 1.00 84.12 535 ASP A N 1
ATOM 4185 C CA . ASP A 1 535 ? 8.843 -10.353 31.057 1.00 84.12 535 ASP A CA 1
ATOM 4186 C C . ASP A 1 535 ? 8.969 -8.825 31.203 1.00 84.12 535 ASP A C 1
ATOM 4188 O O . ASP A 1 535 ? 9.964 -8.345 31.747 1.00 84.12 535 ASP A O 1
ATOM 4192 N N . LEU A 1 536 ? 7.965 -8.050 30.768 1.00 84.00 536 LEU A N 1
ATOM 4193 C CA . LEU A 1 536 ? 7.964 -6.584 30.900 1.00 84.00 536 LEU A CA 1
ATOM 4194 C C . LEU A 1 536 ? 7.920 -6.123 32.362 1.00 84.00 536 LEU A C 1
ATOM 4196 O O . LEU A 1 536 ? 8.552 -5.123 32.711 1.00 84.00 536 LEU A O 1
ATOM 4200 N N . MET A 1 537 ? 7.237 -6.862 33.240 1.00 80.31 537 MET A N 1
ATOM 4201 C CA . MET A 1 537 ? 7.197 -6.549 34.671 1.00 80.31 537 MET A CA 1
ATOM 4202 C C . MET A 1 537 ? 8.577 -6.546 35.330 1.00 80.31 537 MET A C 1
ATOM 4204 O O . MET A 1 537 ? 8.792 -5.775 36.263 1.00 80.31 537 MET A O 1
ATOM 4208 N N . LEU A 1 538 ? 9.526 -7.349 34.836 1.00 83.94 538 LEU A N 1
ATOM 4209 C CA . LEU A 1 538 ? 10.899 -7.382 35.360 1.00 83.94 538 LEU A CA 1
ATOM 4210 C C . LEU A 1 538 ? 11.652 -6.055 35.154 1.00 83.94 538 LEU A C 1
ATOM 4212 O O . LEU A 1 538 ? 12.636 -5.793 35.854 1.00 83.94 538 LEU A O 1
ATOM 4216 N N . PHE A 1 539 ? 11.202 -5.231 34.205 1.00 80.62 539 PHE A N 1
ATOM 4217 C CA . PHE A 1 539 ? 11.773 -3.920 33.890 1.00 80.62 539 PHE A CA 1
ATOM 4218 C C . PHE A 1 539 ? 10.988 -2.758 34.518 1.00 80.62 539 PHE A C 1
ATOM 4220 O O . PHE A 1 539 ? 11.478 -1.630 34.540 1.00 80.62 539 PHE A O 1
ATOM 4227 N N . CYS A 1 540 ? 9.789 -3.012 35.053 1.00 79.69 540 CYS A N 1
ATOM 4228 C CA . CYS A 1 540 ? 8.974 -2.003 35.723 1.00 79.69 540 CYS A CA 1
ATOM 4229 C C . CYS A 1 540 ? 9.491 -1.758 37.160 1.00 79.69 540 CYS A C 1
ATOM 4231 O O . CYS A 1 540 ? 9.702 -2.732 37.893 1.00 79.69 540 CYS A O 1
ATOM 4233 N N . PRO A 1 541 ? 9.696 -0.497 37.597 1.00 78.69 541 PRO A N 1
ATOM 4234 C CA . PRO A 1 541 ? 10.094 -0.179 38.965 1.00 78.69 541 PRO A CA 1
ATOM 4235 C C . PRO A 1 541 ? 9.087 -0.720 39.984 1.00 78.69 541 PRO A C 1
ATOM 4237 O O . PRO A 1 541 ? 7.885 -0.626 39.740 1.00 78.69 541 PRO A O 1
ATOM 4240 N N . PRO A 1 542 ? 9.531 -1.218 41.153 1.00 75.56 542 PRO A N 1
ATOM 4241 C CA . PRO A 1 542 ? 8.633 -1.774 42.168 1.00 75.56 542 PRO A CA 1
ATOM 4242 C C . PRO A 1 542 ? 7.555 -0.782 42.631 1.00 75.56 542 PRO A C 1
ATOM 4244 O O . PRO A 1 542 ? 6.449 -1.195 42.954 1.00 75.56 542 PRO A O 1
ATOM 4247 N N . GLU A 1 543 ? 7.846 0.521 42.595 1.00 77.50 543 GLU A N 1
ATOM 4248 C CA . GLU A 1 543 ? 6.909 1.601 42.938 1.00 77.50 543 GLU A CA 1
ATOM 4249 C C . GLU A 1 543 ? 5.763 1.759 41.919 1.00 77.50 543 GLU A C 1
ATOM 4251 O O . GLU A 1 543 ? 4.684 2.232 42.265 1.00 77.50 543 GLU A O 1
ATOM 4256 N N . GLU A 1 544 ? 5.968 1.340 40.666 1.00 80.56 544 GLU A N 1
ATOM 4257 C CA . GLU A 1 544 ? 4.987 1.456 39.579 1.00 80.56 544 GLU A CA 1
ATOM 4258 C C . GLU A 1 544 ? 4.289 0.125 39.246 1.00 80.56 544 GLU A C 1
ATOM 4260 O O . GLU A 1 544 ? 3.289 0.124 38.521 1.00 80.56 544 GLU A O 1
ATOM 4265 N N . GLN A 1 545 ? 4.786 -1.002 39.774 1.00 77.06 545 GLN A N 1
ATOM 4266 C CA . GLN A 1 545 ? 4.312 -2.354 39.451 1.00 77.06 545 GLN A CA 1
ATOM 4267 C C . GLN A 1 545 ? 2.850 -2.595 39.839 1.00 77.06 545 GLN A C 1
ATOM 4269 O O . GLN A 1 545 ? 2.114 -3.195 39.056 1.00 77.06 545 GLN A O 1
ATOM 4274 N N . GLU A 1 546 ? 2.410 -2.117 41.008 1.00 76.88 546 GLU A N 1
ATOM 4275 C CA . GLU A 1 546 ? 1.010 -2.254 41.441 1.00 76.88 546 GLU A CA 1
ATOM 4276 C C . GLU A 1 546 ? 0.057 -1.496 40.509 1.00 76.88 546 GLU A C 1
ATOM 4278 O O . GLU A 1 546 ? -0.982 -2.017 40.103 1.00 76.88 546 GLU A O 1
ATOM 4283 N N . LEU A 1 547 ? 0.440 -0.282 40.103 1.00 76.25 547 LEU A N 1
ATOM 4284 C CA . LEU A 1 547 ? -0.364 0.561 39.219 1.00 76.25 547 LEU A CA 1
ATOM 4285 C C . LEU A 1 547 ? -0.368 0.031 37.779 1.00 76.25 547 LEU A C 1
ATOM 4287 O O . LEU A 1 547 ? -1.393 0.094 37.098 1.00 76.25 547 LEU A O 1
ATOM 4291 N N . PHE A 1 548 ? 0.754 -0.539 37.330 1.00 77.88 548 PHE A N 1
ATOM 4292 C CA . PHE A 1 548 ? 0.845 -1.240 36.053 1.00 77.88 548 PHE A CA 1
ATOM 4293 C C . PHE A 1 548 ? -0.069 -2.470 36.037 1.00 77.88 548 PHE A C 1
ATOM 4295 O O . PHE A 1 548 ? -0.877 -2.600 35.125 1.00 77.88 548 PHE A O 1
ATOM 4302 N N . GLN A 1 549 ? -0.026 -3.311 37.076 1.00 76.06 549 GLN A N 1
ATOM 4303 C CA . GLN A 1 549 ? -0.912 -4.472 37.224 1.00 76.06 549 GLN A CA 1
ATOM 4304 C C . GLN A 1 549 ? -2.393 -4.086 37.248 1.00 76.06 549 GLN A C 1
ATOM 4306 O O . GLN A 1 549 ? -3.203 -4.727 36.582 1.00 76.06 549 GLN A O 1
ATOM 4311 N N . LEU A 1 550 ? -2.753 -3.010 37.951 1.00 74.81 550 LEU A N 1
ATOM 4312 C CA . LEU A 1 550 ? -4.126 -2.505 37.985 1.00 74.81 550 LEU A CA 1
ATOM 4313 C C . LEU A 1 550 ? -4.614 -2.077 36.589 1.00 74.81 550 LEU A C 1
ATOM 4315 O O . LEU A 1 550 ? -5.689 -2.492 36.155 1.00 74.81 550 LEU A O 1
ATOM 4319 N N . LYS A 1 551 ? -3.815 -1.280 35.863 1.00 74.88 551 LYS A N 1
ATOM 4320 C CA . LYS A 1 551 ? -4.142 -0.838 34.493 1.00 74.88 551 LYS A CA 1
ATOM 4321 C C . LYS A 1 551 ? -4.192 -2.012 33.510 1.00 74.88 551 LYS A C 1
ATOM 4323 O O . LYS A 1 551 ? -5.038 -2.038 32.621 1.00 74.88 551 LYS A O 1
ATOM 4328 N N . LEU A 1 552 ? -3.333 -3.008 33.698 1.00 73.62 552 LEU A N 1
ATOM 4329 C CA . LEU A 1 552 ? -3.281 -4.212 32.875 1.00 73.62 552 LEU A CA 1
ATOM 4330 C C . LEU A 1 552 ? -4.457 -5.160 33.163 1.00 73.62 552 LEU A C 1
ATOM 4332 O O . LEU A 1 552 ? -4.956 -5.812 32.250 1.00 73.62 552 LEU A O 1
ATOM 4336 N N . GLY A 1 553 ? -4.952 -5.176 34.404 1.00 65.00 553 GLY A N 1
ATOM 4337 C CA . GLY A 1 553 ? -6.215 -5.802 34.795 1.00 65.00 553 GLY A CA 1
ATOM 4338 C C . GLY A 1 553 ? -7.412 -5.178 34.077 1.00 65.00 553 GLY A C 1
ATOM 4339 O O . GLY A 1 553 ? -8.176 -5.902 33.449 1.00 65.00 553 GLY A O 1
ATOM 4340 N N . ALA A 1 554 ? -7.512 -3.845 34.050 1.00 61.12 554 ALA A N 1
ATOM 4341 C CA . ALA A 1 554 ? -8.542 -3.143 33.275 1.00 61.12 554 ALA A CA 1
ATOM 4342 C C . ALA A 1 554 ? -8.438 -3.434 31.763 1.00 61.12 554 ALA A C 1
ATOM 4344 O O . ALA A 1 554 ? -9.451 -3.625 31.089 1.00 61.12 554 ALA A O 1
ATOM 4345 N N . LEU A 1 555 ? -7.212 -3.548 31.240 1.00 62.03 555 LEU A N 1
ATOM 4346 C CA . LEU A 1 555 ? -6.954 -3.968 29.861 1.00 62.03 555 LEU A CA 1
ATOM 4347 C C . LEU A 1 555 ? -7.394 -5.427 29.605 1.00 62.03 555 LEU A C 1
ATOM 4349 O O . LEU A 1 555 ? -7.888 -5.717 28.517 1.00 62.03 555 LEU A O 1
ATOM 4353 N N . ARG A 1 556 ? -7.246 -6.329 30.591 1.00 55.09 556 ARG A N 1
ATOM 4354 C CA . ARG A 1 556 ? -7.668 -7.748 30.559 1.00 55.09 556 ARG A CA 1
ATOM 4355 C C . ARG A 1 556 ? -9.171 -7.950 30.724 1.00 55.09 556 ARG A C 1
ATOM 4357 O O . ARG A 1 556 ? -9.729 -8.833 30.078 1.00 55.09 556 ARG A O 1
ATOM 4364 N N . ASP A 1 557 ? -9.836 -7.170 31.564 1.00 47.53 557 ASP A N 1
ATOM 4365 C CA . ASP A 1 557 ? -11.285 -7.277 31.770 1.00 47.53 557 ASP A CA 1
ATOM 4366 C C . ASP A 1 557 ? -12.062 -6.773 30.545 1.00 47.53 557 ASP A C 1
ATOM 4368 O O . ASP A 1 557 ? -13.094 -7.351 30.194 1.00 47.53 557 ASP A O 1
ATOM 4372 N N . PHE A 1 558 ? -11.491 -5.814 29.805 1.00 42.19 558 PHE A N 1
ATOM 4373 C CA . PHE A 1 558 ? -11.941 -5.423 28.463 1.00 42.19 558 PHE A CA 1
ATOM 4374 C C . PHE A 1 558 ? -11.786 -6.550 27.415 1.00 42.19 558 PHE A C 1
ATOM 4376 O O . PHE A 1 558 ? -12.397 -6.486 26.355 1.00 42.19 558 PHE A O 1
ATOM 4383 N N . LEU A 1 559 ? -10.988 -7.592 27.695 1.00 40.31 559 LEU A N 1
ATOM 4384 C CA . LEU A 1 559 ? -10.741 -8.737 26.802 1.00 40.31 559 LEU A CA 1
ATOM 4385 C C . LEU A 1 559 ? -11.594 -9.976 27.122 1.00 40.31 559 LEU A C 1
ATOM 4387 O O . LEU A 1 559 ? -11.701 -10.857 26.279 1.00 40.31 559 LEU A O 1
ATOM 4391 N N . ARG A 1 560 ? -12.211 -10.076 28.310 1.00 38.47 560 ARG A N 1
ATOM 4392 C CA . ARG A 1 560 ? -13.102 -11.208 28.659 1.00 38.47 560 ARG A CA 1
ATOM 4393 C C . ARG A 1 560 ? -14.571 -10.995 28.280 1.00 38.47 560 ARG A C 1
ATOM 4395 O O . ARG A 1 560 ? -15.345 -11.941 28.364 1.00 38.47 560 ARG A O 1
ATOM 4402 N N . HIS A 1 561 ? -14.946 -9.777 27.888 1.00 31.05 561 HIS A N 1
ATOM 4403 C CA . HIS A 1 561 ? -16.314 -9.402 27.504 1.00 31.05 561 HIS A CA 1
ATOM 4404 C C . HIS A 1 561 ? -16.435 -8.959 26.034 1.00 31.05 561 HIS A C 1
ATOM 4406 O O . HIS A 1 561 ? -17.386 -8.256 25.699 1.00 31.05 561 HIS A O 1
ATOM 4412 N N . ALA A 1 562 ? -15.49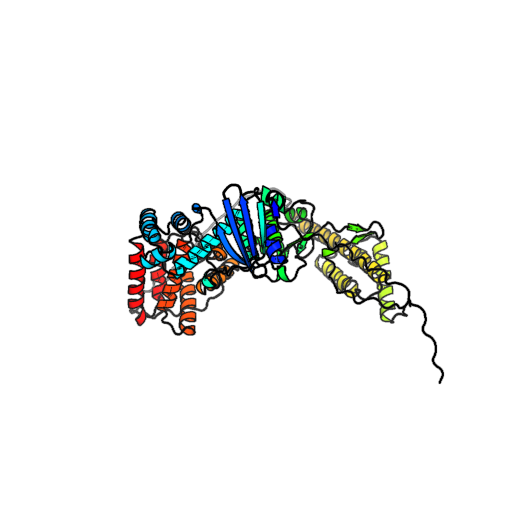0 -9.348 25.174 1.00 30.25 562 ALA A N 1
ATOM 4413 C CA . ALA A 1 562 ? -15.522 -9.086 23.735 1.00 30.25 562 ALA A CA 1
ATOM 4414 C C . ALA A 1 562 ? -15.775 -10.379 22.954 1.00 30.25 562 ALA A C 1
ATOM 4416 O O . ALA A 1 562 ? -15.073 -11.374 23.251 1.00 30.25 562 ALA A O 1
#

Nearest PDB structures (foldseek):
  4it5-assembly1_A  TM=3.950E-01  e=6.267E-01  Vibrio cholerae
  4it5-assembly1_C  TM=3.978E-01  e=9.739E-01  Vibrio cholerae

InterPro domains:
  IPR001623 DnaJ domain [PF00226] (317-374)
  IPR001623 DnaJ domain [PS50076] (315-389)
  IPR001623 DnaJ domain [SM00271] (314-377)
  IPR001623 DnaJ domain [cd06257] (315-372)
  IPR025497 PatA-like, N-terminal [PF14332] (27-178)
  IPR036869 Chaperone J-domain superfamily [G3DSA:1.10.287.110] (308-390)
  IPR036869 Chaperone J-domain superfamily [SSF46565] (282-374)
  IPR037257 Type II secretion system protein GspE, N-terminal superfamily [SSF160246] (79-128)

Radius of gyration: 35.3 Å; Cα contacts (8 Å, |Δi|>4): 585; chains: 1; bounding box: 84×128×94 Å

Organism: Chloracidobacterium thermophilum (strain B) (NCBI:txid981222)

pLDDT: mean 70.54, std 20.31, range [24.41, 98.19]

Solvent-accessible surface area (backbone atoms only — not comparable to full-atom values): 33460 Å² total; per-residue (Å²): 141,83,89,79,83,87,81,84,91,77,83,86,77,77,82,78,73,76,81,73,79,79,75,78,74,54,57,51,47,27,70,80,48,51,50,51,56,54,55,37,46,35,36,76,69,39,34,43,16,36,42,40,37,39,46,90,94,48,41,38,36,39,30,29,54,66,18,33,46,32,48,50,52,63,76,47,73,70,63,34,66,69,46,45,35,43,76,63,62,74,42,51,73,69,53,49,56,58,40,51,64,56,20,73,76,79,46,58,59,70,57,45,35,38,76,70,68,73,38,52,71,70,55,48,52,51,50,48,52,50,38,30,49,50,57,58,45,62,48,56,75,43,61,59,38,38,40,36,58,46,78,46,92,75,96,69,61,76,89,69,41,52,88,60,48,46,42,43,53,39,31,55,36,45,74,66,57,80,62,61,66,58,52,49,61,75,59,55,68,66,85,30,20,38,24,60,36,87,51,67,79,40,60,70,57,87,57,91,70,53,74,68,54,49,52,51,51,71,68,36,77,49,75,38,49,46,61,56,50,52,68,74,44,96,58,59,59,69,59,52,52,44,47,52,46,18,35,34,40,33,32,45,26,36,83,41,76,64,64,42,66,38,90,91,72,76,42,72,43,74,59,76,89,77,51,83,86,67,83,84,75,81,88,80,89,80,85,92,78,88,82,88,80,59,78,70,52,57,62,48,49,58,54,50,54,54,49,51,55,28,51,75,67,73,37,49,45,58,54,53,70,45,65,96,83,57,50,68,64,56,53,50,54,37,46,53,59,47,44,72,75,43,40,57,80,84,35,73,89,49,60,71,72,60,38,53,54,38,45,52,54,40,50,55,48,52,54,28,47,55,51,52,51,52,53,46,52,50,55,52,53,50,62,68,55,69,75,74,75,90,86,83,89,84,91,84,89,84,90,81,89,85,90,88,86,87,84,85,85,83,84,86,81,82,85,82,78,85,80,78,91,74,77,90,68,64,47,76,60,65,79,88,70,82,78,86,42,72,69,59,46,53,22,50,55,44,45,54,36,35,73,68,71,73,43,57,59,77,82,34,19,70,33,45,20,48,58,63,39,68,49,86,85,64,80,51,60,67,70,56,52,34,40,50,52,48,35,51,17,51,53,49,16,66,76,68,76,45,62,50,53,59,37,51,46,48,49,52,51,54,53,47,50,32,48,64,68,66,42,47,52,65,56,49,67,84,70,42,50,65,55,50,51,58,54,41,52,52,54,42,49,80,89,44,42,66,61,39,51,52,54,49,46,57,58,48,58,65,60,76,78,107

Sequence (562 aa):
MPESPQPPTYPAEGTSAAPAAPSPPTTGLLTTVGVPDLLRRAYSERFTGELLLSRGDEQKQIYFETGNIVFAASNQPADRIGASLLRQGLITQADFDRILAQAHEGKRFGQALVEAGLMSERDLITNITFQILDIIYSVFNWTTGNFEFIPGEHRVAEELKLKLTTASIILEGVRRLEDFGIIRRGLGDLNRFIAPSSSPLLRLQTVTLKPFERQLLELITQPLDLLHILVVVNAPPAATLKAIFGLISAGILEQTEPPTLSRDTGKFELPAALRPVIPLATPTTASQAQPAYSPDYAAFRSRLDELWTRIRLNNPHLILNVPVGATLEDINVAYLRLADQFHPDRFLTAPIPLRREVEEAFRHIVQSFEYLRQQALQIRLQRTTGRFTATPHVVRTTGAYPMAPLPPTPPTPPPPAPPPQKRTATRTPNPVKPTGNAEVDAAIDDFLAYLDDQKAPLVVSDSLSLLLRTEPPFALPRERVAEIVAGWAYNQASQRQRPLNEMLLAALEDIRHAERARVLKAFNPDTFYEAFVADLMLFCPPEEQELFQLKLGALRDFLRHA

Secondary structure (DSSP, 8-state):
--PPPPPPP-------PPPPPPPPPSEEETTTS-HHHHHHHHHHTT--EEEEEEETTEEEEEEEETTEEEEEEES-GGGSHHHHHHHHTSS-HHHHHHHHHHHTTT--HHHHHHHTTSS-HHHHHHHHHHHHHHHHHHHHT--SSEEEEEE------GGGS--S-HHHHHHHHHHT---HHHHHHHH--TTPEEEE-S-HHHHT------HHHHHHHHH-SS-EEHHHHHHHS-S-HHHHHHHHHHHHHTTSEEEEPPPEE-TTT-SEEPPGGGS-----PPPPP----PPPPPHHHHHHHHHHHHHHHHHHTT-HHHHTT--TT--HHHHHHHHHHHHHHH-GGGGTTS-HHHHHHHHHHHHHHHHHHHHHHHHHHHHHHHHHHTT------------------PPPPPPPPPPPPPPP----PPPPPPP----S-HHHHHHHHHHHHHHTTSS-TTTTHHHHHHHS--SSSPSS-HHHHHHHHHHHHHHHHHHHT--HHHHHHHHHHHHHHHHHTT--SS--HHHHHHHHHHHHHTTS-HHHHHHHHHHHHHHHHHHH--